Protein AF-A0A3M6UIE8-F1 (afdb_monomer)

Nearest PDB structures (foldseek):
  3bgu-assembly1_A  TM=3.109E-01  e=3.499E+00  Thermobifida fusca YX
  3bde-assembly1_A  TM=2.751E-01  e=6.191E+00  Mesorhizobium japonicum MAFF 303099
  5awv-assembly1_A  TM=1.766E-01  e=3.881E+00  Nonomuraea gerenzanensis

pLDDT: mean 76.11, std 20.76, range [22.41, 95.75]

Foldseek 3Di:
DDDDDDDDDDDDDDDDDDDDDDDDDDDQDFDFDDDPPDGDGDGDDPDDDDDDDDDCVVVVVVVVVVVPPPPPLVDAQAWAWWDKFQFLVVSLVPTDIDGALQRLLAQAGFKKKKKKWKWQQAPVCVVVVNIGIIITIHHFPPPPVLLSVLLVQLQCLQVRLIRTQKMDMDMDGHHHPHSDGTDPVDPRIDGQADADPPDFAWAWWDKFQDLVVSVVPTDIDTAPRGSNHAARFKKKWKWWWKAALQRDTGTIITIHHAHVPPPSSRQSSNQSNCSNNHSIHTAWMFMDMDGHHHPHSDDGDDDPPTHGHYDFAAWEFWDKDLDDVCSVVVTDTDGASRNLLAQGRFKKKWKWFWKAALVRDTTIMITIHHHSVSDPLLRQLLVQLQCLLVGVMGTAKMDMDMDGHYHPHSDHDDDDPVRIDGRADADDDDDFAWAFWDKDWQQDDPPPGDIDRQSRDSNHAYTFKKKKKKFWKDQPVDPPDPDTIIMITIHHHGHVVDQSSRVSSVQSNCSNVGVIHTPDMDMDMDGHHHPHPDDDDDDDVNDD

Radius of gyration: 29.33 Å; Cα contacts (8 Å, |Δi|>4): 1371; chains: 1; bounding box: 64×90×71 Å

Structure (mmCIF, N/CA/C/O backbone):
data_AF-A0A3M6UIE8-F1
#
_entry.id   AF-A0A3M6UIE8-F1
#
loop_
_atom_site.group_PDB
_atom_site.id
_atom_site.type_symbol
_atom_site.label_atom_id
_atom_site.label_alt_id
_atom_site.label_comp_id
_atom_site.label_asym_id
_atom_site.label_entity_id
_atom_site.label_seq_id
_atom_site.pdbx_PDB_ins_code
_atom_site.Cartn_x
_atom_site.Cartn_y
_atom_site.Cartn_z
_atom_site.occupancy
_atom_site.B_iso_or_equiv
_atom_site.auth_seq_id
_atom_site.auth_comp_id
_atom_site.auth_asym_id
_atom_site.auth_atom_id
_atom_site.pdbx_PDB_model_num
ATOM 1 N N . MET A 1 1 ? -0.092 -40.171 -10.864 1.00 30.58 1 MET A N 1
ATOM 2 C CA . MET A 1 1 ? -0.461 -41.601 -10.912 1.00 30.58 1 MET A CA 1
ATOM 3 C C . MET A 1 1 ? -1.576 -41.817 -9.892 1.00 30.58 1 MET A C 1
ATOM 5 O O . MET A 1 1 ? -1.326 -41.684 -8.703 1.00 30.58 1 MET A O 1
ATOM 9 N N . LEU A 1 2 ? -2.815 -41.975 -10.369 1.00 29.08 2 LEU A N 1
ATOM 10 C CA . LEU A 1 2 ? -4.032 -42.217 -9.575 1.00 29.08 2 LEU A CA 1
ATOM 11 C C . LEU A 1 2 ? -4.174 -43.716 -9.249 1.00 29.08 2 LEU A C 1
ATOM 13 O O . LEU A 1 2 ? -3.915 -44.525 -10.132 1.00 29.08 2 LEU A O 1
ATOM 17 N N . LEU A 1 3 ? -4.681 -44.055 -8.057 1.00 23.88 3 LEU A N 1
ATOM 18 C CA . LEU A 1 3 ? -5.450 -45.277 -7.715 1.00 23.88 3 LEU A CA 1
ATOM 19 C C . LEU A 1 3 ? -5.946 -45.094 -6.262 1.00 23.88 3 LEU A C 1
ATOM 21 O O . LEU A 1 3 ? -5.129 -44.930 -5.366 1.00 23.88 3 LEU A O 1
ATOM 25 N N . CYS A 1 4 ? -7.216 -44.790 -5.976 1.00 22.41 4 CYS A N 1
ATOM 26 C CA . CYS A 1 4 ? -8.477 -45.544 -6.091 1.00 22.41 4 CYS A CA 1
ATOM 27 C C . CYS A 1 4 ? -8.678 -46.659 -5.030 1.00 22.41 4 CYS A C 1
ATOM 29 O O . CYS A 1 4 ? -7.769 -47.406 -4.694 1.00 22.41 4 CYS A O 1
ATOM 31 N N . MET A 1 5 ? -9.908 -46.686 -4.498 1.00 26.17 5 MET A N 1
ATOM 32 C CA . MET A 1 5 ? -10.448 -47.344 -3.293 1.00 26.17 5 MET A CA 1
ATOM 33 C C . MET A 1 5 ? -10.264 -48.871 -3.170 1.00 26.17 5 MET A C 1
ATOM 35 O O . MET A 1 5 ? -10.304 -49.569 -4.178 1.00 26.17 5 MET A O 1
ATOM 39 N N . ARG A 1 6 ? -10.340 -49.404 -1.931 1.00 22.73 6 ARG A N 1
ATOM 40 C CA . ARG A 1 6 ? -11.397 -50.373 -1.531 1.00 22.73 6 ARG A CA 1
ATOM 41 C C . ARG A 1 6 ? -11.422 -50.715 -0.032 1.00 22.73 6 ARG A C 1
ATOM 43 O O . ARG A 1 6 ? -10.415 -51.030 0.588 1.00 22.73 6 ARG A O 1
ATOM 50 N N . THR A 1 7 ? -12.635 -50.700 0.504 1.00 33.06 7 THR A N 1
ATOM 51 C CA . THR A 1 7 ? -13.111 -51.271 1.771 1.00 33.06 7 THR A CA 1
ATOM 52 C C . THR A 1 7 ? -13.111 -52.807 1.734 1.00 33.06 7 THR A C 1
ATOM 54 O O . THR A 1 7 ? -13.567 -53.361 0.741 1.00 33.06 7 THR A O 1
ATOM 57 N N . LEU A 1 8 ? -12.697 -53.479 2.823 1.00 23.84 8 LEU A N 1
ATOM 58 C CA . LEU A 1 8 ? -13.117 -54.830 3.285 1.00 23.84 8 LEU A CA 1
ATOM 59 C C . LEU A 1 8 ? -12.536 -55.051 4.706 1.00 23.84 8 LEU A C 1
ATOM 61 O O . LEU A 1 8 ? -11.341 -54.908 4.919 1.00 23.84 8 LEU A O 1
ATOM 65 N N . ARG A 1 9 ? -13.382 -55.046 5.745 1.00 24.03 9 ARG A N 1
ATOM 66 C CA . ARG A 1 9 ? -13.944 -56.197 6.496 1.00 24.03 9 ARG A CA 1
ATOM 67 C C . ARG A 1 9 ? -12.951 -56.953 7.396 1.00 24.03 9 ARG A C 1
ATOM 69 O O . ARG A 1 9 ? -11.934 -57.465 6.957 1.00 24.03 9 ARG A O 1
ATOM 76 N N . ARG A 1 10 ? -13.341 -57.034 8.676 1.00 30.42 10 ARG A N 1
ATOM 77 C CA . ARG A 1 10 ? -12.723 -57.785 9.780 1.00 30.42 10 ARG A CA 1
ATOM 78 C C . ARG A 1 10 ? -12.416 -59.239 9.403 1.00 30.42 10 ARG A C 1
ATOM 80 O O . ARG A 1 10 ? -13.351 -59.983 9.129 1.00 30.42 10 ARG A O 1
ATOM 87 N N . THR A 1 11 ? -11.175 -59.657 9.630 1.00 25.44 11 THR A N 1
ATOM 88 C CA . THR A 1 11 ? -10.836 -61.006 10.106 1.00 25.44 11 THR A CA 1
ATOM 89 C C . THR A 1 11 ? -9.697 -60.912 11.116 1.00 25.44 11 THR A C 1
ATOM 91 O O . THR A 1 11 ? -8.734 -60.170 10.940 1.00 25.44 11 THR A O 1
ATOM 94 N N . SER A 1 12 ? -9.872 -61.618 12.225 1.00 33.38 12 SER A N 1
ATOM 95 C CA . SER A 1 12 ? -8.971 -61.725 13.364 1.00 33.38 12 SER A CA 1
ATOM 96 C C . SER A 1 12 ? -7.807 -62.673 13.076 1.00 33.38 12 SER A C 1
ATOM 98 O O . SER A 1 12 ? -8.053 -63.851 12.850 1.00 33.38 12 SER A O 1
ATOM 100 N N . SER A 1 13 ? -6.566 -62.205 13.189 1.00 28.19 13 SER A N 1
ATOM 101 C CA . SER A 1 13 ? -5.431 -63.014 13.665 1.00 28.19 13 SER A CA 1
ATOM 102 C C . SER A 1 13 ? -4.189 -62.137 13.789 1.00 28.19 13 SER A C 1
ATOM 104 O O . SER A 1 13 ? -3.849 -61.371 12.893 1.00 28.19 13 SER A O 1
ATOM 106 N N . SER A 1 14 ? -3.546 -62.236 14.942 1.00 31.03 14 SER A N 1
ATOM 107 C CA . SER A 1 14 ? -2.399 -61.466 15.401 1.00 31.03 14 SER A CA 1
ATOM 108 C C . SER A 1 14 ? -1.069 -62.114 15.012 1.00 31.03 14 SER A C 1
ATOM 110 O O . SER A 1 14 ? -0.723 -63.140 15.589 1.00 31.03 14 SER A O 1
ATOM 112 N N . THR A 1 15 ? -0.291 -61.465 14.145 1.00 29.98 15 THR A N 1
ATOM 113 C CA . THR A 1 15 ? 1.172 -61.640 14.024 1.00 29.98 15 THR A CA 1
ATOM 114 C C . THR A 1 15 ? 1.779 -60.417 13.317 1.00 29.98 15 THR A C 1
ATOM 116 O O . THR A 1 15 ? 1.334 -60.082 12.221 1.00 29.98 15 THR A O 1
ATOM 119 N N . PRO A 1 16 ? 2.776 -59.715 13.890 1.00 30.50 16 PRO A N 1
ATOM 120 C CA . PRO A 1 16 ? 3.534 -58.711 13.148 1.00 30.50 16 PRO A CA 1
ATOM 121 C C . PRO A 1 16 ? 4.717 -59.351 12.398 1.00 30.50 16 PRO A C 1
ATOM 123 O O . PRO A 1 16 ? 5.491 -60.111 12.978 1.00 30.50 16 PRO A O 1
ATOM 126 N N . LEU A 1 17 ? 4.859 -59.013 11.111 1.00 24.84 17 LEU A N 1
ATOM 127 C CA . LEU A 1 17 ? 6.069 -59.239 10.312 1.00 24.84 17 LEU A CA 1
ATOM 128 C C . LEU A 1 17 ? 7.172 -58.249 10.733 1.00 24.84 17 LEU A C 1
ATOM 130 O O . LEU A 1 17 ? 6.904 -57.056 10.876 1.00 24.84 17 LEU A O 1
ATOM 134 N N . PHE A 1 18 ? 8.413 -58.727 10.852 1.00 26.70 18 PHE A N 1
ATOM 135 C CA . PHE A 1 18 ? 9.616 -57.895 10.968 1.00 26.70 18 PHE A CA 1
ATOM 136 C C . PHE A 1 18 ? 10.394 -57.910 9.646 1.00 26.70 18 PHE A C 1
ATOM 138 O O . PHE A 1 18 ? 10.644 -58.976 9.089 1.00 26.70 18 PHE A O 1
ATOM 145 N N . SER A 1 19 ? 10.830 -56.742 9.176 1.00 24.58 19 SER A N 1
ATOM 146 C CA . SER A 1 19 ? 11.778 -56.588 8.065 1.00 24.58 19 SER A CA 1
ATOM 147 C C . SER A 1 19 ? 12.977 -55.757 8.529 1.00 24.58 19 SER A C 1
ATOM 149 O O . SER A 1 19 ? 12.801 -54.639 9.012 1.00 24.58 19 SER A O 1
ATOM 151 N N . PHE A 1 20 ? 14.187 -56.312 8.399 1.00 26.44 20 PHE A N 1
ATOM 152 C CA . PHE A 1 20 ? 15.456 -55.678 8.771 1.00 26.44 20 PHE A CA 1
ATOM 153 C C . PHE A 1 20 ? 16.162 -55.103 7.537 1.00 26.44 20 PHE A C 1
ATOM 155 O O . PHE A 1 20 ? 16.293 -55.789 6.528 1.00 26.44 20 PHE A O 1
ATOM 162 N N . ILE A 1 21 ? 16.682 -53.877 7.646 1.00 27.03 21 ILE A N 1
ATOM 163 C CA . ILE A 1 21 ? 17.688 -53.318 6.732 1.00 27.03 21 ILE A CA 1
ATOM 164 C C . ILE A 1 21 ? 18.857 -52.835 7.598 1.00 27.03 21 ILE A C 1
ATOM 166 O O . ILE A 1 21 ? 18.680 -51.980 8.464 1.00 27.03 21 ILE A O 1
ATOM 170 N N . SER A 1 22 ? 20.043 -53.412 7.401 1.00 26.47 22 SER A N 1
ATOM 171 C CA . SER A 1 22 ? 21.278 -53.065 8.114 1.00 26.47 22 SER A CA 1
ATOM 172 C C . SER A 1 22 ? 22.132 -52.075 7.318 1.00 26.47 22 SER A C 1
ATOM 174 O O . SER A 1 22 ? 22.389 -52.309 6.140 1.00 26.47 22 SER A O 1
ATOM 176 N N . SER A 1 23 ? 22.656 -51.037 7.977 1.00 26.84 23 SER A N 1
ATOM 177 C CA . SER A 1 23 ? 23.836 -50.281 7.525 1.00 26.84 23 SER A CA 1
ATOM 178 C C . SER A 1 23 ? 24.620 -49.741 8.739 1.00 26.84 23 SER A C 1
ATOM 180 O O . SER A 1 23 ? 23.985 -49.342 9.721 1.00 26.84 23 SER A O 1
ATOM 182 N N . PRO A 1 24 ? 25.971 -49.751 8.746 1.00 33.31 24 PRO A N 1
ATOM 183 C CA . PRO A 1 24 ? 26.761 -49.449 9.932 1.00 33.31 24 PRO A CA 1
ATOM 184 C C . PRO A 1 24 ? 27.228 -47.986 9.951 1.00 33.31 24 PRO A C 1
ATOM 186 O O . PRO A 1 24 ? 27.994 -47.572 9.087 1.00 33.31 24 PRO A O 1
ATOM 189 N N . ARG A 1 25 ? 26.818 -47.230 10.978 1.00 32.25 25 ARG A N 1
ATOM 190 C CA . ARG A 1 25 ? 27.643 -46.303 11.793 1.00 32.25 25 ARG A CA 1
ATOM 191 C C . ARG A 1 25 ? 26.753 -45.314 12.559 1.00 32.25 25 ARG A C 1
ATOM 193 O O . ARG A 1 25 ? 26.105 -44.449 11.981 1.00 32.25 25 ARG A O 1
ATOM 200 N N . SER A 1 26 ? 26.773 -45.475 13.884 1.00 41.06 26 SER A N 1
ATOM 201 C CA . SER A 1 26 ? 26.623 -44.436 14.918 1.00 41.06 26 SER A CA 1
ATOM 202 C C . SER A 1 26 ? 25.565 -43.342 14.695 1.00 41.06 26 SER A C 1
ATOM 204 O O . SER A 1 26 ? 25.906 -42.194 14.417 1.00 41.06 26 SER A O 1
ATOM 206 N N . ARG A 1 27 ? 24.292 -43.686 14.934 1.00 32.66 27 ARG A N 1
ATOM 207 C CA . ARG A 1 27 ? 23.221 -42.793 15.429 1.00 32.66 27 ARG A CA 1
ATOM 208 C C . ARG A 1 27 ? 22.273 -43.613 16.325 1.00 32.66 27 ARG A C 1
ATOM 210 O O . ARG A 1 27 ? 22.151 -44.815 16.081 1.00 32.66 27 ARG A O 1
ATOM 217 N N . PRO A 1 28 ? 21.624 -43.033 17.354 1.00 31.03 28 PRO A N 1
ATOM 218 C CA . PRO A 1 28 ? 20.694 -43.784 18.193 1.00 31.03 28 PRO A CA 1
ATOM 219 C C . PRO A 1 28 ? 19.484 -44.231 17.364 1.00 31.03 28 PRO A C 1
ATOM 221 O O . PRO A 1 28 ? 18.888 -43.447 16.624 1.00 31.03 28 PRO A O 1
ATOM 224 N N . LEU A 1 29 ? 19.145 -45.515 17.467 1.00 29.92 29 LEU A N 1
ATOM 225 C CA . LEU A 1 29 ? 18.026 -46.131 16.761 1.00 29.92 29 LEU A CA 1
ATOM 226 C C . LEU A 1 29 ? 16.730 -45.837 17.537 1.00 29.92 29 LEU A C 1
ATOM 228 O O . LEU A 1 29 ? 16.548 -46.343 18.644 1.00 29.92 29 LEU A O 1
ATOM 232 N N . ILE A 1 30 ? 15.826 -45.031 16.977 1.00 34.59 30 ILE A N 1
ATOM 233 C CA . ILE A 1 30 ? 14.484 -44.829 17.544 1.00 34.59 30 ILE A CA 1
ATOM 234 C C . ILE A 1 30 ? 13.556 -45.885 16.937 1.00 34.59 30 ILE A C 1
ATOM 236 O O . ILE A 1 30 ? 13.247 -45.838 15.749 1.00 34.59 30 ILE A O 1
ATOM 240 N N . VAL A 1 31 ? 13.105 -46.842 17.750 1.00 31.66 31 VAL A N 1
ATOM 241 C CA . VAL A 1 31 ? 12.101 -47.837 17.347 1.00 31.66 31 VAL A CA 1
ATOM 242 C C . VAL A 1 31 ? 10.732 -47.373 17.835 1.00 31.66 31 VAL A C 1
ATOM 244 O O . VAL A 1 31 ? 10.485 -47.315 19.039 1.00 31.66 31 VAL A O 1
ATOM 247 N N . ILE A 1 32 ? 9.827 -47.059 16.906 1.00 33.03 32 ILE A N 1
ATOM 248 C CA . ILE A 1 32 ? 8.431 -46.727 17.218 1.00 33.03 32 ILE A CA 1
ATOM 249 C C . ILE A 1 32 ? 7.563 -47.932 16.854 1.00 33.03 32 ILE A C 1
ATOM 251 O O . ILE A 1 32 ? 7.327 -48.206 15.681 1.00 33.03 32 ILE A O 1
ATOM 255 N N . ALA A 1 33 ? 7.076 -48.651 17.864 1.00 30.83 33 ALA A N 1
ATOM 256 C CA . ALA A 1 33 ? 6.062 -49.685 17.686 1.00 30.83 33 ALA A CA 1
ATOM 257 C C . ALA A 1 33 ? 4.676 -49.090 17.970 1.00 30.83 33 ALA A C 1
ATOM 259 O O . ALA A 1 33 ? 4.388 -48.672 19.094 1.00 30.83 33 ALA A O 1
ATOM 260 N N . VAL A 1 34 ? 3.806 -49.057 16.958 1.00 30.34 34 VAL A N 1
ATOM 261 C CA . VAL A 1 34 ? 2.420 -48.592 17.103 1.00 30.34 34 VAL A CA 1
ATOM 262 C C . VAL A 1 34 ? 1.503 -49.808 17.205 1.00 30.34 34 VAL A C 1
ATOM 264 O O . VAL A 1 34 ? 1.368 -50.578 16.259 1.00 30.34 34 VAL A O 1
ATOM 267 N N . SER A 1 35 ? 0.874 -49.986 18.368 1.00 30.58 35 SER A N 1
ATOM 268 C CA . SER A 1 35 ? -0.193 -50.969 18.589 1.00 30.58 35 SER A CA 1
ATOM 269 C C . SER A 1 35 ? -1.522 -50.235 18.795 1.00 30.58 35 SER A C 1
ATOM 271 O O . SER A 1 35 ? -1.520 -49.196 19.462 1.00 30.58 35 SER A O 1
ATOM 273 N N . PRO A 1 36 ? -2.674 -50.742 18.305 1.00 34.00 36 PRO A N 1
ATOM 274 C CA . PRO A 1 36 ? -3.898 -49.947 18.175 1.00 34.00 36 PRO A CA 1
ATOM 275 C C . PRO A 1 36 ? -4.583 -49.558 19.491 1.00 34.00 36 PRO A C 1
ATOM 277 O O . PRO A 1 36 ? -5.689 -49.025 19.451 1.00 34.00 36 PRO A O 1
ATOM 280 N N . ARG A 1 37 ? -4.003 -49.853 20.665 1.00 32.41 37 ARG A N 1
ATOM 281 C CA . ARG A 1 37 ? -4.645 -49.524 21.949 1.00 32.41 37 ARG A CA 1
ATOM 282 C C . ARG A 1 37 ? -3.777 -48.885 23.029 1.00 32.41 37 ARG A C 1
ATOM 284 O O . ARG A 1 37 ? -4.376 -48.376 23.967 1.00 32.41 37 ARG A O 1
ATOM 291 N N . ARG A 1 38 ? -2.441 -48.836 22.927 1.00 32.25 38 ARG A N 1
ATOM 292 C CA . ARG A 1 38 ? -1.560 -48.065 23.840 1.00 32.25 38 ARG A CA 1
ATOM 293 C C . ARG A 1 38 ? -0.215 -47.788 23.156 1.00 32.25 38 ARG A C 1
ATOM 295 O O . ARG A 1 38 ? 0.498 -48.736 22.838 1.00 32.25 38 ARG A O 1
ATOM 302 N N . CYS A 1 39 ? 0.151 -46.520 22.957 1.00 27.17 39 CYS A N 1
ATOM 303 C CA . CYS A 1 39 ? 1.501 -46.152 22.516 1.00 27.17 39 CYS A CA 1
ATOM 304 C C . CYS A 1 39 ? 2.476 -46.303 23.690 1.00 27.17 39 CYS A C 1
ATOM 306 O O . CYS A 1 39 ? 2.298 -45.674 24.731 1.00 27.17 39 CYS A O 1
ATOM 308 N N . LYS A 1 40 ? 3.500 -47.145 23.530 1.00 32.53 40 LYS A N 1
ATOM 309 C CA . LYS A 1 40 ? 4.583 -47.327 24.502 1.00 32.53 40 LYS A CA 1
ATOM 310 C C . LYS A 1 40 ? 5.894 -47.015 23.784 1.00 32.53 40 LYS A C 1
ATOM 312 O O . LYS A 1 40 ? 6.272 -47.739 22.871 1.00 32.53 40 LYS A O 1
ATOM 317 N N . VAL A 1 41 ? 6.554 -45.924 24.166 1.00 32.19 41 VAL A N 1
ATOM 318 C CA . VAL A 1 41 ? 7.881 -45.561 23.649 1.00 32.19 41 VAL A CA 1
ATOM 319 C C . VAL A 1 41 ? 8.919 -46.140 24.608 1.00 32.19 41 VAL A C 1
ATOM 321 O O . VAL A 1 41 ? 8.842 -45.894 25.810 1.00 32.19 41 VAL A O 1
ATOM 324 N N . ILE A 1 42 ? 9.854 -46.945 24.099 1.00 33.56 42 ILE A N 1
ATOM 325 C CA . ILE A 1 42 ? 10.983 -47.480 24.869 1.00 33.56 42 ILE A CA 1
ATOM 326 C C . ILE A 1 42 ? 12.252 -46.883 24.263 1.00 33.56 42 ILE A C 1
ATOM 328 O O . ILE A 1 42 ? 12.601 -47.208 23.131 1.00 33.56 42 ILE A O 1
ATOM 332 N N . ILE A 1 43 ? 12.929 -46.010 25.009 1.00 33.75 43 ILE A N 1
ATOM 333 C CA . ILE A 1 43 ? 14.253 -45.489 24.651 1.00 33.75 43 ILE A CA 1
ATOM 334 C C . ILE A 1 43 ? 15.275 -46.279 25.466 1.00 33.75 43 ILE A C 1
ATOM 336 O O . ILE A 1 43 ? 15.145 -46.385 26.684 1.00 33.75 43 ILE A O 1
ATOM 340 N N . ARG A 1 44 ? 16.265 -46.873 24.795 1.00 29.20 44 ARG A N 1
ATOM 341 C CA . ARG A 1 44 ? 17.353 -47.610 25.441 1.00 29.20 44 ARG A CA 1
ATOM 342 C C . ARG A 1 44 ? 18.612 -46.750 25.406 1.00 29.20 44 ARG A C 1
ATOM 344 O O . ARG A 1 44 ? 19.338 -46.780 24.420 1.00 29.20 44 ARG A O 1
ATOM 351 N N . GLU A 1 45 ? 18.863 -46.015 26.482 1.00 31.17 45 GLU A N 1
ATOM 352 C CA . GLU A 1 45 ? 20.206 -45.537 26.813 1.00 31.17 45 GLU A CA 1
ATOM 353 C C . GLU A 1 45 ? 20.816 -46.442 27.883 1.00 31.17 45 GLU A C 1
ATOM 355 O O . GLU A 1 45 ? 20.122 -47.088 28.668 1.00 31.17 45 GLU A O 1
ATOM 360 N N . SER A 1 46 ? 22.134 -46.558 27.834 1.00 37.19 46 SER A N 1
ATOM 361 C CA . SER A 1 46 ? 22.976 -47.386 28.687 1.00 37.19 46 SER A CA 1
ATOM 362 C C . SER A 1 46 ? 22.552 -47.403 30.164 1.00 37.19 46 SER A C 1
ATOM 364 O O . SER A 1 46 ? 22.771 -46.448 30.901 1.00 37.19 46 SER A O 1
ATOM 366 N N . GLY A 1 47 ? 22.047 -48.553 30.612 1.00 36.94 47 GLY A N 1
ATOM 367 C CA . GLY A 1 47 ? 22.400 -49.093 31.925 1.00 36.94 47 GLY A CA 1
ATOM 368 C C . GLY A 1 47 ? 21.490 -48.848 33.128 1.00 36.94 47 GLY A C 1
ATOM 369 O O . GLY A 1 47 ? 21.794 -49.448 34.147 1.00 36.94 47 GLY A O 1
ATOM 370 N N . ASN A 1 48 ? 20.391 -48.085 33.073 1.00 30.31 48 ASN A N 1
ATOM 371 C CA . ASN A 1 48 ? 19.482 -47.969 34.231 1.00 30.31 48 ASN A CA 1
ATOM 372 C C . ASN A 1 48 ? 18.004 -47.793 33.840 1.00 30.31 48 ASN A C 1
ATOM 374 O O . ASN A 1 48 ? 17.657 -46.955 33.013 1.00 30.31 48 ASN A O 1
ATOM 378 N N . PHE A 1 49 ? 17.119 -48.575 34.470 1.00 29.98 49 PHE A N 1
ATOM 379 C CA . PHE A 1 49 ? 15.666 -48.425 34.353 1.00 29.98 49 PHE A CA 1
ATOM 380 C C . PHE A 1 49 ? 15.179 -47.324 35.303 1.00 29.98 49 PHE A C 1
ATOM 382 O O . PHE A 1 49 ? 15.207 -47.505 36.517 1.00 29.98 49 PHE A O 1
ATOM 389 N N . VAL A 1 50 ? 14.680 -46.210 34.762 1.00 30.36 50 VAL A N 1
ATOM 390 C CA . VAL A 1 50 ? 13.982 -45.181 35.549 1.00 30.36 50 VAL A CA 1
ATOM 391 C C . VAL A 1 50 ? 12.480 -45.273 35.271 1.00 30.36 50 VAL A C 1
ATOM 393 O O . VAL A 1 50 ? 12.016 -45.019 34.160 1.00 30.36 50 VAL A O 1
ATOM 396 N N . LEU A 1 51 ? 11.710 -45.669 36.286 1.00 28.59 51 LEU A N 1
ATOM 397 C CA . LEU A 1 51 ? 10.246 -45.685 36.268 1.00 28.59 51 LEU A CA 1
ATOM 398 C C . LEU A 1 51 ? 9.721 -44.270 36.563 1.00 28.59 51 LEU A C 1
ATOM 400 O O . LEU A 1 51 ? 9.661 -43.859 37.719 1.00 28.59 51 LEU A O 1
ATOM 404 N N . PHE A 1 52 ? 9.312 -43.526 35.532 1.00 30.94 52 PHE A N 1
ATOM 405 C CA . PHE A 1 52 ? 8.591 -42.263 35.719 1.00 30.94 52 PHE A CA 1
ATOM 406 C C . PHE A 1 52 ? 7.082 -42.507 35.842 1.00 30.94 52 PHE A C 1
ATOM 408 O O . PHE A 1 52 ? 6.434 -43.027 34.931 1.00 30.94 52 PHE A O 1
ATOM 415 N N . TRP A 1 53 ? 6.521 -42.117 36.988 1.00 31.20 53 TRP A N 1
ATOM 416 C CA . TRP A 1 53 ? 5.081 -42.083 37.236 1.00 31.20 53 TRP A CA 1
ATOM 417 C C . TRP A 1 53 ? 4.380 -41.032 36.353 1.00 31.20 53 TRP A C 1
ATOM 419 O O . TRP A 1 53 ? 4.886 -39.946 36.084 1.00 31.20 53 TRP A O 1
ATOM 429 N N . TYR A 1 54 ? 3.179 -41.388 35.904 1.00 35.81 54 TYR A N 1
ATOM 430 C CA . TYR A 1 54 ? 2.451 -40.870 34.738 1.00 35.81 54 TYR A CA 1
ATOM 431 C C . TYR A 1 54 ? 1.788 -39.476 34.884 1.00 35.81 54 TYR A C 1
ATOM 433 O O . TYR A 1 54 ? 0.808 -39.198 34.195 1.00 35.81 54 TYR A O 1
ATOM 441 N N . ALA A 1 55 ? 2.278 -38.589 35.757 1.00 34.38 55 ALA A N 1
ATOM 442 C CA . ALA A 1 55 ? 1.581 -37.331 36.075 1.00 34.38 55 ALA A CA 1
ATOM 443 C C . ALA A 1 55 ? 2.201 -36.052 35.472 1.00 34.38 55 ALA A C 1
ATOM 445 O O . ALA A 1 55 ? 1.512 -35.043 35.363 1.00 34.38 55 ALA A O 1
ATOM 446 N N . THR A 1 56 ? 3.457 -36.068 35.017 1.00 40.25 56 THR A N 1
ATOM 447 C CA . THR A 1 56 ? 4.185 -34.835 34.635 1.00 40.25 56 THR A CA 1
ATOM 448 C C . THR A 1 56 ? 4.492 -34.687 33.139 1.00 40.25 56 THR A C 1
ATOM 450 O O . THR A 1 56 ? 4.863 -33.602 32.696 1.00 40.25 56 THR A O 1
ATOM 453 N N . MET A 1 57 ? 4.246 -35.711 32.310 1.00 35.75 57 MET A N 1
ATOM 454 C CA . MET A 1 57 ? 4.507 -35.636 30.858 1.00 35.75 57 MET A CA 1
ATOM 455 C C . MET A 1 57 ? 3.497 -34.792 30.063 1.00 35.75 57 MET A C 1
ATOM 457 O O . MET A 1 57 ? 3.817 -34.354 28.960 1.00 35.75 57 MET A O 1
ATOM 461 N N . LYS A 1 58 ? 2.307 -34.496 30.608 1.00 37.84 58 LYS A N 1
ATOM 462 C CA . LYS A 1 58 ? 1.388 -33.541 29.963 1.00 37.84 58 LYS A CA 1
ATOM 463 C C . LYS A 1 58 ? 1.920 -32.110 30.032 1.00 37.84 58 LYS A C 1
ATOM 465 O O . LYS A 1 58 ? 1.785 -31.388 29.056 1.00 37.84 58 LYS A O 1
ATOM 470 N N . ALA A 1 59 ? 2.574 -31.723 31.128 1.00 40.91 59 ALA A N 1
ATOM 471 C CA . ALA A 1 59 ? 3.100 -30.371 31.279 1.00 40.91 59 ALA A CA 1
ATOM 472 C C . ALA A 1 59 ? 4.271 -30.108 30.321 1.00 40.91 59 ALA A C 1
ATOM 474 O O . ALA A 1 59 ? 4.289 -29.073 29.673 1.00 40.91 59 ALA A O 1
ATOM 475 N N . PHE A 1 60 ? 5.194 -31.060 30.151 1.00 40.47 60 PHE A N 1
ATOM 476 C CA . PHE A 1 60 ? 6.386 -30.857 29.316 1.00 40.47 60 PHE A CA 1
ATOM 477 C C . PHE A 1 60 ? 6.100 -30.889 27.807 1.00 40.47 60 PHE A C 1
ATOM 479 O O . PHE A 1 60 ? 6.704 -30.131 27.054 1.00 40.47 60 PHE A O 1
ATOM 486 N N . VAL A 1 61 ? 5.145 -31.713 27.357 1.00 44.31 61 VAL A N 1
ATOM 487 C CA . VAL A 1 61 ? 4.722 -31.737 25.944 1.00 44.31 61 VAL A CA 1
ATOM 488 C C . VAL A 1 61 ? 3.864 -30.511 25.608 1.00 44.31 61 VAL A C 1
ATOM 490 O O . VAL A 1 61 ? 4.022 -29.958 24.526 1.00 44.31 61 VAL A O 1
ATOM 493 N N . TYR A 1 62 ? 3.043 -30.006 26.540 1.00 42.22 62 TYR A N 1
ATOM 494 C CA . TYR A 1 62 ? 2.388 -28.701 26.369 1.00 42.22 62 TYR A CA 1
ATOM 495 C C . TYR A 1 62 ? 3.386 -27.537 26.418 1.00 42.22 62 TYR A C 1
ATOM 497 O O . TYR A 1 62 ? 3.248 -26.609 25.636 1.00 42.22 62 TYR A O 1
ATOM 505 N N . PHE A 1 63 ? 4.418 -27.592 27.266 1.00 37.78 63 PHE A N 1
ATOM 506 C CA . PHE A 1 63 ? 5.444 -26.546 27.339 1.00 37.78 63 PHE A CA 1
ATOM 507 C C . PHE A 1 63 ? 6.305 -26.509 26.066 1.00 37.78 63 PHE A C 1
ATOM 509 O O . PHE A 1 63 ? 6.538 -25.441 25.518 1.00 37.78 63 PHE A O 1
ATOM 516 N N . ALA A 1 64 ? 6.691 -27.668 25.519 1.00 36.91 64 ALA A N 1
ATOM 517 C CA . ALA A 1 64 ? 7.450 -27.747 24.268 1.00 36.91 64 ALA A CA 1
ATOM 518 C C . ALA A 1 64 ? 6.617 -27.384 23.021 1.00 36.91 64 ALA A C 1
ATOM 520 O O . ALA A 1 64 ? 7.155 -26.794 22.087 1.00 36.91 64 ALA A O 1
ATOM 521 N N . ILE A 1 65 ? 5.309 -27.676 23.007 1.00 40.94 65 ILE A N 1
ATOM 522 C CA . ILE A 1 65 ? 4.399 -27.250 21.927 1.00 40.94 65 ILE A CA 1
ATOM 523 C C . ILE A 1 65 ? 4.062 -25.750 22.049 1.00 40.94 65 ILE A C 1
ATOM 525 O O . ILE A 1 65 ? 4.015 -25.070 21.029 1.00 40.94 65 ILE A O 1
ATOM 529 N N . CYS A 1 66 ? 3.942 -25.198 23.265 1.00 33.56 66 CYS A N 1
ATOM 530 C CA . CYS A 1 66 ? 3.789 -23.753 23.491 1.00 33.56 66 CYS A CA 1
ATOM 531 C C . CYS A 1 66 ? 5.067 -22.946 23.194 1.00 33.56 66 CYS A C 1
ATOM 533 O O . CYS A 1 66 ? 4.971 -21.779 22.827 1.00 33.56 66 CYS A O 1
ATOM 535 N N . CYS A 1 67 ? 6.260 -23.538 23.321 1.00 30.14 67 CYS A N 1
ATOM 536 C CA . CYS A 1 67 ? 7.520 -22.872 22.966 1.00 30.14 67 CYS A CA 1
ATOM 537 C C . CYS A 1 67 ? 7.847 -22.922 21.460 1.00 30.14 67 CYS A C 1
ATOM 539 O O . CYS A 1 67 ? 8.713 -22.172 21.016 1.00 30.14 67 CYS A O 1
ATOM 541 N N . LEU A 1 68 ? 7.169 -23.767 20.670 1.00 30.64 68 LEU A N 1
ATOM 542 C CA . LEU A 1 68 ? 7.325 -23.837 19.206 1.00 30.64 68 LEU A CA 1
ATOM 543 C C . LEU A 1 68 ? 6.254 -23.054 18.430 1.00 30.64 68 LEU A C 1
ATOM 545 O O . LEU A 1 68 ? 6.410 -22.836 17.229 1.00 30.64 68 LEU A O 1
ATOM 549 N N . SER A 1 69 ? 5.213 -22.555 19.098 1.00 31.27 69 SER A N 1
ATOM 550 C CA . SER A 1 69 ? 4.444 -21.414 18.604 1.00 31.27 69 SER A CA 1
ATOM 551 C C . SER A 1 69 ? 5.275 -20.153 18.811 1.00 31.27 69 SER A C 1
ATOM 553 O O . SER A 1 69 ? 5.165 -19.478 19.833 1.00 31.27 69 SER A O 1
ATOM 555 N N . ILE A 1 70 ? 6.141 -19.854 17.840 1.00 33.59 70 ILE A N 1
ATOM 556 C CA . ILE A 1 70 ? 6.690 -18.511 17.667 1.00 33.59 70 ILE A CA 1
ATOM 557 C C . ILE A 1 70 ? 5.477 -17.586 17.678 1.00 33.59 70 ILE A C 1
ATOM 559 O O . ILE A 1 70 ? 4.626 -17.665 16.790 1.00 33.59 70 ILE A O 1
ATOM 563 N N . ASN A 1 71 ? 5.366 -16.766 18.721 1.00 29.33 71 ASN A N 1
ATOM 564 C CA . ASN A 1 71 ? 4.458 -15.640 18.720 1.00 29.33 71 ASN A CA 1
ATOM 565 C C . ASN A 1 71 ? 4.862 -14.792 17.513 1.00 29.33 71 ASN A C 1
ATOM 567 O O . ASN A 1 71 ? 5.821 -14.023 17.583 1.00 29.33 71 ASN A O 1
ATOM 571 N N . ALA A 1 72 ? 4.151 -14.946 16.398 1.00 28.70 72 ALA A N 1
ATOM 572 C CA . ALA A 1 72 ? 3.970 -13.851 15.472 1.00 28.70 72 ALA A CA 1
ATOM 573 C C . ALA A 1 72 ? 3.201 -12.802 16.278 1.00 28.70 72 ALA A C 1
ATOM 575 O O . ALA A 1 72 ? 1.974 -12.788 16.322 1.00 28.70 72 ALA A O 1
ATOM 576 N N . VAL A 1 73 ? 3.948 -12.009 17.047 1.00 29.27 73 VAL A N 1
ATOM 577 C CA . VAL A 1 73 ? 3.458 -10.746 17.569 1.00 29.27 73 VAL A CA 1
ATOM 578 C C . VAL A 1 73 ? 3.263 -9.910 16.320 1.00 29.27 73 VAL A C 1
ATOM 580 O O . VAL A 1 73 ? 4.204 -9.298 15.818 1.00 29.27 73 VAL A O 1
ATOM 583 N N . ASP A 1 74 ? 2.062 -9.992 15.757 1.00 36.28 74 ASP A N 1
ATOM 584 C CA . ASP A 1 74 ? 1.634 -9.118 14.683 1.00 36.28 74 ASP A CA 1
ATOM 585 C C . ASP A 1 74 ? 1.497 -7.733 15.307 1.00 36.28 74 ASP A C 1
ATOM 587 O O . ASP A 1 74 ? 0.481 -7.352 15.896 1.00 36.28 74 ASP A O 1
ATOM 591 N N . ALA A 1 75 ? 2.622 -7.021 15.305 1.00 35.62 75 ALA A N 1
ATOM 592 C CA . ALA A 1 75 ? 2.641 -5.595 15.517 1.00 35.62 75 ALA A CA 1
ATOM 593 C C . ALA A 1 75 ? 1.647 -4.985 14.521 1.00 35.62 75 ALA A C 1
ATOM 595 O O . ALA A 1 75 ? 1.498 -5.482 13.407 1.00 35.62 75 ALA A O 1
ATOM 596 N N . GLY A 1 76 ? 0.954 -3.911 14.908 1.00 45.84 76 GLY A N 1
ATOM 597 C CA . GLY A 1 76 ? 0.115 -3.175 13.961 1.00 45.84 76 GLY A CA 1
ATOM 598 C C . GLY A 1 76 ? 0.859 -2.827 12.664 1.00 45.84 76 GLY A C 1
ATOM 599 O O . GLY A 1 76 ? 2.078 -2.989 12.601 1.00 45.84 76 GLY A O 1
ATOM 600 N N . PRO A 1 77 ? 0.144 -2.357 11.625 1.00 58.69 77 PRO A N 1
ATOM 601 C CA . PRO A 1 77 ? 0.702 -2.236 10.280 1.00 58.69 77 PRO A CA 1
ATOM 602 C C . PRO A 1 77 ? 2.091 -1.602 10.323 1.00 58.69 77 PRO A C 1
ATOM 604 O O . PRO A 1 77 ? 2.236 -0.515 10.887 1.00 58.69 77 PRO A O 1
ATOM 607 N N . THR A 1 78 ? 3.092 -2.319 9.798 1.00 70.81 78 THR A N 1
ATOM 608 C CA . THR A 1 78 ? 4.503 -1.956 9.951 1.00 70.81 78 THR A CA 1
ATOM 609 C C . THR A 1 78 ? 4.700 -0.501 9.556 1.00 70.81 78 THR A C 1
ATOM 611 O O . THR A 1 78 ? 4.288 -0.085 8.474 1.00 70.81 78 THR A O 1
ATOM 614 N N . GLN A 1 79 ? 5.285 0.286 10.451 1.00 81.56 79 GLN A N 1
ATOM 615 C CA . GLN A 1 79 ? 5.675 1.656 10.148 1.00 81.56 79 GLN A CA 1
ATOM 616 C C . GLN A 1 79 ? 7.147 1.684 9.780 1.00 81.56 79 GLN A C 1
ATOM 618 O O . GLN A 1 79 ? 7.941 1.003 10.415 1.00 81.56 79 GLN A O 1
ATOM 623 N N . CYS A 1 80 ? 7.515 2.467 8.778 1.00 86.81 80 CYS A N 1
ATOM 624 C CA . CYS A 1 80 ? 8.897 2.634 8.356 1.00 86.81 80 CYS A CA 1
ATOM 625 C C . CYS A 1 80 ? 9.250 4.109 8.295 1.00 86.81 80 CYS A C 1
ATOM 627 O O . CYS A 1 80 ? 8.402 4.943 7.976 1.00 86.81 80 CYS A O 1
ATOM 629 N N . HIS A 1 81 ? 10.523 4.430 8.503 1.00 89.62 81 HIS A N 1
ATOM 630 C CA . HIS A 1 81 ? 11.024 5.726 8.081 1.00 89.62 81 HIS A CA 1
ATOM 631 C C . HIS A 1 81 ? 10.911 5.828 6.559 1.00 89.62 81 HIS A C 1
ATOM 633 O O . HIS A 1 81 ? 11.154 4.852 5.849 1.00 89.62 81 HIS A O 1
ATOM 639 N N . SER A 1 82 ? 10.531 6.998 6.060 1.00 90.31 82 SER A N 1
ATOM 640 C CA . SER A 1 82 ? 10.351 7.259 4.640 1.00 90.31 82 SER A CA 1
ATOM 641 C C . SER A 1 82 ? 10.914 8.614 4.254 1.00 90.31 82 SER A C 1
ATOM 643 O O . SER A 1 82 ? 10.581 9.631 4.863 1.00 90.31 82 SER A O 1
ATOM 645 N N . CYS A 1 83 ? 11.741 8.623 3.216 1.00 89.38 83 CYS A N 1
ATOM 646 C CA . CYS A 1 83 ? 12.413 9.803 2.682 1.00 89.38 83 CYS A CA 1
ATOM 647 C C . CYS A 1 83 ? 12.859 9.519 1.237 1.00 89.38 83 CYS A C 1
ATOM 649 O O . CYS A 1 83 ? 13.025 8.360 0.852 1.00 89.38 83 CYS A O 1
ATOM 651 N N . ILE A 1 84 ? 13.087 10.571 0.452 1.00 91.19 84 ILE A N 1
ATOM 652 C CA . ILE A 1 84 ? 13.802 10.502 -0.828 1.00 91.19 84 ILE A CA 1
ATOM 653 C C . ILE A 1 84 ? 14.670 11.752 -0.879 1.00 91.19 84 ILE A C 1
ATOM 655 O O . ILE A 1 84 ? 14.148 12.835 -1.132 1.00 91.19 84 ILE A O 1
ATOM 659 N N . GLU A 1 85 ? 15.959 11.605 -0.603 1.00 93.38 85 GLU A N 1
ATOM 660 C CA . GLU A 1 85 ? 16.903 12.717 -0.462 1.00 93.38 85 GLU A CA 1
ATOM 661 C C . GLU A 1 85 ? 18.221 12.412 -1.186 1.00 93.38 85 GLU A C 1
ATOM 663 O O . GLU A 1 85 ? 18.387 11.336 -1.762 1.00 93.38 85 GLU A O 1
ATOM 668 N N . ALA A 1 86 ? 19.158 13.363 -1.185 1.00 89.31 86 ALA A N 1
ATOM 669 C CA . ALA A 1 86 ? 20.482 13.175 -1.784 1.00 89.31 86 ALA A CA 1
ATOM 670 C C . ALA A 1 86 ? 21.370 12.210 -0.974 1.00 89.31 86 ALA A C 1
ATOM 672 O O . ALA A 1 86 ? 22.184 11.490 -1.543 1.00 89.31 86 ALA A O 1
ATOM 673 N N . ASP A 1 87 ? 21.195 12.173 0.349 1.00 91.44 87 ASP A N 1
ATOM 674 C CA . ASP A 1 87 ? 22.051 11.430 1.274 1.00 91.44 87 ASP A CA 1
ATOM 675 C C . ASP A 1 87 ? 21.305 11.021 2.563 1.00 91.44 87 ASP A C 1
ATOM 677 O O . ASP A 1 87 ? 20.176 11.450 2.828 1.00 91.44 87 ASP A O 1
ATOM 681 N N . ASP A 1 88 ? 21.943 10.168 3.368 1.00 92.56 88 ASP A N 1
ATOM 682 C CA . ASP A 1 88 ? 21.385 9.624 4.613 1.00 92.56 88 ASP A CA 1
ATOM 683 C C . ASP A 1 88 ? 21.188 10.674 5.715 1.00 92.56 88 ASP A C 1
ATOM 685 O O . ASP A 1 88 ? 20.238 10.565 6.493 1.00 92.56 88 ASP A O 1
ATOM 689 N N . ALA A 1 89 ? 22.035 11.705 5.786 1.00 92.12 89 ALA A N 1
ATOM 690 C CA . ALA A 1 89 ? 21.907 12.755 6.795 1.00 92.12 89 ALA A CA 1
ATOM 691 C C . ALA A 1 89 ? 20.680 13.628 6.504 1.00 92.12 89 ALA A C 1
ATOM 693 O O . ALA A 1 89 ? 19.845 13.850 7.384 1.00 92.12 89 ALA A O 1
ATOM 694 N N . SER A 1 90 ? 20.522 14.036 5.245 1.00 91.25 90 SER A N 1
ATOM 695 C CA . SER A 1 90 ? 19.347 14.746 4.739 1.00 91.25 90 SER A CA 1
ATOM 696 C C . SER A 1 90 ? 18.080 13.906 4.919 1.00 91.25 90 SER A C 1
ATOM 698 O O . SER A 1 90 ? 17.072 14.392 5.434 1.00 91.25 90 SER A O 1
ATOM 700 N N . CYS A 1 91 ? 18.144 12.615 4.580 1.00 91.00 91 CYS A N 1
ATOM 701 C CA . CYS A 1 91 ? 17.049 11.680 4.815 1.00 91.00 91 CYS A CA 1
ATOM 702 C C . CYS A 1 91 ? 16.680 11.582 6.298 1.00 91.00 91 CYS A C 1
ATOM 704 O O . CYS A 1 91 ? 15.509 11.695 6.641 1.00 91.00 91 CYS A O 1
ATOM 706 N N . SER A 1 92 ? 17.656 11.406 7.186 1.00 89.62 92 SER A N 1
ATOM 707 C CA . SER A 1 92 ? 17.414 11.259 8.623 1.00 89.62 92 SER A CA 1
ATOM 708 C C . SER A 1 92 ? 16.831 12.528 9.252 1.00 89.62 92 SER A C 1
ATOM 710 O O . SER A 1 92 ? 16.045 12.425 10.191 1.00 89.62 92 SER A O 1
ATOM 712 N N . ALA A 1 93 ? 17.151 13.709 8.713 1.00 84.75 93 ALA A N 1
ATOM 713 C CA . ALA A 1 93 ? 16.562 14.979 9.139 1.00 84.75 93 ALA A CA 1
ATOM 714 C C . ALA A 1 93 ? 15.114 15.171 8.645 1.00 84.75 93 ALA A C 1
ATOM 716 O O . ALA A 1 93 ? 14.292 15.744 9.359 1.00 84.75 93 ALA A O 1
ATOM 717 N N . ASN A 1 94 ? 14.791 14.679 7.443 1.00 82.06 94 ASN A N 1
ATOM 718 C CA . ASN A 1 94 ? 13.503 14.917 6.776 1.00 82.06 94 ASN A CA 1
ATOM 719 C C . ASN A 1 94 ? 12.551 13.710 6.784 1.00 82.06 94 ASN A C 1
ATOM 721 O O . ASN A 1 94 ? 11.439 13.796 6.249 1.00 82.06 94 ASN A O 1
ATOM 725 N N . GLN A 1 95 ? 12.973 12.575 7.347 1.00 83.81 95 GLN A N 1
ATOM 726 C CA . GLN A 1 95 ? 12.204 11.336 7.303 1.00 83.81 95 GLN A CA 1
ATOM 727 C C . GLN A 1 95 ? 10.855 11.479 8.006 1.00 83.81 95 GLN A C 1
ATOM 729 O O . GLN A 1 95 ? 10.716 12.077 9.073 1.00 83.81 95 GLN A O 1
ATOM 734 N N . LYS A 1 96 ? 9.844 10.865 7.403 1.00 84.56 96 LYS A N 1
ATOM 735 C CA . LYS A 1 96 ? 8.490 10.759 7.949 1.00 84.56 96 LYS A CA 1
ATOM 736 C C . LYS A 1 96 ? 8.180 9.300 8.233 1.00 84.56 96 LYS A C 1
ATOM 738 O O . LYS A 1 96 ? 8.817 8.412 7.674 1.00 84.56 96 LYS A O 1
ATOM 743 N N . ASN A 1 97 ? 7.179 9.044 9.064 1.00 80.25 97 ASN A N 1
ATOM 744 C CA . ASN A 1 97 ? 6.656 7.690 9.203 1.00 80.25 97 ASN A CA 1
ATOM 745 C C . ASN A 1 97 ? 5.814 7.355 7.959 1.00 80.25 97 ASN A C 1
ATOM 747 O O . ASN A 1 97 ? 5.031 8.175 7.490 1.00 80.25 97 ASN A O 1
ATOM 751 N N . GLN A 1 98 ? 5.983 6.162 7.407 1.00 76.44 98 GLN A N 1
ATOM 752 C CA . GLN A 1 98 ? 5.149 5.594 6.353 1.00 76.44 98 GLN A CA 1
ATOM 753 C C . GLN A 1 98 ? 4.516 4.323 6.901 1.00 76.44 98 GLN A C 1
ATOM 755 O O . GLN A 1 98 ? 5.205 3.502 7.495 1.00 76.44 98 GLN A O 1
ATOM 760 N N . THR A 1 99 ? 3.207 4.153 6.723 1.00 74.62 99 THR A N 1
ATOM 761 C CA . THR A 1 99 ? 2.517 2.925 7.146 1.00 74.62 99 THR A CA 1
ATOM 762 C C . THR A 1 99 ? 2.439 1.957 5.974 1.00 74.62 99 THR A C 1
ATOM 764 O O . THR A 1 99 ? 1.779 2.246 4.974 1.00 74.62 99 THR A O 1
ATOM 767 N N . CYS A 1 100 ? 3.082 0.801 6.097 1.00 75.62 100 CYS A N 1
ATOM 768 C CA . CYS A 1 100 ? 3.128 -0.193 5.033 1.00 75.62 100 CYS A CA 1
ATOM 769 C C . CYS A 1 100 ? 1.739 -0.760 4.712 1.00 75.62 100 CYS A C 1
ATOM 771 O O . CYS A 1 100 ? 0.790 -0.651 5.496 1.00 75.62 100 CYS A O 1
ATOM 773 N N . ALA A 1 101 ? 1.626 -1.355 3.522 1.00 67.62 101 ALA A N 1
ATOM 774 C CA . ALA A 1 101 ? 0.411 -1.900 2.907 1.00 67.62 101 ALA A CA 1
ATOM 775 C C . ALA A 1 101 ? -0.689 -0.882 2.547 1.00 67.62 101 ALA A C 1
ATOM 777 O O . ALA A 1 101 ? -1.329 -1.043 1.513 1.00 67.62 101 ALA A O 1
ATOM 778 N N . SER A 1 102 ? -0.923 0.147 3.364 1.00 58.75 102 SER A N 1
ATOM 779 C CA . SER A 1 102 ? -1.992 1.132 3.128 1.00 58.75 102 SER A CA 1
ATOM 780 C C . SER A 1 102 ? -1.530 2.435 2.506 1.00 58.75 102 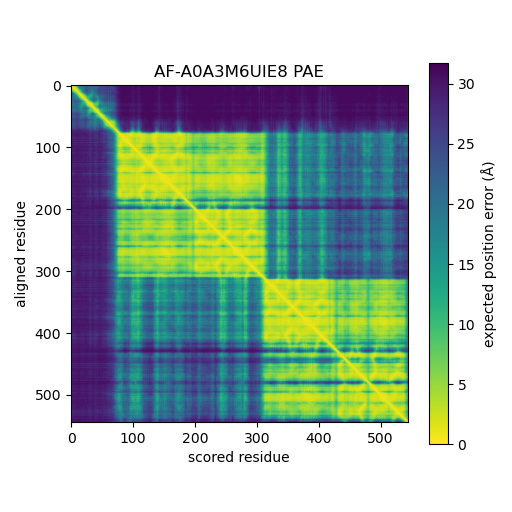SER A C 1
ATOM 782 O O . SER A 1 102 ? -2.341 3.145 1.925 1.00 58.75 102 SER A O 1
ATOM 784 N N . ASP A 1 103 ? -0.260 2.800 2.684 1.00 65.00 103 ASP A N 1
ATOM 785 C CA . ASP A 1 103 ? 0.254 3.998 2.036 1.00 65.00 103 ASP A CA 1
ATOM 786 C C . ASP A 1 103 ? 0.266 3.766 0.507 1.00 65.00 103 ASP A C 1
ATOM 788 O O . ASP A 1 103 ? 0.844 2.772 0.049 1.00 65.00 103 ASP A O 1
ATOM 792 N N . PRO A 1 104 ? -0.372 4.639 -0.303 1.00 61.75 104 PRO A N 1
ATOM 793 C CA . PRO A 1 104 ? -0.455 4.464 -1.757 1.00 61.75 104 PRO A CA 1
ATOM 794 C C . PRO A 1 104 ? 0.910 4.372 -2.448 1.00 61.75 104 PRO A C 1
ATOM 796 O O . PRO A 1 104 ? 1.024 3.804 -3.532 1.00 61.75 104 PRO A O 1
ATOM 799 N N . LEU A 1 105 ? 1.943 4.924 -1.812 1.00 68.75 105 LEU A N 1
ATOM 800 C CA . LEU A 1 105 ? 3.316 4.989 -2.294 1.00 68.75 105 LEU A CA 1
ATOM 801 C C . LEU A 1 105 ? 4.186 3.861 -1.733 1.00 68.75 105 LEU A C 1
ATOM 803 O O . LEU A 1 105 ? 5.367 3.778 -2.070 1.00 68.75 105 LEU A O 1
ATOM 807 N N . SER A 1 106 ? 3.619 3.010 -0.879 1.00 80.56 106 SER A N 1
ATOM 808 C CA . SER A 1 106 ? 4.283 1.831 -0.348 1.00 80.56 106 SER A CA 1
ATOM 809 C C . SER A 1 106 ? 4.539 0.817 -1.459 1.00 80.56 106 SER A C 1
ATOM 811 O O . SER A 1 106 ? 3.612 0.384 -2.149 1.00 80.56 106 SER A O 1
ATOM 813 N N . LEU A 1 107 ? 5.795 0.394 -1.596 1.00 85.56 107 LEU A N 1
ATOM 814 C CA . LEU A 1 107 ? 6.204 -0.718 -2.461 1.00 85.56 107 LEU A CA 1
ATOM 815 C C . LEU A 1 107 ? 6.275 -2.040 -1.688 1.00 85.56 107 LEU A C 1
ATOM 817 O O . LEU A 1 107 ? 6.753 -3.045 -2.211 1.00 85.56 107 LEU A O 1
ATOM 821 N N . GLY A 1 108 ? 5.841 -2.034 -0.429 1.00 80.81 108 GLY A N 1
ATOM 822 C CA . GLY A 1 108 ? 5.825 -3.207 0.425 1.00 80.81 108 GLY A CA 1
ATOM 823 C C . GLY A 1 108 ? 4.653 -3.250 1.391 1.00 80.81 108 GLY A C 1
ATOM 824 O O . GLY A 1 108 ? 3.896 -2.289 1.561 1.00 80.81 108 GLY A O 1
ATOM 825 N N . THR A 1 109 ? 4.502 -4.390 2.042 1.00 73.06 109 THR A N 1
ATOM 826 C CA . THR A 1 109 ? 3.440 -4.639 3.015 1.00 73.06 109 THR A CA 1
ATOM 827 C C . THR A 1 109 ? 3.989 -4.854 4.418 1.00 73.06 109 THR A C 1
ATOM 829 O O . THR A 1 109 ? 3.324 -4.461 5.375 1.00 73.06 109 THR A O 1
ATOM 832 N N . THR A 1 110 ? 5.203 -5.399 4.549 1.00 72.19 110 THR A N 1
ATOM 833 C CA . THR A 1 110 ? 5.741 -5.834 5.852 1.00 72.19 110 THR A CA 1
ATOM 834 C C . THR A 1 110 ? 7.191 -5.435 6.122 1.00 72.19 110 THR A C 1
ATOM 836 O O . THR A 1 110 ? 7.660 -5.584 7.249 1.00 72.19 110 THR A O 1
ATOM 839 N N . HIS A 1 111 ? 7.932 -4.975 5.113 1.00 85.50 111 HIS A N 1
ATOM 840 C CA . HIS A 1 111 ? 9.359 -4.675 5.244 1.00 85.50 111 HIS A CA 1
ATOM 841 C C . HIS A 1 111 ? 9.633 -3.177 5.181 1.00 85.50 111 HIS A C 1
ATOM 843 O O . HIS A 1 111 ? 9.092 -2.469 4.328 1.00 85.50 111 HIS A O 1
ATOM 849 N N . CYS A 1 112 ? 10.548 -2.731 6.037 1.00 91.12 112 CYS A N 1
ATOM 850 C CA . CYS A 1 112 ? 11.183 -1.432 5.914 1.00 91.12 112 CYS A CA 1
ATOM 851 C C . CYS A 1 112 ? 12.519 -1.580 5.202 1.00 91.12 112 CYS A C 1
ATOM 853 O O . CYS A 1 112 ? 13.253 -2.540 5.445 1.00 91.12 112 CYS A O 1
ATOM 855 N N . ALA A 1 113 ? 12.851 -0.600 4.371 1.00 94.44 113 ALA A N 1
ATOM 856 C CA . ALA A 1 113 ? 14.104 -0.570 3.643 1.00 94.44 113 ALA A CA 1
ATOM 857 C C . ALA A 1 113 ? 14.796 0.789 3.747 1.00 94.44 113 ALA A C 1
ATOM 859 O O . ALA A 1 113 ? 14.136 1.833 3.767 1.00 94.44 113 ALA A O 1
ATOM 860 N N . SER A 1 114 ? 16.124 0.747 3.778 1.00 95.31 114 SER A N 1
ATOM 861 C CA . SER A 1 114 ? 17.011 1.857 3.433 1.00 95.31 114 SER A CA 1
ATOM 862 C C . SER A 1 114 ? 17.709 1.511 2.126 1.00 95.31 114 SER A C 1
ATOM 864 O O . SER A 1 114 ? 18.102 0.361 1.922 1.00 95.31 114 SER A O 1
ATOM 866 N N . VAL A 1 115 ? 17.866 2.486 1.237 1.00 95.56 115 VAL A N 1
ATOM 867 C CA . VAL A 1 115 ? 18.393 2.276 -0.109 1.00 95.56 115 VAL A CA 1
ATOM 868 C C . VAL A 1 115 ? 19.324 3.411 -0.497 1.00 95.56 115 VAL A C 1
ATOM 870 O O . VAL A 1 115 ? 18.923 4.570 -0.462 1.00 95.56 115 VAL A O 1
ATOM 873 N N . ALA A 1 116 ? 20.530 3.067 -0.936 1.00 95.62 116 ALA A N 1
ATOM 874 C CA . ALA A 1 116 ? 21.410 3.973 -1.660 1.00 95.62 116 ALA A CA 1
ATOM 875 C C . ALA A 1 116 ? 21.286 3.696 -3.159 1.00 95.62 116 ALA A C 1
ATOM 877 O O . ALA A 1 116 ? 21.274 2.535 -3.583 1.00 95.62 116 ALA A O 1
ATOM 878 N N . ILE A 1 117 ? 21.182 4.752 -3.959 1.00 95.62 117 ILE A N 1
ATOM 879 C CA . ILE A 1 117 ? 21.065 4.669 -5.413 1.00 95.62 117 ILE A CA 1
ATOM 880 C C . ILE A 1 117 ? 22.021 5.633 -6.101 1.00 95.62 117 ILE A C 1
ATOM 882 O O . ILE A 1 117 ? 22.321 6.696 -5.568 1.00 95.62 117 ILE A O 1
ATOM 886 N N . SER A 1 118 ? 22.430 5.282 -7.317 1.00 94.75 118 SER A N 1
ATOM 887 C CA . SER A 1 118 ? 22.951 6.250 -8.283 1.00 94.75 118 SER A CA 1
ATOM 888 C C . SER A 1 118 ? 22.004 6.317 -9.471 1.00 94.75 118 SER A C 1
ATOM 890 O O . SER A 1 118 ? 21.444 5.297 -9.890 1.00 94.75 118 SER A O 1
ATOM 892 N N . TYR A 1 119 ? 21.761 7.511 -10.000 1.00 93.94 119 TYR A N 1
ATOM 893 C CA . TYR A 1 119 ? 20.757 7.722 -11.038 1.00 93.94 119 TYR A CA 1
ATOM 894 C C . TYR A 1 119 ? 21.120 8.860 -11.988 1.00 93.94 119 TYR A C 1
ATOM 896 O O . TYR A 1 119 ? 21.895 9.756 -11.660 1.00 93.94 119 TYR A O 1
ATOM 904 N N . TYR A 1 120 ? 20.501 8.833 -13.166 1.00 92.19 120 TYR A N 1
ATOM 905 C CA . TYR A 1 120 ? 20.458 9.972 -14.078 1.00 92.19 120 TYR A CA 1
ATOM 906 C C . TYR A 1 120 ? 19.157 10.742 -13.864 1.00 92.19 120 TYR A C 1
ATOM 908 O O . TYR A 1 120 ? 18.074 10.142 -13.855 1.00 92.19 120 TYR A O 1
ATOM 916 N N . GLY A 1 121 ? 19.251 12.059 -13.680 1.00 89.06 121 GLY A N 1
ATOM 917 C CA . GLY A 1 121 ? 18.089 12.900 -13.398 1.00 89.06 121 GLY A CA 1
ATOM 918 C C . GLY A 1 121 ? 17.235 13.182 -14.634 1.00 89.06 121 GLY A C 1
ATOM 919 O O . GLY A 1 121 ? 16.025 13.353 -14.514 1.00 89.06 121 GLY A O 1
ATOM 920 N N . ASN A 1 122 ? 17.857 13.230 -15.812 1.00 87.62 122 ASN A N 1
ATOM 921 C CA . ASN A 1 122 ? 17.228 13.561 -17.091 1.00 87.62 122 ASN A CA 1
ATOM 922 C C . ASN A 1 122 ? 18.048 13.004 -18.276 1.00 87.62 122 ASN A C 1
ATOM 924 O O . ASN A 1 122 ? 19.089 12.382 -18.085 1.00 87.62 122 ASN A O 1
ATOM 928 N N . GLU A 1 123 ? 17.587 13.237 -19.506 1.00 84.25 123 GLU A N 1
ATOM 929 C CA . GLU A 1 123 ? 18.272 12.811 -20.737 1.00 84.25 123 GLU A CA 1
ATOM 930 C C . GLU A 1 123 ? 19.679 13.408 -20.892 1.00 84.25 123 GLU A C 1
ATOM 932 O O . GLU A 1 123 ? 20.612 12.687 -21.239 1.00 84.25 123 GLU A O 1
ATOM 937 N N . THR A 1 124 ? 19.869 14.692 -20.584 1.00 87.31 124 THR A N 1
ATOM 938 C CA . THR A 1 124 ? 21.183 15.351 -20.656 1.00 87.31 124 THR A CA 1
ATOM 939 C C . THR A 1 124 ? 22.195 14.696 -19.720 1.00 87.31 124 THR A C 1
ATOM 941 O O . THR A 1 124 ? 23.360 14.543 -20.084 1.00 87.31 124 THR A O 1
ATOM 944 N N . ASP A 1 125 ? 21.763 14.282 -18.529 1.00 90.50 125 ASP A N 1
ATOM 945 C CA . ASP A 1 125 ? 22.609 13.552 -17.586 1.00 90.50 125 ASP A CA 1
ATOM 946 C C . ASP A 1 125 ? 23.033 12.194 -18.160 1.00 90.50 125 ASP A C 1
ATOM 948 O O . ASP A 1 125 ? 24.190 11.810 -18.026 1.00 90.50 125 ASP A O 1
ATOM 952 N N . ILE A 1 126 ? 22.135 11.492 -18.858 1.00 85.69 126 ILE A N 1
ATOM 953 C CA . ILE A 1 126 ? 22.449 10.214 -19.513 1.00 85.69 126 ILE A CA 1
ATOM 954 C C . ILE A 1 126 ? 23.484 10.415 -20.624 1.00 85.69 126 ILE A C 1
ATOM 956 O O . ILE A 1 126 ? 24.468 9.683 -20.684 1.00 85.69 126 ILE A O 1
ATOM 960 N N . LEU A 1 127 ? 23.281 11.417 -21.486 1.00 83.88 127 LEU A N 1
ATOM 961 C CA . LEU A 1 127 ? 24.167 11.694 -22.623 1.00 83.88 127 LEU A CA 1
ATOM 962 C C . LEU A 1 127 ? 25.581 12.105 -22.191 1.00 83.88 127 LEU A C 1
ATOM 964 O O . LEU A 1 127 ? 26.540 11.829 -22.906 1.00 83.88 127 LEU A O 1
ATOM 968 N N . ASN A 1 128 ? 25.711 12.743 -21.026 1.00 87.75 128 ASN A N 1
ATOM 969 C CA . ASN A 1 128 ? 26.997 13.168 -20.469 1.00 87.75 128 ASN A CA 1
ATOM 970 C C . ASN A 1 128 ? 27.557 12.199 -19.412 1.00 87.75 128 ASN A C 1
ATOM 972 O O . ASN A 1 128 ? 28.533 12.537 -18.747 1.00 87.75 128 ASN A O 1
ATOM 976 N N . ASP A 1 129 ? 26.920 11.039 -19.213 1.00 86.81 129 ASP A N 1
ATOM 977 C CA . ASP A 1 129 ? 27.194 10.082 -18.128 1.00 86.81 129 ASP A CA 1
ATOM 978 C C . ASP A 1 129 ? 27.317 10.736 -16.733 1.00 86.81 129 ASP A C 1
ATOM 980 O O . ASP A 1 129 ? 28.117 10.338 -15.885 1.00 86.81 129 ASP A O 1
ATOM 984 N N . LYS A 1 130 ? 26.510 11.770 -16.476 1.00 93.06 130 LYS A N 1
ATOM 985 C CA . LYS A 1 130 ? 26.487 12.494 -15.206 1.00 93.06 130 LYS A CA 1
ATOM 986 C C . LYS A 1 130 ? 25.562 11.792 -14.218 1.00 93.06 130 LYS A C 1
ATOM 988 O O . LYS A 1 130 ? 24.341 11.879 -14.323 1.00 93.06 130 LYS A O 1
ATOM 993 N N . LEU A 1 131 ? 26.152 11.131 -13.231 1.00 92.88 131 LEU A N 1
ATOM 994 C CA . LEU A 1 131 ? 25.415 10.491 -12.146 1.00 92.88 131 LEU A CA 1
ATOM 995 C C . LEU A 1 131 ? 25.164 11.437 -10.974 1.00 92.88 131 LEU A C 1
ATOM 997 O O . LEU A 1 131 ? 25.978 12.306 -10.664 1.00 92.88 131 LEU A O 1
ATOM 1001 N N . HIS A 1 132 ? 24.045 11.194 -10.304 1.00 94.44 132 HIS A N 1
ATOM 1002 C CA . HIS A 1 132 ? 23.723 11.740 -8.993 1.00 94.44 132 HIS A CA 1
ATOM 1003 C C . HIS A 1 132 ? 23.532 10.597 -8.009 1.00 94.44 132 HIS A C 1
ATOM 1005 O O . HIS A 1 132 ? 23.087 9.512 -8.395 1.00 94.44 132 HIS A O 1
ATOM 1011 N N . ASP A 1 133 ? 23.798 10.880 -6.743 1.00 94.19 133 ASP A N 1
ATOM 1012 C CA . ASP A 1 133 ? 23.517 9.967 -5.646 1.00 94.19 133 ASP A CA 1
ATOM 1013 C C . ASP A 1 133 ? 22.157 10.282 -5.023 1.00 94.19 133 ASP A C 1
ATOM 1015 O O . ASP A 1 133 ? 21.654 11.411 -5.070 1.00 94.19 133 ASP A O 1
ATOM 1019 N N . GLY A 1 134 ? 21.532 9.250 -4.470 1.00 93.81 134 GLY A N 1
ATOM 1020 C CA . GLY A 1 134 ? 20.285 9.376 -3.740 1.00 93.81 134 GLY A CA 1
ATOM 1021 C C . GLY A 1 134 ? 20.197 8.370 -2.608 1.00 93.81 134 GLY A C 1
ATOM 1022 O O . GLY A 1 134 ? 20.727 7.259 -2.685 1.00 93.81 134 GLY A O 1
ATOM 1023 N N . PHE A 1 135 ? 19.469 8.753 -1.568 1.00 95.56 135 PHE A N 1
ATOM 1024 C CA . PHE A 1 135 ? 19.200 7.926 -0.410 1.00 95.56 135 PHE A CA 1
ATOM 1025 C C . PHE A 1 135 ? 17.707 7.917 -0.098 1.00 95.56 135 PHE A C 1
ATOM 1027 O O . PHE A 1 135 ? 17.046 8.956 -0.017 1.00 95.56 135 PHE A O 1
ATOM 1034 N N . ILE A 1 136 ? 17.157 6.717 0.035 1.00 94.94 136 ILE A N 1
ATOM 1035 C CA . ILE A 1 136 ? 15.721 6.484 0.123 1.00 94.94 136 ILE A CA 1
ATOM 1036 C C . ILE A 1 136 ? 15.438 5.573 1.301 1.00 94.94 136 ILE A C 1
ATOM 1038 O O . ILE A 1 136 ? 16.105 4.563 1.506 1.00 94.94 136 ILE A O 1
ATOM 1042 N N . ARG A 1 137 ? 14.385 5.898 2.040 1.00 93.81 137 ARG A N 1
ATOM 1043 C CA . ARG A 1 137 ? 13.790 5.012 3.035 1.00 93.81 137 ARG A CA 1
ATOM 1044 C C . ARG A 1 137 ? 12.321 4.824 2.703 1.00 93.81 137 ARG A C 1
ATOM 1046 O O . ARG A 1 137 ? 11.700 5.723 2.134 1.00 93.81 137 ARG A O 1
ATOM 1053 N N . GLY A 1 138 ? 11.765 3.675 3.055 1.00 91.56 138 GLY A N 1
ATOM 1054 C CA . GLY A 1 138 ? 10.328 3.447 2.961 1.00 91.56 138 GLY A CA 1
ATOM 1055 C C . GLY A 1 138 ? 9.937 1.991 3.151 1.00 91.56 138 GLY A C 1
ATOM 1056 O O . GLY A 1 138 ? 10.766 1.126 3.435 1.00 91.56 138 GLY A O 1
ATOM 1057 N N . CYS A 1 139 ? 8.652 1.733 2.966 1.00 89.31 139 CYS A N 1
ATOM 1058 C CA . CYS A 1 139 ? 8.078 0.402 2.900 1.00 89.31 139 CYS A CA 1
ATOM 1059 C C . CYS A 1 139 ? 8.358 -0.219 1.527 1.00 89.31 139 CYS A C 1
ATOM 1061 O O . CYS A 1 139 ? 7.804 0.219 0.513 1.00 89.31 139 CYS A O 1
ATOM 1063 N N . ILE A 1 140 ? 9.214 -1.238 1.488 1.00 90.62 140 ILE A N 1
ATOM 1064 C CA . ILE A 1 140 ? 9.611 -1.931 0.256 1.00 90.62 140 ILE A CA 1
ATOM 1065 C C . ILE A 1 140 ? 9.730 -3.417 0.570 1.00 90.62 140 ILE A C 1
ATOM 1067 O O . ILE A 1 140 ? 10.583 -3.798 1.367 1.00 90.62 140 ILE A O 1
ATOM 1071 N N . ASP A 1 141 ? 8.914 -4.263 -0.065 1.00 84.38 141 ASP A N 1
ATOM 1072 C CA . ASP A 1 141 ? 9.027 -5.709 0.128 1.00 84.38 141 ASP A CA 1
ATOM 1073 C C . ASP A 1 141 ? 10.297 -6.221 -0.552 1.00 84.38 141 ASP A C 1
ATOM 1075 O O . ASP A 1 141 ? 10.438 -6.207 -1.773 1.00 84.38 141 ASP A O 1
ATOM 1079 N N . CYS A 1 142 ? 11.244 -6.667 0.266 1.00 81.69 142 CYS A N 1
ATOM 1080 C CA . CYS A 1 142 ? 12.609 -6.949 -0.165 1.00 81.69 142 CYS A CA 1
ATOM 1081 C C . CYS A 1 142 ? 13.121 -8.321 0.277 1.00 81.69 142 CYS A C 1
ATOM 1083 O O . CYS A 1 142 ? 14.328 -8.530 0.402 1.00 81.69 142 CYS A O 1
ATOM 1085 N N . GLY A 1 143 ? 12.209 -9.293 0.408 1.00 80.25 143 GLY A N 1
ATOM 1086 C CA . GLY A 1 143 ? 12.579 -10.714 0.446 1.00 80.25 143 GLY A CA 1
ATOM 1087 C C . GLY A 1 143 ? 13.396 -11.135 -0.787 1.00 80.25 143 GLY A C 1
ATOM 1088 O O . GLY A 1 143 ? 14.250 -12.011 -0.700 1.00 80.25 143 GLY A O 1
ATOM 1089 N N . ASP A 1 144 ? 13.200 -10.445 -1.917 1.00 85.25 144 ASP A N 1
ATOM 1090 C CA . ASP A 1 144 ? 14.109 -10.433 -3.065 1.00 85.25 144 ASP A CA 1
ATOM 1091 C C . ASP A 1 144 ? 14.638 -9.003 -3.276 1.00 85.25 144 ASP A C 1
ATOM 1093 O O . ASP A 1 144 ? 13.988 -8.168 -3.909 1.00 85.25 144 ASP A O 1
ATOM 1097 N N . LYS A 1 145 ? 15.838 -8.721 -2.747 1.00 88.75 145 LYS A N 1
ATOM 1098 C CA . LYS A 1 145 ? 16.509 -7.411 -2.862 1.00 88.75 145 LYS A CA 1
ATOM 1099 C C . LYS A 1 145 ? 16.642 -6.931 -4.315 1.00 88.75 145 LYS A C 1
ATOM 1101 O O . LYS A 1 145 ? 16.582 -5.733 -4.577 1.00 88.75 145 LYS A O 1
ATOM 1106 N N . THR A 1 146 ? 16.806 -7.847 -5.274 1.00 88.50 146 THR A N 1
ATOM 1107 C CA . THR A 1 146 ? 16.933 -7.473 -6.689 1.00 88.50 146 THR A CA 1
ATOM 1108 C C . THR A 1 146 ? 15.591 -6.994 -7.223 1.00 88.50 146 THR A C 1
ATOM 1110 O O . THR A 1 146 ? 15.514 -5.905 -7.783 1.00 88.50 146 THR A O 1
ATOM 1113 N N . ALA A 1 147 ? 14.527 -7.772 -7.016 1.00 88.31 147 ALA A N 1
ATOM 1114 C CA . ALA A 1 147 ? 13.178 -7.398 -7.437 1.00 88.31 147 ALA A CA 1
ATOM 1115 C C . ALA A 1 147 ? 12.716 -6.077 -6.789 1.00 88.31 147 ALA A C 1
ATOM 1117 O O . ALA A 1 147 ? 12.149 -5.226 -7.474 1.00 88.31 147 ALA A O 1
ATOM 1118 N N . ALA A 1 148 ? 13.057 -5.863 -5.514 1.00 90.81 148 ALA A N 1
ATOM 1119 C CA . ALA A 1 148 ? 12.809 -4.614 -4.798 1.00 90.81 148 ALA A CA 1
ATOM 1120 C C . ALA A 1 148 ? 13.480 -3.400 -5.466 1.00 90.81 148 ALA A C 1
ATOM 1122 O O . ALA A 1 148 ? 12.825 -2.382 -5.683 1.00 90.81 148 ALA A O 1
ATOM 1123 N N . CYS A 1 149 ? 14.753 -3.515 -5.865 1.00 93.06 149 CYS A N 1
ATOM 1124 C CA . CYS A 1 149 ? 15.446 -2.454 -6.602 1.00 93.06 149 CYS A CA 1
ATOM 1125 C C . CYS A 1 149 ? 14.770 -2.129 -7.949 1.00 93.06 149 CYS A C 1
ATOM 1127 O O . CYS A 1 149 ? 14.683 -0.959 -8.322 1.00 93.06 149 CYS A O 1
ATOM 1129 N N . PHE A 1 150 ? 14.254 -3.133 -8.669 1.00 92.19 150 PHE A N 1
ATOM 1130 C CA . PHE A 1 150 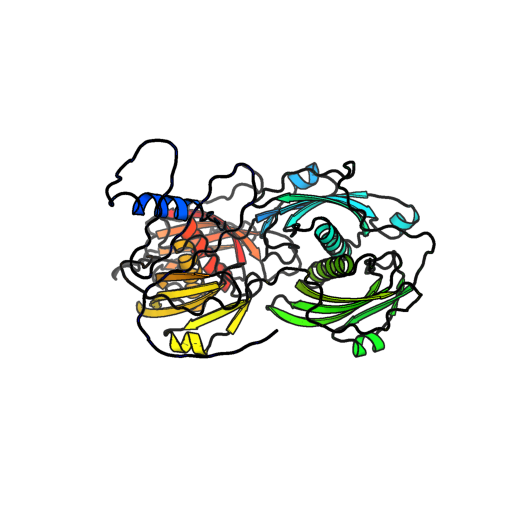? 13.513 -2.898 -9.916 1.00 92.19 150 PHE A CA 1
ATOM 1131 C C . PHE A 1 150 ? 12.163 -2.215 -9.671 1.00 92.19 150 PHE A C 1
ATOM 1133 O O . PHE A 1 150 ? 11.836 -1.264 -10.380 1.00 92.19 150 PHE A O 1
ATOM 1140 N N . ALA A 1 151 ? 11.410 -2.626 -8.648 1.00 92.50 151 ALA A N 1
ATOM 1141 C CA . ALA A 1 151 ? 10.180 -1.934 -8.259 1.00 92.50 151 ALA A CA 1
ATOM 1142 C C . ALA A 1 151 ? 10.443 -0.473 -7.867 1.00 92.50 151 ALA A C 1
ATOM 1144 O O . ALA A 1 151 ? 9.737 0.429 -8.322 1.00 92.50 151 ALA A O 1
ATOM 1145 N N . LEU A 1 152 ? 11.500 -0.220 -7.091 1.00 93.50 152 LEU A N 1
ATOM 1146 C CA . LEU A 1 152 ? 11.897 1.132 -6.712 1.00 93.50 152 LEU A CA 1
ATOM 1147 C C . LEU A 1 152 ? 12.280 1.986 -7.926 1.00 93.50 152 LEU A C 1
ATOM 1149 O O . LEU A 1 152 ? 11.826 3.123 -8.029 1.00 93.50 152 LEU A O 1
ATOM 1153 N N . MET A 1 153 ? 13.055 1.440 -8.869 1.00 92.69 153 MET A N 1
ATOM 1154 C CA . MET A 1 153 ? 13.368 2.116 -10.132 1.00 92.69 153 MET A CA 1
ATOM 1155 C C . MET A 1 153 ? 12.094 2.568 -10.846 1.00 92.69 153 MET A C 1
ATOM 1157 O O . MET A 1 153 ? 11.991 3.732 -11.228 1.00 92.69 153 MET A O 1
ATOM 1161 N N . GLY A 1 154 ? 11.130 1.664 -11.035 1.00 92.50 154 GLY A N 1
ATOM 1162 C CA . GLY A 1 154 ? 9.886 1.992 -11.726 1.00 92.50 154 GLY A CA 1
ATOM 1163 C C . GLY A 1 154 ? 9.108 3.105 -11.031 1.00 92.50 154 GLY A C 1
ATOM 1164 O O . GLY A 1 154 ? 8.653 4.051 -11.676 1.00 92.50 154 GLY A O 1
ATOM 1165 N N . ALA A 1 155 ? 9.024 3.036 -9.702 1.00 92.00 155 ALA A N 1
ATOM 1166 C CA . ALA A 1 155 ? 8.371 4.057 -8.894 1.00 92.00 155 ALA A CA 1
ATOM 1167 C C . ALA A 1 155 ? 9.067 5.424 -9.005 1.00 92.00 155 ALA A C 1
ATOM 1169 O O . ALA A 1 155 ? 8.399 6.445 -9.175 1.00 92.00 155 ALA A O 1
ATOM 1170 N N . LEU A 1 156 ? 10.401 5.463 -8.965 1.00 91.94 156 LEU A N 1
ATOM 1171 C CA . LEU A 1 156 ? 11.172 6.700 -9.121 1.00 91.94 156 LEU A CA 1
ATOM 1172 C C . LEU A 1 156 ? 11.091 7.256 -10.542 1.00 91.94 156 LEU A C 1
ATOM 1174 O O . LEU A 1 156 ? 11.017 8.475 -10.705 1.00 91.94 156 LEU A O 1
ATOM 1178 N N . LYS A 1 157 ? 11.020 6.395 -11.564 1.00 90.75 157 LYS A N 1
ATOM 1179 C CA . LYS A 1 157 ? 10.794 6.835 -12.943 1.00 90.75 157 LYS A CA 1
ATOM 1180 C C . LYS A 1 157 ? 9.442 7.536 -13.070 1.00 90.75 157 LYS A C 1
ATOM 1182 O O . LYS A 1 157 ? 9.381 8.644 -13.588 1.00 90.75 157 LYS A O 1
ATOM 1187 N N . ALA A 1 158 ? 8.379 6.956 -12.515 1.00 89.38 158 ALA A N 1
ATOM 1188 C CA . ALA A 1 158 ? 7.055 7.577 -12.499 1.00 89.38 158 ALA A CA 1
ATOM 1189 C C . ALA A 1 158 ? 7.006 8.883 -11.682 1.00 89.38 158 ALA A C 1
ATOM 1191 O O . ALA A 1 158 ? 6.343 9.835 -12.081 1.00 89.38 158 ALA A O 1
ATOM 1192 N N . GLN A 1 159 ? 7.689 8.944 -10.533 1.00 87.19 159 GLN A N 1
ATOM 1193 C CA . GLN A 1 159 ? 7.607 10.094 -9.623 1.00 87.19 159 GLN A CA 1
ATOM 1194 C C . GLN A 1 159 ? 8.517 11.261 -10.014 1.00 87.19 159 GLN A C 1
ATOM 1196 O O . GLN A 1 159 ? 8.161 12.421 -9.809 1.00 87.19 159 GLN A O 1
ATOM 1201 N N . LYS A 1 160 ? 9.737 10.952 -10.449 1.00 86.38 160 LYS A N 1
ATOM 1202 C CA . LYS A 1 160 ? 10.843 11.906 -10.587 1.00 86.38 160 LYS A CA 1
ATOM 1203 C C . LYS A 1 160 ? 11.489 11.869 -11.969 1.00 86.38 160 LYS A C 1
ATOM 1205 O O . LYS A 1 160 ? 12.405 12.644 -12.211 1.00 86.38 160 LYS A O 1
ATOM 1210 N N . THR A 1 161 ? 11.056 10.975 -12.864 1.00 88.50 161 THR A N 1
ATOM 1211 C CA . THR A 1 161 ? 11.677 10.695 -14.177 1.00 88.50 161 THR A CA 1
ATOM 1212 C C . THR A 1 161 ? 13.109 10.156 -14.116 1.00 88.50 161 THR A C 1
ATOM 1214 O O . THR A 1 161 ? 13.749 9.969 -15.154 1.00 88.50 161 THR A O 1
ATOM 1217 N N . TRP A 1 162 ? 13.574 9.802 -12.914 1.00 91.44 162 TRP A N 1
ATOM 1218 C CA . TRP A 1 162 ? 14.919 9.298 -12.664 1.00 91.44 162 TRP A CA 1
ATOM 1219 C C . TRP A 1 162 ? 15.137 7.921 -13.286 1.00 91.44 162 TRP A C 1
ATOM 1221 O O . TRP A 1 162 ? 14.333 7.004 -13.105 1.00 91.44 162 TRP A O 1
ATOM 1231 N N . SER A 1 163 ? 16.266 7.765 -13.971 1.00 90.62 163 SER A N 1
ATOM 1232 C CA . SER A 1 163 ? 16.754 6.469 -14.444 1.00 90.62 163 SER A CA 1
ATOM 1233 C C . SER A 1 163 ? 17.788 5.939 -13.449 1.00 90.62 163 SER A C 1
ATOM 1235 O O . SER A 1 163 ? 18.955 6.325 -13.499 1.00 90.62 163 SER A O 1
ATOM 1237 N N . VAL A 1 164 ? 17.357 5.081 -12.519 1.00 91.94 164 VAL A N 1
ATOM 1238 C CA . VAL A 1 164 ? 18.239 4.472 -11.505 1.00 91.94 164 VAL A CA 1
ATOM 1239 C C . VAL A 1 164 ? 19.229 3.533 -12.181 1.00 91.94 164 VAL A C 1
ATOM 1241 O O . VAL A 1 164 ? 18.803 2.605 -12.856 1.00 91.94 164 VAL A O 1
ATOM 1244 N N . ARG A 1 165 ? 20.532 3.745 -11.985 1.00 90.81 165 ARG A N 1
ATOM 1245 C CA . ARG A 1 165 ? 21.626 2.920 -12.520 1.00 90.81 165 ARG A CA 1
ATOM 1246 C C . ARG A 1 165 ? 22.010 1.806 -11.563 1.00 90.81 165 ARG A C 1
ATOM 1248 O O . ARG A 1 165 ? 22.031 0.635 -11.956 1.00 90.81 165 ARG A O 1
ATOM 1255 N N . GLU A 1 166 ? 22.292 2.162 -10.316 1.00 93.06 166 GLU A N 1
ATOM 1256 C CA . GLU A 1 166 ? 22.709 1.232 -9.268 1.00 93.06 166 GLU A CA 1
ATOM 1257 C C . GLU A 1 166 ? 21.819 1.384 -8.036 1.00 93.06 166 GLU A C 1
ATOM 1259 O O . GLU A 1 166 ? 21.304 2.464 -7.758 1.00 93.06 166 GLU A O 1
ATOM 1264 N N . CYS A 1 167 ? 21.612 0.280 -7.323 1.00 94.12 167 CYS A N 1
ATOM 1265 C CA . CYS A 1 167 ? 20.780 0.211 -6.129 1.00 94.12 167 CYS A CA 1
ATOM 1266 C C . CYS A 1 167 ? 21.405 -0.738 -5.102 1.00 94.12 167 CYS A C 1
ATOM 1268 O O . CYS A 1 167 ? 21.725 -1.883 -5.424 1.00 94.12 167 CYS A O 1
ATOM 1270 N N . SER A 1 168 ? 21.560 -0.274 -3.867 1.00 95.06 168 SER A N 1
ATOM 1271 C CA . SER A 1 168 ? 22.001 -1.059 -2.713 1.00 95.06 168 SER A CA 1
ATOM 1272 C C . SER A 1 168 ? 20.950 -0.923 -1.620 1.00 95.06 168 SER A C 1
ATOM 1274 O O . SER A 1 168 ? 20.674 0.185 -1.169 1.00 95.06 168 SER A O 1
ATOM 1276 N N . ILE A 1 169 ? 20.315 -2.036 -1.247 1.00 93.62 169 ILE A N 1
ATOM 1277 C CA . ILE A 1 169 ? 19.145 -2.062 -0.362 1.00 93.62 169 ILE A CA 1
ATOM 1278 C C . ILE A 1 169 ? 19.408 -2.931 0.866 1.00 93.62 169 ILE A C 1
ATOM 1280 O O . ILE A 1 169 ? 19.788 -4.102 0.755 1.00 93.62 169 ILE A O 1
ATOM 1284 N N . GLU A 1 170 ? 19.144 -2.361 2.038 1.00 93.19 170 GLU A N 1
ATOM 1285 C CA . GLU A 1 170 ? 19.108 -3.071 3.311 1.00 93.19 170 GLU A CA 1
ATOM 1286 C C . GLU A 1 170 ? 17.716 -3.040 3.910 1.00 93.19 170 GLU A C 1
ATOM 1288 O O . GLU A 1 170 ? 16.997 -2.047 3.810 1.00 93.19 170 GLU A O 1
ATOM 1293 N N . CYS A 1 171 ? 17.347 -4.160 4.521 1.00 91.56 171 CYS A N 1
ATOM 1294 C CA . CYS A 1 171 ? 15.982 -4.424 4.918 1.00 91.56 171 CYS A CA 1
ATOM 1295 C C . CYS A 1 171 ? 15.874 -4.935 6.331 1.00 91.56 171 CYS A C 1
ATOM 1297 O O . CYS A 1 171 ? 16.747 -5.641 6.834 1.00 91.56 171 CYS A O 1
ATOM 1299 N N . CYS A 1 172 ? 14.742 -4.627 6.939 1.00 90.38 172 CYS A N 1
ATOM 1300 C CA . CYS A 1 172 ? 14.417 -5.084 8.267 1.00 90.38 172 CYS A CA 1
ATOM 1301 C C . CYS A 1 172 ? 12.905 -5.232 8.431 1.00 90.38 172 CYS A C 1
ATOM 1303 O O . CYS A 1 172 ? 12.100 -4.682 7.673 1.00 90.38 172 CYS A O 1
ATOM 1305 N N . THR A 1 173 ? 12.537 -5.989 9.456 1.00 85.62 173 THR A N 1
ATOM 1306 C CA . THR A 1 173 ? 11.155 -6.185 9.881 1.00 85.62 173 THR A CA 1
ATOM 1307 C C . THR A 1 173 ? 11.006 -5.599 11.277 1.00 85.62 173 THR A C 1
ATOM 1309 O O . THR A 1 173 ? 11.820 -5.874 12.157 1.00 85.62 173 THR A O 1
ATOM 1312 N N . GLY A 1 174 ? 9.977 -4.781 11.474 1.00 76.31 174 GLY A N 1
ATOM 1313 C CA . GLY A 1 174 ? 9.735 -4.058 12.719 1.00 76.31 174 GLY A CA 1
ATOM 1314 C C . GLY A 1 174 ? 9.498 -2.574 12.468 1.00 76.31 174 GLY A C 1
ATOM 1315 O O . GLY A 1 174 ? 9.835 -2.045 11.412 1.00 76.31 174 GLY A O 1
ATOM 1316 N N . ASN A 1 175 ? 8.897 -1.896 13.442 1.00 80.31 175 ASN A N 1
ATOM 1317 C CA . ASN A 1 175 ? 8.555 -0.487 13.283 1.00 80.31 175 ASN A CA 1
ATOM 1318 C C . ASN A 1 175 ? 9.810 0.390 13.274 1.00 80.31 175 ASN A C 1
ATOM 1320 O O . ASN A 1 175 ? 10.641 0.296 14.176 1.00 80.31 175 ASN A O 1
ATOM 1324 N N . ASN A 1 176 ? 9.918 1.255 12.265 1.00 82.69 176 ASN A N 1
ATOM 1325 C CA . ASN A 1 176 ? 10.964 2.258 12.079 1.00 82.69 176 ASN A CA 1
ATOM 1326 C C . ASN A 1 176 ? 12.381 1.675 12.222 1.00 82.69 176 ASN A C 1
ATOM 1328 O O . ASN A 1 176 ? 13.299 2.311 12.741 1.00 82.69 176 ASN A O 1
ATOM 1332 N N . CYS A 1 177 ? 12.551 0.427 11.779 1.00 90.06 177 CYS A N 1
ATOM 1333 C CA . CYS A 1 177 ? 13.803 -0.309 11.920 1.00 90.06 177 CYS A CA 1
ATOM 1334 C C . CYS A 1 177 ? 14.842 0.066 10.853 1.00 90.06 177 CYS A C 1
ATOM 1336 O O . CYS A 1 177 ? 16.016 -0.283 10.993 1.00 90.06 177 CYS A O 1
ATOM 1338 N N . ASN A 1 178 ? 14.424 0.740 9.776 1.00 93.25 178 ASN A N 1
ATOM 1339 C CA . ASN A 1 178 ? 15.258 1.054 8.620 1.00 93.25 178 ASN A CA 1
ATOM 1340 C C . ASN A 1 178 ? 16.160 2.259 8.890 1.00 93.25 178 ASN A C 1
ATOM 1342 O O . ASN A 1 178 ? 15.975 3.342 8.345 1.00 93.25 178 ASN A O 1
ATOM 1346 N N . LYS A 1 179 ? 17.122 2.060 9.790 1.00 91.56 179 LYS A N 1
ATOM 1347 C CA . LYS A 1 179 ? 18.150 3.038 10.168 1.00 91.56 179 LYS A CA 1
ATOM 1348 C C . LYS A 1 179 ? 19.515 2.714 9.563 1.00 91.56 179 LYS A C 1
ATOM 1350 O O . LYS A 1 179 ? 20.493 3.375 9.885 1.00 91.56 179 LYS A O 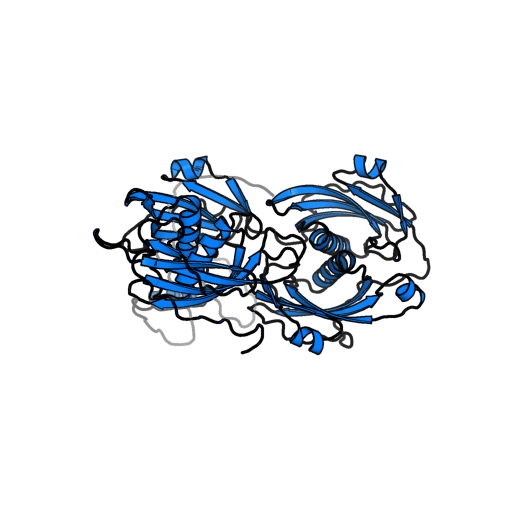1
ATOM 1355 N N . GLN A 1 180 ? 19.600 1.663 8.746 1.00 91.19 180 GLN A N 1
ATOM 1356 C CA . GLN A 1 180 ? 20.843 1.273 8.091 1.00 91.19 180 GLN A CA 1
ATOM 1357 C C . GLN A 1 180 ? 21.211 2.301 7.020 1.00 91.19 180 GLN A C 1
ATOM 1359 O O . GLN A 1 180 ? 20.324 2.859 6.371 1.00 91.19 180 GLN A O 1
ATOM 1364 N N . THR A 1 181 ? 22.511 2.458 6.789 1.00 90.69 181 THR A N 1
ATOM 1365 C CA . THR A 1 181 ? 23.076 3.331 5.756 1.00 90.69 181 THR A CA 1
ATOM 1366 C C . THR A 1 181 ? 23.799 2.461 4.723 1.00 90.69 181 THR A C 1
ATOM 1368 O O . THR A 1 181 ? 25.017 2.294 4.806 1.00 90.69 181 THR A O 1
ATOM 1371 N N . PRO A 1 182 ? 23.068 1.806 3.796 1.00 89.00 182 PRO A N 1
ATOM 1372 C CA . PRO A 1 182 ? 23.700 1.074 2.704 1.00 89.00 182 PRO A CA 1
ATOM 1373 C C . PRO A 1 182 ? 24.571 2.010 1.864 1.00 89.00 182 PRO A C 1
ATOM 1375 O O . PRO A 1 182 ? 24.287 3.199 1.746 1.00 89.00 182 PRO A O 1
ATOM 1378 N N . ASN A 1 183 ? 25.607 1.451 1.246 1.00 85.25 183 ASN A N 1
ATOM 1379 C CA . ASN A 1 183 ? 26.477 2.161 0.315 1.00 85.25 183 ASN A CA 1
ATOM 1380 C C . ASN A 1 183 ? 26.552 1.388 -1.017 1.00 85.25 183 ASN A C 1
ATOM 1382 O O . ASN A 1 183 ? 26.344 0.172 -1.059 1.00 85.25 183 ASN A O 1
ATOM 1386 N N . LEU A 1 184 ? 26.830 2.103 -2.104 1.00 85.19 184 LEU A N 1
ATOM 1387 C CA . LEU A 1 184 ? 27.085 1.588 -3.447 1.00 85.19 184 LEU A CA 1
ATOM 1388 C C . LEU A 1 184 ? 28.522 1.082 -3.642 1.00 85.19 184 LEU A C 1
ATOM 1390 O O . LEU A 1 184 ? 28.802 0.469 -4.670 1.00 85.19 184 LEU A O 1
ATOM 1394 N N . ASP A 1 185 ? 29.421 1.304 -2.683 1.00 77.88 185 ASP A N 1
ATOM 1395 C CA . ASP A 1 185 ? 30.805 0.808 -2.754 1.00 77.88 185 ASP A CA 1
ATOM 1396 C C . ASP A 1 185 ? 30.950 -0.652 -2.302 1.00 77.88 185 ASP A C 1
ATOM 1398 O O . ASP A 1 185 ? 32.002 -1.269 -2.477 1.00 77.88 185 ASP A O 1
ATOM 1402 N N . THR A 1 186 ? 29.901 -1.235 -1.717 1.00 65.25 186 THR A N 1
ATOM 1403 C CA . THR A 1 186 ? 29.913 -2.636 -1.290 1.00 65.25 186 THR A CA 1
ATOM 1404 C C . THR A 1 186 ? 29.570 -3.572 -2.454 1.00 65.25 186 THR A C 1
ATOM 1406 O O . THR A 1 186 ? 28.841 -3.224 -3.388 1.00 65.25 186 THR A O 1
ATOM 1409 N N . GLY A 1 187 ? 30.079 -4.808 -2.402 1.00 59.91 187 GLY A N 1
ATOM 1410 C CA . GLY A 1 187 ? 29.862 -5.826 -3.442 1.00 59.91 187 GLY A CA 1
ATOM 1411 C C . GLY A 1 187 ? 28.400 -6.255 -3.647 1.00 59.91 187 GLY A C 1
ATOM 1412 O O . GLY A 1 187 ? 28.106 -6.984 -4.592 1.00 59.91 187 GLY A O 1
ATOM 1413 N N . ASP A 1 188 ? 27.475 -5.791 -2.804 1.00 72.44 188 ASP A N 1
ATOM 1414 C CA . ASP A 1 188 ? 26.066 -6.184 -2.829 1.00 72.44 188 ASP A CA 1
ATOM 1415 C C . ASP A 1 188 ? 25.186 -5.334 -3.756 1.00 72.44 188 ASP A C 1
ATOM 1417 O O . ASP A 1 188 ? 24.024 -5.697 -3.996 1.00 72.44 188 ASP A O 1
ATOM 1421 N N . ARG A 1 189 ? 25.735 -4.260 -4.341 1.00 83.75 189 ARG A N 1
ATOM 1422 C CA . ARG A 1 189 ? 25.015 -3.368 -5.259 1.00 83.75 189 ARG A CA 1
ATOM 1423 C C . ARG A 1 189 ? 24.431 -4.102 -6.467 1.00 83.75 189 ARG A C 1
ATOM 1425 O O . ARG A 1 189 ? 25.044 -4.992 -7.060 1.00 83.75 189 ARG A O 1
ATOM 1432 N N . LYS A 1 190 ? 23.229 -3.701 -6.869 1.00 86.56 190 LYS A N 1
ATOM 1433 C CA . LYS A 1 190 ? 22.513 -4.219 -8.036 1.00 86.56 190 LYS A CA 1
ATOM 1434 C C . LYS A 1 190 ? 22.544 -3.181 -9.147 1.00 86.56 190 LYS A C 1
ATOM 1436 O O . LYS A 1 190 ? 22.049 -2.070 -8.979 1.00 86.56 190 LYS A O 1
ATOM 1441 N N . ARG A 1 191 ? 23.103 -3.558 -10.298 1.00 84.25 191 ARG A N 1
ATOM 1442 C CA . ARG A 1 191 ? 22.996 -2.771 -11.529 1.00 84.25 191 ARG A CA 1
ATOM 1443 C C . ARG A 1 191 ? 21.621 -3.027 -12.137 1.00 84.25 191 ARG A C 1
ATOM 1445 O O . ARG A 1 191 ? 21.303 -4.164 -12.483 1.00 84.25 191 ARG A O 1
ATOM 1452 N N . VAL A 1 192 ? 20.808 -1.982 -12.217 1.00 80.81 192 VAL A N 1
ATOM 1453 C CA . VAL A 1 192 ? 19.413 -2.067 -12.672 1.00 80.81 192 VAL A CA 1
ATOM 1454 C C . VAL A 1 192 ? 19.208 -1.404 -14.035 1.00 80.81 192 VAL A C 1
ATOM 1456 O O . VAL A 1 192 ? 18.338 -1.839 -14.782 1.00 80.81 192 VAL A O 1
ATOM 1459 N N . PHE A 1 193 ? 20.059 -0.441 -14.406 1.00 80.56 193 PHE A N 1
ATOM 1460 C CA . PHE A 1 193 ? 20.072 0.211 -15.719 1.00 80.56 193 PHE A CA 1
ATOM 1461 C C . PHE A 1 193 ? 21.503 0.323 -16.247 1.00 80.56 193 PHE A C 1
ATOM 1463 O O . PHE A 1 193 ? 22.438 0.590 -15.490 1.00 80.56 193 PHE A O 1
ATOM 1470 N N . THR A 1 194 ? 21.690 0.092 -17.546 1.00 72.94 194 THR A N 1
ATOM 1471 C CA . THR A 1 194 ? 22.972 0.271 -18.246 1.00 72.94 194 THR A CA 1
ATOM 1472 C C . THR A 1 194 ? 22.700 0.826 -19.642 1.00 72.94 194 THR A C 1
ATOM 1474 O O . THR A 1 194 ? 22.075 0.119 -20.432 1.00 72.94 194 THR A O 1
ATOM 1477 N N . PRO A 1 195 ? 23.131 2.058 -19.964 1.00 66.88 195 PRO A N 1
ATOM 1478 C CA . PRO A 1 195 ? 23.073 2.551 -21.337 1.00 66.88 195 PRO A CA 1
ATOM 1479 C C . PRO A 1 195 ? 23.862 1.604 -22.257 1.00 66.88 195 PRO A C 1
ATOM 1481 O O . PRO A 1 195 ? 25.034 1.335 -21.998 1.00 66.88 195 PRO A O 1
ATOM 1484 N N . GLU A 1 196 ? 23.220 1.053 -23.289 1.00 67.50 196 GLU A N 1
ATOM 1485 C CA . GLU A 1 196 ? 23.899 0.253 -24.320 1.00 67.50 196 GLU A CA 1
ATOM 1486 C C . GLU A 1 196 ? 24.519 1.177 -25.380 1.00 67.50 196 GLU A C 1
ATOM 1488 O O . GLU A 1 196 ? 24.005 2.266 -25.629 1.00 67.50 196 GLU A O 1
ATOM 1493 N N . ALA A 1 197 ? 25.607 0.739 -26.021 1.00 55.78 197 ALA A N 1
ATOM 1494 C CA . ALA A 1 197 ? 26.304 1.519 -27.050 1.00 55.78 197 ALA A CA 1
ATOM 1495 C C . ALA A 1 197 ? 25.512 1.647 -28.374 1.00 55.78 197 ALA A C 1
ATOM 1497 O O . ALA A 1 197 ? 25.701 2.619 -29.100 1.00 55.78 197 ALA A O 1
ATOM 1498 N N . ASP A 1 198 ? 24.590 0.717 -28.663 1.00 59.88 198 ASP A N 1
ATOM 1499 C CA . ASP A 1 198 ? 23.838 0.636 -29.933 1.00 59.88 198 ASP A CA 1
ATOM 1500 C C . ASP A 1 198 ? 22.524 1.445 -29.922 1.00 59.88 198 ASP A C 1
ATOM 1502 O O . ASP A 1 198 ? 21.458 1.001 -30.360 1.00 59.88 198 ASP A O 1
ATOM 1506 N N . TRP A 1 199 ? 22.583 2.651 -29.372 1.00 62.88 199 TRP A N 1
ATOM 1507 C CA . TRP A 1 199 ? 21.427 3.499 -29.104 1.00 62.88 199 TRP A CA 1
ATOM 1508 C C . TRP A 1 199 ? 21.201 4.540 -30.234 1.00 62.88 199 TRP A C 1
ATOM 1510 O O . TRP A 1 199 ? 22.184 4.986 -30.826 1.00 62.88 199 TRP A O 1
ATOM 1520 N N . PRO A 1 200 ? 19.954 4.964 -30.574 1.00 68.31 200 PRO A N 1
ATOM 1521 C CA . PRO A 1 200 ? 18.674 4.658 -29.926 1.00 68.31 200 PRO A CA 1
ATOM 1522 C C . PRO A 1 200 ? 17.876 3.497 -30.546 1.00 68.31 200 PRO A C 1
ATOM 1524 O O . PRO A 1 200 ? 17.453 3.543 -31.707 1.00 68.31 200 PRO A O 1
ATOM 1527 N N . LYS A 1 201 ? 17.535 2.500 -29.717 1.00 83.88 201 LYS A N 1
ATOM 1528 C CA . LYS A 1 201 ? 16.498 1.504 -30.032 1.00 83.88 201 LYS A CA 1
ATOM 1529 C C . LYS A 1 201 ? 15.097 2.086 -29.838 1.00 83.88 201 LYS A C 1
ATOM 1531 O O . LYS A 1 201 ? 14.853 2.897 -28.943 1.00 83.88 201 LYS A O 1
ATOM 1536 N N . LYS A 1 202 ? 14.169 1.631 -30.681 1.00 90.69 202 LYS A N 1
ATOM 1537 C CA . LYS A 1 202 ? 12.756 2.022 -30.653 1.00 90.69 202 LYS A CA 1
ATOM 1538 C C . LYS A 1 202 ? 11.856 0.804 -30.484 1.00 90.69 202 LYS A C 1
ATOM 1540 O O . LYS A 1 202 ? 12.093 -0.218 -31.132 1.00 90.69 202 LYS A O 1
ATOM 1545 N N . CYS A 1 203 ? 10.835 0.952 -29.650 1.00 93.88 203 CYS A N 1
ATOM 1546 C CA . CYS A 1 203 ? 9.810 -0.052 -29.385 1.00 93.88 203 CYS A CA 1
ATOM 1547 C C . CYS A 1 203 ? 8.417 0.523 -29.645 1.00 93.88 203 CYS A C 1
ATOM 1549 O O . CYS A 1 203 ? 8.225 1.743 -29.598 1.00 93.88 203 CYS A O 1
ATOM 1551 N N . ASN A 1 204 ? 7.435 -0.354 -29.864 1.00 95.75 204 ASN A N 1
ATOM 1552 C CA . ASN A 1 204 ? 6.037 0.061 -29.808 1.00 95.75 204 ASN A CA 1
ATOM 1553 C C . ASN A 1 204 ? 5.685 0.366 -28.353 1.00 95.75 204 ASN A C 1
ATOM 1555 O O . ASN A 1 204 ? 6.141 -0.333 -27.444 1.00 95.75 204 ASN A O 1
ATOM 1559 N N . TYR A 1 205 ? 4.880 1.397 -28.137 1.00 95.19 205 TYR A N 1
ATOM 1560 C CA . TYR A 1 205 ? 4.477 1.857 -26.821 1.00 95.19 205 TYR A CA 1
ATOM 1561 C C . TYR A 1 205 ? 2.987 2.138 -26.753 1.00 95.19 205 TYR A C 1
ATOM 1563 O O . TYR A 1 205 ? 2.422 2.802 -27.619 1.00 95.19 205 TYR A O 1
ATOM 1571 N N . CYS A 1 206 ? 2.374 1.637 -25.691 1.00 94.12 206 CYS A N 1
ATOM 1572 C CA . CYS A 1 206 ? 0.982 1.866 -25.343 1.00 94.12 206 CYS A CA 1
ATOM 1573 C C . CYS A 1 206 ? 0.788 1.505 -23.862 1.00 94.12 206 CYS A C 1
ATOM 1575 O O . CYS A 1 206 ? 1.556 0.729 -23.286 1.00 94.12 206 CYS A O 1
ATOM 1577 N N . SER A 1 207 ? -0.271 2.019 -23.251 1.00 91.75 207 SER A N 1
ATOM 1578 C CA . SER A 1 207 ? -0.708 1.608 -21.918 1.00 91.75 207 SER A CA 1
ATOM 1579 C C . SER A 1 207 ? -2.225 1.694 -21.882 1.00 91.75 207 SER A C 1
ATOM 1581 O O . SER A 1 207 ? -2.770 2.762 -21.620 1.00 91.75 207 SER A O 1
ATOM 1583 N N . GLU A 1 208 ? -2.894 0.589 -22.185 1.00 91.69 208 GLU A N 1
ATOM 1584 C CA . GLU A 1 208 ? -4.331 0.554 -22.468 1.00 91.69 208 GLU A CA 1
ATOM 1585 C C . GLU A 1 208 ? -5.023 -0.597 -21.733 1.00 91.69 208 GLU A C 1
ATOM 1587 O O . GLU A 1 208 ? -4.384 -1.458 -21.133 1.00 91.69 208 GLU A O 1
ATOM 1592 N N . LYS A 1 209 ? -6.355 -0.638 -21.786 1.00 85.88 209 LYS A N 1
ATOM 1593 C CA . LYS A 1 209 ? -7.156 -1.707 -21.162 1.00 85.88 209 LYS A CA 1
ATOM 1594 C C . LYS A 1 209 ? -6.972 -3.087 -21.816 1.00 85.88 209 LYS A C 1
ATOM 1596 O O . LYS A 1 209 ? -7.153 -4.100 -21.155 1.00 85.88 209 LYS A O 1
ATOM 1601 N N . ASP A 1 210 ? -6.638 -3.136 -23.106 1.00 88.44 210 ASP A N 1
ATOM 1602 C CA . ASP A 1 210 ? -6.499 -4.377 -23.871 1.00 88.44 210 ASP A CA 1
ATOM 1603 C C . ASP A 1 210 ? -5.541 -4.215 -25.063 1.00 88.44 210 ASP A C 1
ATOM 1605 O O . ASP A 1 210 ? -5.192 -3.102 -25.473 1.00 88.44 210 ASP A O 1
ATOM 1609 N N . ALA A 1 211 ? -5.111 -5.348 -25.623 1.00 90.44 211 ALA A N 1
ATOM 1610 C CA . ALA A 1 211 ? -4.144 -5.395 -26.716 1.00 90.44 211 ALA A CA 1
ATOM 1611 C C . ALA A 1 211 ? -4.657 -4.778 -28.029 1.00 90.44 211 ALA A C 1
ATOM 1613 O O . ALA A 1 211 ? -3.863 -4.228 -28.789 1.00 90.44 211 ALA A O 1
ATOM 1614 N N . GLY A 1 212 ? -5.964 -4.849 -28.301 1.00 92.00 212 GLY A N 1
ATOM 1615 C CA . GLY A 1 212 ? -6.551 -4.290 -29.522 1.00 92.00 212 GLY A CA 1
ATOM 1616 C C . GLY A 1 212 ? -6.550 -2.763 -29.498 1.00 92.00 212 GLY A C 1
ATOM 1617 O O . GLY A 1 212 ? -6.120 -2.122 -30.454 1.00 92.00 212 GLY A O 1
ATOM 1618 N N . THR A 1 213 ? -6.951 -2.187 -28.365 1.00 92.50 213 THR A N 1
ATOM 1619 C CA . THR A 1 213 ? -6.902 -0.744 -28.103 1.00 92.50 213 THR A CA 1
ATOM 1620 C C . THR A 1 213 ? -5.458 -0.248 -28.121 1.00 92.50 213 THR A C 1
ATOM 1622 O O . THR A 1 213 ? -5.156 0.756 -28.759 1.00 92.50 213 THR A O 1
ATOM 1625 N N . CYS A 1 214 ? -4.545 -0.995 -27.493 1.00 93.12 214 CYS A N 1
ATOM 1626 C CA . CYS A 1 214 ? -3.114 -0.721 -27.559 1.00 93.12 214 CYS A CA 1
ATOM 1627 C C . CYS A 1 214 ? -2.591 -0.668 -28.999 1.00 93.12 214 CYS A C 1
ATOM 1629 O O . CYS A 1 214 ? -1.904 0.284 -29.349 1.00 93.12 214 CYS A O 1
ATOM 1631 N N . ALA A 1 215 ? -2.925 -1.655 -29.835 1.00 92.62 215 ALA A N 1
ATOM 1632 C CA . ALA A 1 215 ? -2.473 -1.701 -31.223 1.00 92.62 215 ALA A CA 1
ATOM 1633 C C . ALA A 1 215 ? -3.023 -0.537 -32.066 1.00 92.62 215 ALA A C 1
ATOM 1635 O O . ALA A 1 215 ? -2.350 -0.080 -32.983 1.00 92.62 215 ALA A O 1
ATOM 1636 N N . ALA A 1 216 ? -4.221 -0.034 -31.751 1.00 92.00 216 ALA A N 1
ATOM 1637 C CA . ALA A 1 216 ? -4.798 1.128 -32.428 1.00 92.00 216 ALA A CA 1
ATOM 1638 C C . ALA A 1 216 ? -4.138 2.459 -32.017 1.00 92.00 216 ALA A C 1
ATOM 1640 O O . ALA A 1 216 ? -4.065 3.379 -32.830 1.00 92.00 216 ALA A O 1
ATOM 1641 N N . ASN A 1 217 ? -3.654 2.553 -30.775 1.00 91.75 217 ASN A N 1
ATOM 1642 C CA . ASN A 1 217 ? -3.085 3.771 -30.190 1.00 91.75 217 ASN A CA 1
ATOM 1643 C C . ASN A 1 217 ? -1.552 3.732 -30.075 1.00 91.75 217 ASN A C 1
ATOM 1645 O O . ASN A 1 217 ? -0.970 4.572 -29.384 1.00 91.75 217 ASN A O 1
ATOM 1649 N N . GLU A 1 218 ? -0.891 2.744 -30.685 1.00 91.56 218 GLU A N 1
ATOM 1650 C CA . GLU A 1 218 ? 0.534 2.533 -30.463 1.00 91.56 218 GLU A CA 1
ATOM 1651 C C . GLU A 1 218 ? 1.382 3.690 -30.998 1.00 91.56 218 GLU A C 1
ATOM 1653 O O . GLU A 1 218 ? 1.153 4.249 -32.071 1.00 91.56 218 GLU A O 1
ATOM 1658 N N . GLN A 1 219 ? 2.396 4.049 -30.220 1.00 93.56 219 GLN A N 1
ATOM 1659 C CA . GLN A 1 219 ? 3.363 5.085 -30.553 1.00 93.56 219 GLN A CA 1
ATOM 1660 C C . GLN A 1 219 ? 4.765 4.491 -30.562 1.00 93.56 219 GLN A C 1
ATOM 1662 O O . GLN A 1 219 ? 5.027 3.455 -29.955 1.00 93.56 219 GLN A O 1
ATOM 1667 N N . SER A 1 220 ? 5.700 5.156 -31.235 1.00 92.19 220 SER A N 1
ATOM 1668 C CA . SER A 1 220 ? 7.104 4.764 -31.154 1.00 92.19 220 SER A CA 1
ATOM 1669 C C . SER A 1 220 ? 7.736 5.388 -29.913 1.00 92.19 220 SER A C 1
ATOM 1671 O O . SER A 1 220 ? 7.849 6.609 -29.831 1.00 92.19 220 SER A O 1
ATOM 1673 N N . GLN A 1 221 ? 8.176 4.553 -28.975 1.00 92.69 221 GLN A N 1
ATOM 1674 C CA . GLN A 1 221 ? 8.969 4.972 -27.824 1.00 92.69 221 GLN A CA 1
ATOM 1675 C C . GLN A 1 221 ? 10.451 4.762 -28.110 1.00 92.69 221 GLN A C 1
ATOM 1677 O O . GLN A 1 221 ? 10.863 3.700 -28.580 1.00 92.69 221 GLN A O 1
ATOM 1682 N N . THR A 1 222 ? 11.255 5.768 -27.787 1.00 90.31 222 THR A N 1
ATOM 1683 C CA . THR A 1 222 ? 12.714 5.658 -27.783 1.00 90.31 222 THR A CA 1
ATOM 1684 C C . THR A 1 222 ? 13.159 5.165 -26.403 1.00 90.31 222 THR A C 1
ATOM 1686 O O . THR A 1 222 ? 12.915 5.842 -25.406 1.00 90.31 222 THR A O 1
ATOM 1689 N N . CYS A 1 223 ? 13.776 3.983 -26.315 1.00 88.38 223 CYS A N 1
ATOM 1690 C CA . CYS A 1 223 ? 14.234 3.427 -25.027 1.00 88.38 223 CYS A CA 1
ATOM 1691 C C . CYS A 1 223 ? 15.260 4.343 -24.370 1.00 88.38 223 CYS A C 1
ATOM 1693 O O . CYS A 1 223 ? 15.874 5.067 -25.106 1.00 88.38 223 CYS A O 1
ATOM 1695 N N . VAL A 1 224 ? 15.533 4.290 -23.062 1.00 84.38 224 VAL A N 1
ATOM 1696 C CA . VAL A 1 224 ? 16.449 5.197 -22.308 1.00 84.38 224 VAL A CA 1
ATOM 1697 C C . VAL A 1 224 ? 15.956 6.636 -22.113 1.00 84.38 224 VAL A C 1
ATOM 1699 O O . VAL A 1 224 ? 15.824 7.047 -20.958 1.00 84.38 224 VAL A O 1
ATOM 1702 N N . THR A 1 225 ? 15.718 7.409 -23.176 1.00 82.75 225 THR A N 1
ATOM 1703 C CA . THR A 1 225 ? 15.453 8.857 -23.034 1.00 82.75 225 THR A CA 1
ATOM 1704 C C . THR A 1 225 ? 13.988 9.215 -22.935 1.00 82.75 225 THR A C 1
ATOM 1706 O O . THR A 1 225 ? 13.661 10.251 -22.359 1.00 82.75 225 THR A O 1
ATOM 1709 N N . ASP A 1 226 ? 13.089 8.349 -23.405 1.00 87.06 226 ASP A N 1
ATOM 1710 C CA . ASP A 1 226 ? 11.672 8.566 -23.169 1.00 87.06 226 ASP A CA 1
ATOM 1711 C C . ASP A 1 226 ? 11.381 8.582 -21.649 1.00 87.06 226 ASP A C 1
ATOM 1713 O O . ASP A 1 226 ? 11.798 7.666 -20.923 1.00 87.06 226 ASP A O 1
ATOM 1717 N N . PRO A 1 227 ? 10.652 9.592 -21.131 1.00 84.69 227 PRO A N 1
ATOM 1718 C CA . PRO A 1 227 ? 10.364 9.720 -19.701 1.00 84.69 227 PRO A CA 1
ATOM 1719 C C . PRO A 1 227 ? 9.610 8.535 -19.087 1.00 84.69 227 PRO A C 1
ATOM 1721 O O . PRO A 1 227 ? 9.620 8.377 -17.868 1.00 84.69 227 PRO A O 1
ATOM 1724 N N . LYS A 1 228 ? 8.961 7.700 -19.904 1.00 87.12 228 LYS A N 1
ATOM 1725 C CA . LYS A 1 228 ? 8.226 6.500 -19.486 1.00 87.12 228 LYS A CA 1
ATOM 1726 C C . LYS A 1 228 ? 8.950 5.202 -19.856 1.00 87.12 228 LYS A C 1
ATOM 1728 O O . LYS A 1 228 ? 8.393 4.124 -19.662 1.00 87.12 228 LYS A O 1
ATOM 1733 N N . SER A 1 229 ? 10.169 5.275 -20.392 1.00 90.00 229 SER A N 1
ATOM 1734 C CA . SER A 1 229 ? 10.987 4.093 -20.669 1.00 90.00 229 SER A CA 1
ATOM 1735 C C . SER A 1 229 ? 11.522 3.496 -19.368 1.00 90.00 229 SER A C 1
ATOM 1737 O O . SER A 1 229 ? 12.159 4.191 -18.575 1.00 90.00 229 SER A O 1
ATOM 1739 N N . LEU A 1 230 ? 11.322 2.191 -19.171 1.00 90.88 230 LEU A N 1
ATOM 1740 C CA . LEU A 1 230 ? 11.827 1.430 -18.018 1.00 90.88 230 LEU A CA 1
ATOM 1741 C C . LEU A 1 230 ? 12.952 0.456 -18.406 1.00 90.88 230 LEU A C 1
ATOM 1743 O O . LEU A 1 230 ? 13.334 -0.405 -17.615 1.00 90.88 230 LEU A O 1
ATOM 1747 N N . GLY A 1 231 ? 13.458 0.560 -19.635 1.00 87.06 231 GLY A N 1
ATOM 1748 C CA . GLY A 1 231 ? 14.521 -0.280 -20.175 1.00 87.06 231 GLY A CA 1
ATOM 1749 C C . GLY A 1 231 ? 15.483 0.500 -21.060 1.00 87.06 231 GLY A C 1
ATOM 1750 O O . GLY A 1 231 ? 15.243 1.664 -21.400 1.00 87.06 231 GLY A O 1
ATOM 1751 N N . THR A 1 232 ? 16.586 -0.151 -21.422 1.00 82.44 232 THR A N 1
ATOM 1752 C CA . THR A 1 232 ? 17.680 0.473 -22.181 1.00 82.44 232 THR A CA 1
ATOM 1753 C C . THR A 1 232 ? 17.699 0.069 -23.650 1.00 82.44 232 THR A C 1
ATOM 1755 O O . THR A 1 232 ? 18.053 0.881 -24.502 1.00 82.44 232 THR A O 1
ATOM 1758 N N . GLY A 1 233 ? 17.258 -1.149 -23.969 1.00 80.62 233 GLY A N 1
ATOM 1759 C CA . GLY A 1 233 ? 17.359 -1.672 -25.331 1.00 80.62 233 GLY A CA 1
ATOM 1760 C C . GLY A 1 233 ? 16.503 -2.898 -25.639 1.00 80.62 233 GLY A C 1
ATOM 1761 O O . GLY A 1 233 ? 16.747 -3.562 -26.645 1.00 80.62 233 GLY A O 1
ATOM 1762 N N . GLU A 1 234 ? 15.516 -3.225 -24.809 1.00 89.06 234 GLU A N 1
ATOM 1763 C CA . GLU A 1 234 ? 14.635 -4.376 -25.025 1.00 89.06 234 GLU A CA 1
ATOM 1764 C C . GLU A 1 234 ? 13.179 -3.910 -25.056 1.00 89.06 234 GLU A C 1
ATOM 1766 O O . GLU A 1 234 ? 12.765 -3.061 -24.263 1.00 89.06 234 GLU A O 1
ATOM 1771 N N . CYS A 1 235 ? 12.412 -4.457 -25.994 1.00 92.38 235 CYS A N 1
ATOM 1772 C CA . CYS A 1 235 ? 10.995 -4.185 -26.157 1.00 92.38 235 CYS A CA 1
ATOM 1773 C C . CYS A 1 235 ? 10.179 -5.288 -25.493 1.00 92.38 235 CYS A C 1
ATOM 1775 O O . CYS A 1 235 ? 10.535 -6.464 -25.565 1.00 92.38 235 CYS A O 1
ATOM 1777 N N . ALA A 1 236 ? 9.046 -4.920 -24.907 1.00 95.00 236 ALA A N 1
ATOM 1778 C CA . ALA A 1 236 ? 8.155 -5.871 -24.267 1.00 95.00 236 ALA A CA 1
ATOM 1779 C C . ALA A 1 236 ? 6.688 -5.594 -24.578 1.00 95.00 236 ALA A C 1
ATOM 1781 O O . ALA A 1 236 ? 6.287 -4.438 -24.736 1.00 95.00 236 ALA A O 1
ATOM 1782 N N . SER A 1 237 ? 5.900 -6.664 -24.619 1.00 95.69 237 SER A N 1
ATOM 1783 C CA . SER A 1 237 ? 4.448 -6.628 -24.451 1.00 95.69 237 SER A CA 1
ATOM 1784 C C . SER A 1 237 ? 4.100 -7.301 -23.135 1.00 95.69 237 SER A C 1
ATOM 1786 O O . SER A 1 237 ? 4.629 -8.368 -22.830 1.00 95.69 237 SER A O 1
ATOM 1788 N N . VAL A 1 238 ? 3.222 -6.686 -22.353 1.00 94.88 238 VAL A N 1
ATOM 1789 C CA . VAL A 1 238 ? 2.845 -7.152 -21.021 1.00 94.88 238 VAL A CA 1
ATOM 1790 C C . VAL A 1 238 ? 1.3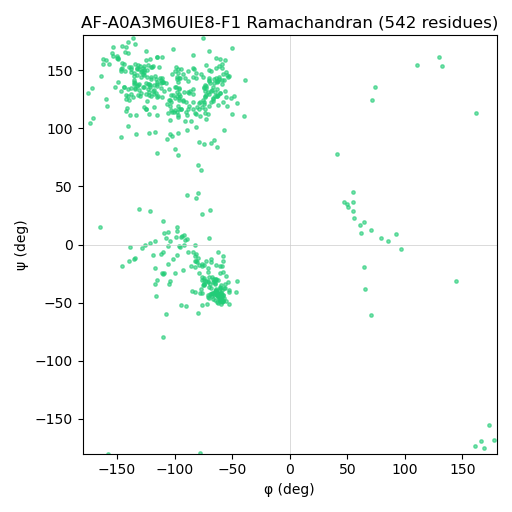34 -7.147 -20.889 1.00 94.88 238 VAL A C 1
ATOM 1792 O O . VAL A 1 238 ? 0.695 -6.125 -21.121 1.00 94.88 238 VAL A O 1
ATOM 1795 N N . LEU A 1 239 ? 0.776 -8.271 -20.450 1.00 92.94 239 LEU A N 1
ATOM 1796 C CA . LEU A 1 239 ? -0.567 -8.341 -19.894 1.00 92.94 239 LEU A CA 1
ATOM 1797 C C . LEU A 1 239 ? -0.417 -8.411 -18.376 1.00 92.94 239 LEU A C 1
ATOM 1799 O O . LEU A 1 239 ? 0.151 -9.367 -17.844 1.00 92.94 239 LEU A O 1
ATOM 1803 N N . GLY A 1 240 ? -0.873 -7.376 -17.680 1.00 90.38 240 GLY A N 1
ATOM 1804 C CA . GLY A 1 240 ? -0.801 -7.306 -16.227 1.00 90.38 240 GLY A CA 1
ATOM 1805 C C . GLY A 1 240 ? -2.185 -7.361 -15.600 1.00 90.38 240 GLY A C 1
ATOM 1806 O O . GLY A 1 240 ? -3.136 -6.775 -16.116 1.00 90.38 240 GLY A O 1
ATOM 1807 N N . GLN A 1 241 ? -2.274 -8.039 -14.461 1.00 88.00 241 GLN A N 1
ATOM 1808 C CA . GLN A 1 241 ? -3.437 -8.002 -13.590 1.00 88.00 241 GLN A CA 1
ATOM 1809 C C . GLN A 1 241 ? -3.148 -7.026 -12.450 1.00 88.00 241 GLN A C 1
ATOM 1811 O O . GLN A 1 241 ? -2.237 -7.235 -11.642 1.00 88.00 241 GLN A O 1
ATOM 1816 N N . TYR A 1 242 ? -3.913 -5.944 -12.403 1.00 84.50 242 TYR A N 1
ATOM 1817 C CA . TYR A 1 242 ? -3.722 -4.842 -11.476 1.00 84.50 242 TYR A CA 1
ATOM 1818 C C . TYR A 1 242 ? -4.919 -4.706 -10.565 1.00 84.50 242 TYR A C 1
ATOM 1820 O O . TYR A 1 242 ? -6.064 -4.867 -10.977 1.00 84.50 242 TYR A O 1
ATOM 1828 N N . ARG A 1 243 ? -4.639 -4.331 -9.329 1.00 77.88 243 ARG A N 1
ATOM 1829 C CA . ARG A 1 243 ? -5.641 -3.956 -8.351 1.00 77.88 243 ARG A CA 1
ATOM 1830 C C . ARG A 1 243 ? -5.651 -2.450 -8.196 1.00 77.88 243 ARG A C 1
ATOM 1832 O O . ARG A 1 243 ? -4.606 -1.864 -7.902 1.00 77.88 243 ARG A O 1
ATOM 1839 N N . ASP A 1 244 ? -6.809 -1.839 -8.396 1.00 74.38 244 ASP A N 1
ATOM 1840 C CA . ASP A 1 244 ? -6.986 -0.424 -8.099 1.00 74.38 244 ASP A CA 1
ATOM 1841 C C . ASP A 1 244 ? -7.173 -0.177 -6.591 1.00 74.38 244 ASP A C 1
ATOM 1843 O O . ASP A 1 244 ? -7.133 -1.088 -5.762 1.00 74.38 244 ASP A O 1
ATOM 1847 N N . LYS A 1 245 ? -7.351 1.092 -6.231 1.00 63.94 245 LYS A N 1
ATOM 1848 C CA . LYS A 1 245 ? -7.584 1.543 -4.854 1.00 63.94 245 LYS A CA 1
ATOM 1849 C C . LYS A 1 245 ? -8.879 0.993 -4.242 1.00 63.94 245 LYS A C 1
ATOM 1851 O O . LYS A 1 245 ? -8.928 0.766 -3.042 1.00 63.94 245 LYS A O 1
ATOM 1856 N N . ASP A 1 246 ? -9.894 0.755 -5.071 1.00 60.12 246 ASP A N 1
ATOM 1857 C CA . ASP A 1 246 ? -11.207 0.266 -4.653 1.00 60.12 246 ASP A CA 1
ATOM 1858 C C . ASP A 1 246 ? -11.177 -1.268 -4.488 1.00 60.12 246 ASP A C 1
ATOM 1860 O O . ASP A 1 246 ? -12.171 -1.900 -4.125 1.00 60.12 246 ASP A O 1
ATOM 1864 N N . GLY A 1 247 ? -10.012 -1.879 -4.743 1.00 61.75 247 GLY A N 1
ATOM 1865 C CA . GLY A 1 247 ? -9.772 -3.311 -4.693 1.00 61.75 247 GLY A CA 1
ATOM 1866 C C . GLY A 1 247 ? -10.272 -4.050 -5.931 1.00 61.75 247 GLY A C 1
ATOM 1867 O O . GLY A 1 247 ? -10.194 -5.278 -5.984 1.00 61.75 247 GLY A O 1
ATOM 1868 N N . LYS A 1 248 ? -10.758 -3.335 -6.951 1.00 69.31 248 LYS A N 1
ATOM 1869 C CA . LYS A 1 248 ? -11.204 -3.948 -8.195 1.00 69.31 248 LYS A CA 1
ATOM 1870 C C . LYS A 1 248 ? -9.994 -4.391 -9.005 1.00 69.31 248 LYS A C 1
ATOM 1872 O O . LYS A 1 248 ? -9.007 -3.670 -9.167 1.00 69.31 248 LYS A O 1
ATOM 1877 N N . ILE A 1 249 ? -10.096 -5.611 -9.514 1.00 78.19 249 ILE A N 1
ATOM 1878 C CA . ILE A 1 249 ? -9.090 -6.202 -10.381 1.00 78.19 249 ILE A CA 1
ATOM 1879 C C . ILE A 1 249 ? -9.396 -5.810 -11.823 1.00 78.19 249 ILE A C 1
ATOM 1881 O O . ILE A 1 249 ? -10.521 -5.971 -12.301 1.00 78.19 249 ILE A O 1
ATOM 1885 N N . HIS A 1 250 ? -8.372 -5.320 -12.508 1.00 82.50 250 HIS A N 1
ATOM 1886 C CA . HIS A 1 250 ? -8.396 -4.971 -13.918 1.00 82.50 250 HIS A CA 1
ATOM 1887 C C . HIS A 1 250 ? -7.261 -5.681 -14.630 1.00 82.50 250 HIS A C 1
ATOM 1889 O O . HIS A 1 250 ? -6.164 -5.834 -14.090 1.00 82.50 250 HIS A O 1
ATOM 1895 N N . GLU A 1 251 ? -7.512 -6.063 -15.869 1.00 86.00 251 GLU A N 1
ATOM 1896 C CA . GLU A 1 251 ? -6.437 -6.369 -16.796 1.00 86.00 251 GLU A CA 1
ATOM 1897 C C . GLU A 1 251 ? -6.040 -5.079 -17.509 1.00 86.00 251 GLU A C 1
ATOM 1899 O O . GLU A 1 251 ? -6.886 -4.243 -17.833 1.00 86.00 251 GLU A O 1
ATOM 1904 N N . SER A 1 252 ? -4.743 -4.893 -17.716 1.00 87.69 252 SER A N 1
ATOM 1905 C CA . SER A 1 252 ? -4.254 -3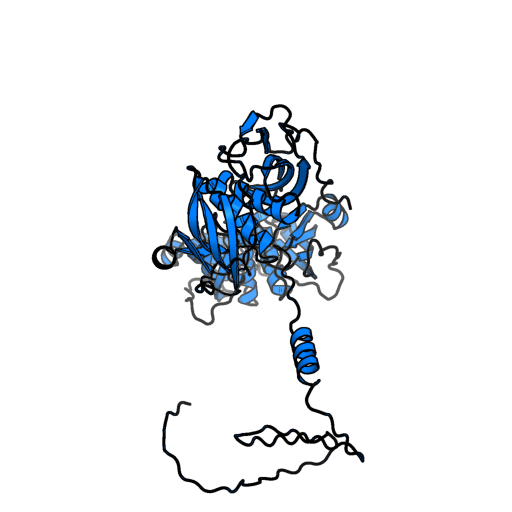.860 -18.617 1.00 87.69 252 SER A CA 1
ATOM 1906 C C . SER A 1 252 ? -3.109 -4.393 -19.458 1.00 87.69 252 SER A C 1
ATOM 1908 O O . SER A 1 252 ? -2.392 -5.325 -19.075 1.00 87.69 252 SER A O 1
ATOM 1910 N N . PHE A 1 253 ? -2.975 -3.807 -20.638 1.00 92.19 253 PHE A N 1
ATOM 1911 C CA . PHE A 1 253 ? -2.004 -4.185 -21.635 1.00 92.19 253 PHE A CA 1
ATOM 1912 C C . PHE A 1 253 ? -1.015 -3.047 -21.858 1.00 92.19 253 PHE A C 1
ATOM 1914 O O . PHE A 1 253 ? -1.391 -1.905 -22.127 1.00 92.19 253 PHE A O 1
ATOM 1921 N N . PHE A 1 254 ? 0.266 -3.375 -21.756 1.00 94.50 254 PHE A N 1
ATOM 1922 C CA . PHE A 1 254 ? 1.359 -2.428 -21.882 1.00 94.50 254 PHE A CA 1
ATOM 1923 C C . PHE A 1 254 ? 2.333 -2.877 -22.964 1.00 94.50 254 PHE A C 1
ATOM 1925 O O . PHE A 1 254 ? 2.702 -4.049 -23.039 1.00 94.50 254 PHE A O 1
ATOM 1932 N N . ARG A 1 255 ? 2.806 -1.920 -23.757 1.00 95.00 255 ARG A N 1
ATOM 1933 C CA . ARG A 1 255 ? 3.967 -2.076 -24.631 1.00 95.00 255 ARG A CA 1
ATOM 1934 C C . ARG A 1 255 ? 4.977 -0.996 -24.307 1.00 95.00 255 ARG A C 1
ATOM 1936 O O . ARG A 1 255 ? 4.593 0.136 -24.027 1.00 95.00 255 ARG A O 1
ATOM 1943 N N . GLY A 1 256 ? 6.258 -1.326 -24.386 1.00 94.19 256 GLY A N 1
ATOM 1944 C CA . GLY A 1 256 ? 7.311 -0.329 -24.269 1.00 94.19 256 GLY A CA 1
ATOM 1945 C C . GLY A 1 256 ? 8.686 -0.933 -24.059 1.00 94.19 256 GLY A C 1
ATOM 1946 O O . GLY A 1 256 ? 8.886 -2.143 -24.177 1.00 94.19 256 GLY A O 1
ATOM 1947 N N . CYS A 1 257 ? 9.629 -0.063 -23.729 1.00 92.44 257 CYS A N 1
ATOM 1948 C CA . CYS A 1 257 ? 10.987 -0.426 -23.365 1.00 92.44 257 CYS A CA 1
ATOM 1949 C C . CYS A 1 257 ? 11.043 -0.872 -21.898 1.00 92.44 257 CYS A C 1
ATOM 1951 O O . CYS A 1 257 ? 10.759 -0.072 -21.002 1.00 92.44 257 CYS A O 1
ATOM 1953 N N . LEU A 1 258 ? 11.441 -2.122 -21.646 1.00 91.44 258 LEU A N 1
ATOM 1954 C CA . LEU A 1 258 ? 11.582 -2.715 -20.307 1.00 91.44 258 LEU A CA 1
ATOM 1955 C C . LEU A 1 258 ? 12.934 -3.432 -20.180 1.00 91.44 258 LEU A C 1
ATOM 1957 O O . LEU A 1 258 ? 13.481 -3.891 -21.176 1.00 91.44 258 LEU A O 1
ATOM 1961 N N . GLN A 1 259 ? 13.466 -3.571 -18.960 1.00 84.56 259 GLN A N 1
ATOM 1962 C CA . GLN A 1 259 ? 14.645 -4.413 -18.711 1.00 84.56 259 GLN A CA 1
ATOM 1963 C C . GLN A 1 259 ? 14.252 -5.900 -18.652 1.00 84.56 259 GLN A C 1
ATOM 1965 O O . GLN A 1 259 ? 13.959 -6.450 -17.587 1.00 84.56 259 GLN A O 1
ATOM 1970 N N . CYS A 1 260 ? 14.244 -6.546 -19.812 1.00 80.75 260 CYS A N 1
ATOM 1971 C CA . CYS A 1 260 ? 13.773 -7.906 -20.064 1.00 80.75 260 CYS A CA 1
ATOM 1972 C C . CYS A 1 260 ? 14.793 -9.019 -19.785 1.00 80.75 260 CYS A C 1
ATOM 1974 O O . CYS A 1 260 ? 14.402 -10.186 -19.791 1.00 80.75 260 CYS A O 1
ATOM 1976 N N . THR A 1 261 ? 16.052 -8.695 -19.460 1.00 76.94 261 THR A N 1
ATOM 1977 C CA . THR A 1 261 ? 17.105 -9.681 -19.119 1.00 76.94 261 THR A CA 1
ATOM 1978 C C . THR A 1 261 ? 16.614 -10.756 -18.140 1.00 76.94 261 THR A C 1
ATOM 1980 O O . THR A 1 261 ? 17.035 -11.907 -18.205 1.00 76.94 261 THR A O 1
ATOM 1983 N N . HIS A 1 262 ? 15.681 -10.391 -17.251 1.00 81.19 262 HIS A N 1
ATOM 1984 C CA . HIS A 1 262 ? 14.788 -11.353 -16.613 1.00 81.19 262 HIS A CA 1
ATOM 1985 C C . HIS A 1 262 ? 13.354 -10.817 -16.593 1.00 81.19 262 HIS A C 1
ATOM 1987 O O . HIS A 1 262 ? 13.106 -9.763 -16.007 1.00 81.19 262 HIS A O 1
ATOM 1993 N N . ALA A 1 263 ? 12.401 -11.599 -17.105 1.00 85.19 263 ALA A N 1
ATOM 1994 C CA . ALA A 1 263 ? 10.967 -11.289 -17.101 1.00 85.19 263 ALA A CA 1
ATOM 1995 C C . ALA A 1 263 ? 10.451 -10.801 -15.730 1.00 85.19 263 ALA A C 1
ATOM 1997 O O . ALA A 1 263 ? 9.721 -9.816 -15.645 1.00 85.19 263 ALA A O 1
ATOM 1998 N N . LYS A 1 264 ? 10.917 -11.420 -14.632 1.00 86.12 264 LYS A N 1
ATOM 1999 C CA . LYS A 1 264 ? 10.577 -10.996 -13.263 1.00 86.12 264 LYS A CA 1
ATOM 2000 C C . LYS A 1 264 ? 10.965 -9.541 -12.984 1.00 86.12 264 LYS A C 1
ATOM 2002 O O . LYS A 1 264 ? 10.178 -8.803 -12.411 1.00 86.12 264 LYS A O 1
ATOM 2007 N N . ARG A 1 265 ? 12.152 -9.101 -13.401 1.00 88.06 265 ARG A N 1
ATOM 2008 C CA . ARG A 1 265 ? 12.647 -7.736 -13.149 1.00 88.06 265 ARG A CA 1
ATOM 2009 C C . ARG A 1 265 ? 11.804 -6.693 -13.882 1.00 88.06 265 ARG A C 1
ATOM 2011 O O . ARG A 1 265 ? 11.409 -5.709 -13.265 1.00 88.06 265 ARG A O 1
ATOM 2018 N N . ALA A 1 266 ? 11.467 -6.959 -15.145 1.00 89.69 266 ALA A N 1
ATOM 2019 C CA . ALA A 1 266 ? 10.576 -6.120 -15.945 1.00 89.69 266 ALA A CA 1
ATOM 2020 C C . ALA A 1 266 ? 9.176 -5.990 -15.322 1.00 89.69 266 ALA A C 1
ATOM 2022 O O . ALA A 1 266 ? 8.634 -4.892 -15.231 1.00 89.69 266 ALA A O 1
ATOM 2023 N N . CYS A 1 267 ? 8.604 -7.096 -14.838 1.00 92.00 267 CYS A N 1
ATOM 2024 C CA . CYS A 1 267 ? 7.311 -7.069 -14.158 1.00 92.00 267 CYS A CA 1
ATOM 2025 C C . CYS A 1 267 ? 7.353 -6.239 -12.864 1.00 92.00 267 CYS A C 1
ATOM 2027 O O . CYS A 1 267 ? 6.452 -5.445 -12.613 1.00 92.00 267 CYS A O 1
ATOM 2029 N N . PHE A 1 268 ? 8.415 -6.361 -12.060 1.00 90.94 268 PHE A N 1
ATOM 2030 C CA . PHE A 1 268 ? 8.560 -5.565 -10.838 1.00 90.94 268 PHE A CA 1
ATOM 2031 C C . PHE A 1 268 ? 8.754 -4.072 -11.123 1.00 90.94 268 PHE A C 1
ATOM 2033 O O . PHE A 1 268 ? 8.124 -3.256 -10.451 1.00 90.94 268 PHE A O 1
ATOM 2040 N N . SER A 1 269 ? 9.553 -3.690 -12.128 1.00 92.75 269 SER A N 1
ATOM 2041 C CA . SER A 1 269 ? 9.690 -2.275 -12.501 1.00 92.75 269 SER A CA 1
ATOM 2042 C C . SER A 1 269 ? 8.382 -1.687 -13.019 1.00 92.75 269 SER A C 1
ATOM 2044 O O . SER A 1 269 ? 7.997 -0.594 -12.607 1.00 92.75 269 SER A O 1
ATOM 2046 N N . LEU A 1 270 ? 7.635 -2.432 -13.832 1.00 92.56 270 LEU A N 1
ATOM 2047 C CA . LEU A 1 270 ? 6.316 -2.004 -14.286 1.00 92.56 270 LEU A CA 1
ATOM 2048 C C . LEU A 1 270 ? 5.314 -1.901 -13.121 1.00 92.56 270 LEU A C 1
ATOM 2050 O O . LEU A 1 270 ? 4.565 -0.927 -13.029 1.00 92.56 270 LEU A O 1
ATOM 2054 N N . GLY A 1 271 ? 5.354 -2.850 -12.182 1.00 89.94 271 GLY A N 1
ATOM 2055 C CA . GLY A 1 271 ? 4.562 -2.819 -10.955 1.00 89.94 271 GLY A CA 1
ATOM 2056 C C . GLY A 1 271 ? 4.826 -1.567 -10.119 1.00 89.94 271 GLY A C 1
ATOM 2057 O O . GLY A 1 271 ? 3.882 -0.878 -9.739 1.00 89.94 271 GLY A O 1
ATOM 2058 N N . GLY A 1 272 ? 6.094 -1.224 -9.876 1.00 89.81 272 GLY A N 1
ATOM 2059 C CA . GLY A 1 272 ? 6.461 0.001 -9.162 1.00 89.81 272 GLY A CA 1
ATOM 2060 C C . GLY A 1 272 ? 6.051 1.280 -9.899 1.00 89.81 272 GLY A C 1
ATOM 2061 O O . GLY A 1 272 ? 5.543 2.217 -9.278 1.00 89.81 272 GLY A O 1
ATOM 2062 N N . PHE A 1 273 ? 6.201 1.304 -11.228 1.00 91.06 273 PHE A N 1
ATOM 2063 C CA . PHE A 1 273 ? 5.779 2.425 -12.070 1.00 91.06 273 PHE A CA 1
ATOM 2064 C C . PHE A 1 273 ? 4.274 2.690 -11.949 1.00 91.06 273 PHE A C 1
ATOM 2066 O O . PHE A 1 273 ? 3.872 3.814 -11.648 1.00 91.06 273 PHE A O 1
ATOM 2073 N N . PHE A 1 274 ? 3.432 1.666 -12.110 1.00 87.38 274 PHE A N 1
ATOM 2074 C CA . PHE A 1 274 ? 1.977 1.827 -12.013 1.00 87.38 274 PHE A CA 1
ATOM 2075 C C . PHE A 1 274 ? 1.480 2.054 -10.587 1.00 87.38 274 PHE A C 1
ATOM 2077 O O . PHE A 1 274 ? 0.528 2.819 -10.398 1.00 87.38 274 PHE A O 1
ATOM 2084 N N . LYS A 1 275 ? 2.156 1.485 -9.583 1.00 84.50 275 LYS A N 1
ATOM 2085 C CA . LYS A 1 275 ? 1.878 1.786 -8.175 1.00 84.50 275 LYS A CA 1
ATOM 2086 C C . LYS A 1 275 ? 2.030 3.274 -7.901 1.00 84.50 275 LYS A C 1
ATOM 2088 O O . LYS A 1 275 ? 1.157 3.875 -7.286 1.00 84.50 275 LYS A O 1
ATOM 2093 N N . ARG A 1 276 ? 3.079 3.896 -8.440 1.00 83.81 276 ARG A N 1
ATOM 2094 C CA . ARG A 1 276 ? 3.314 5.332 -8.287 1.00 83.81 276 ARG A CA 1
ATOM 2095 C C . ARG A 1 276 ? 2.437 6.204 -9.191 1.00 83.81 276 ARG A C 1
ATOM 2097 O O . ARG A 1 276 ? 1.974 7.246 -8.744 1.00 83.81 276 ARG A O 1
ATOM 2104 N N . ASN A 1 277 ? 2.239 5.810 -10.447 1.00 80.81 277 ASN A N 1
ATOM 2105 C CA . ASN A 1 277 ? 1.542 6.624 -11.445 1.00 80.81 277 ASN A CA 1
ATOM 2106 C C . ASN A 1 277 ? 0.013 6.612 -11.264 1.00 80.81 277 ASN A C 1
ATOM 2108 O O . ASN A 1 277 ? -0.638 7.634 -11.450 1.00 80.81 277 ASN A O 1
ATOM 2112 N N . GLY A 1 278 ? -0.559 5.459 -10.904 1.00 71.12 278 GLY A N 1
ATOM 2113 C CA . GLY A 1 278 ? -2.011 5.258 -10.815 1.00 71.12 278 GLY A CA 1
ATOM 2114 C C . GLY A 1 278 ? -2.510 4.736 -9.467 1.00 71.12 278 GLY A C 1
ATOM 2115 O O . GLY A 1 278 ? -3.709 4.518 -9.315 1.00 71.12 278 GLY A O 1
ATOM 2116 N N . GLY A 1 279 ? -1.623 4.497 -8.492 1.00 74.69 279 GLY A N 1
ATOM 2117 C CA . GLY A 1 279 ? -1.989 3.826 -7.238 1.00 74.69 279 GLY A CA 1
ATOM 2118 C C . GLY A 1 279 ? -2.294 2.334 -7.415 1.00 74.69 279 GLY A C 1
ATOM 2119 O O . GLY A 1 279 ? -2.858 1.711 -6.518 1.00 74.69 279 GLY A O 1
ATOM 2120 N N . TRP A 1 280 ? -1.957 1.752 -8.570 1.00 81.25 280 TRP A N 1
ATOM 2121 C CA . TRP A 1 280 ? -2.333 0.386 -8.924 1.00 81.25 280 TRP A CA 1
ATOM 2122 C C . TRP A 1 280 ? -1.309 -0.627 -8.432 1.00 81.25 280 TRP A C 1
ATOM 2124 O O . TRP A 1 280 ? -0.112 -0.498 -8.671 1.00 81.25 280 TRP A O 1
ATOM 2134 N N . THR A 1 281 ? -1.778 -1.682 -7.781 1.00 82.38 281 THR A N 1
ATOM 2135 C CA . THR A 1 281 ? -0.910 -2.759 -7.299 1.00 82.38 281 THR A CA 1
ATOM 2136 C C . THR A 1 281 ? -0.924 -3.895 -8.307 1.00 82.38 281 THR A C 1
ATOM 2138 O O . THR A 1 281 ? -1.937 -4.576 -8.455 1.00 82.38 281 THR A O 1
ATOM 2141 N N . MET A 1 282 ? 0.185 -4.098 -9.017 1.00 86.38 282 MET A N 1
ATOM 2142 C CA . MET A 1 282 ? 0.327 -5.240 -9.920 1.00 86.38 282 MET A CA 1
ATOM 2143 C C . MET A 1 282 ? 0.400 -6.540 -9.113 1.00 86.38 282 MET A C 1
ATOM 2145 O O . MET A 1 282 ? 1.283 -6.700 -8.270 1.00 86.38 282 MET A O 1
ATOM 2149 N N . GLN A 1 283 ? -0.514 -7.465 -9.389 1.00 84.19 283 GLN A N 1
ATOM 2150 C CA . GLN A 1 283 ? -0.558 -8.774 -8.739 1.00 84.19 283 GLN A CA 1
ATOM 2151 C C . GLN A 1 283 ? 0.184 -9.807 -9.579 1.00 84.19 283 GLN A C 1
ATOM 2153 O O . GLN A 1 283 ? 1.093 -10.475 -9.091 1.00 84.19 283 GLN A O 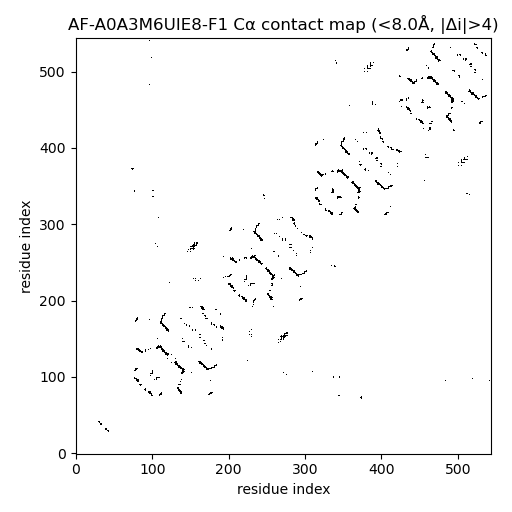1
ATOM 2158 N N . GLN A 1 284 ? -0.176 -9.882 -10.861 1.00 87.25 284 GLN A N 1
ATOM 2159 C CA . GLN A 1 284 ? 0.377 -10.834 -11.814 1.00 87.25 284 GLN A CA 1
ATOM 2160 C C . GLN A 1 284 ? 0.800 -10.140 -13.103 1.00 87.25 284 GLN A C 1
ATOM 2162 O O . GLN A 1 284 ? 0.238 -9.117 -13.500 1.00 87.25 284 GLN A O 1
ATOM 2167 N N . CYS A 1 285 ? 1.796 -10.724 -13.755 1.00 90.75 285 CYS A N 1
ATOM 2168 C CA . CYS A 1 285 ? 2.380 -10.210 -14.979 1.00 90.75 285 CYS A CA 1
ATOM 2169 C C . CYS A 1 285 ? 2.726 -11.360 -15.927 1.00 90.75 285 CYS A C 1
ATOM 2171 O O . CYS A 1 285 ? 3.474 -12.273 -15.569 1.00 90.75 285 CYS A O 1
ATOM 2173 N N . ALA A 1 286 ? 2.205 -11.292 -17.149 1.00 90.56 286 ALA A N 1
ATOM 2174 C CA . ALA A 1 286 ? 2.631 -12.107 -18.275 1.00 90.56 286 ALA A CA 1
ATOM 2175 C C . ALA A 1 286 ? 3.338 -11.198 -19.284 1.00 90.56 286 ALA A C 1
ATOM 2177 O O . ALA A 1 286 ? 2.794 -10.169 -19.678 1.00 90.56 286 ALA A O 1
ATOM 2178 N N . ILE A 1 287 ? 4.553 -11.560 -19.689 1.00 92.69 287 ILE A N 1
ATOM 2179 C CA . ILE A 1 287 ? 5.429 -10.707 -20.495 1.00 92.69 287 ILE A CA 1
ATOM 2180 C C . ILE A 1 287 ? 6.048 -11.498 -21.644 1.00 92.69 287 ILE A C 1
ATOM 2182 O O . ILE A 1 287 ? 6.480 -12.634 -21.459 1.00 92.69 287 ILE A O 1
ATOM 2186 N N . ASP A 1 288 ? 6.105 -10.864 -22.810 1.00 92.94 288 ASP A N 1
ATOM 2187 C CA . ASP A 1 288 ? 6.845 -11.313 -23.984 1.00 92.94 288 ASP A CA 1
ATOM 2188 C C . ASP A 1 288 ? 7.880 -10.245 -24.356 1.00 92.94 288 ASP A C 1
ATOM 2190 O O . ASP A 1 288 ? 7.546 -9.061 -24.456 1.00 92.94 288 ASP A O 1
ATOM 2194 N N . CYS A 1 289 ? 9.136 -10.658 -24.508 1.00 91.38 289 CYS A N 1
ATOM 2195 C CA . CYS A 1 289 ? 10.292 -9.779 -24.649 1.00 91.38 289 CYS A CA 1
ATOM 2196 C C . CYS A 1 289 ? 11.010 -10.039 -25.968 1.00 91.38 289 CYS A C 1
ATOM 2198 O O . CYS A 1 289 ? 11.189 -11.181 -26.387 1.00 91.38 289 CYS A O 1
ATOM 2200 N N . CYS A 1 290 ? 11.503 -8.977 -26.590 1.00 91.38 290 CYS A N 1
ATOM 2201 C CA . CYS A 1 290 ? 12.235 -9.059 -27.842 1.00 91.38 290 CYS A CA 1
ATOM 2202 C C . CYS A 1 290 ? 13.207 -7.876 -27.985 1.00 91.38 290 CYS A C 1
ATOM 2204 O O . CYS A 1 290 ? 13.110 -6.877 -27.275 1.00 91.38 290 CYS A O 1
ATOM 2206 N N . GLN A 1 291 ? 14.188 -7.994 -28.881 1.00 87.94 291 GLN A N 1
ATOM 2207 C CA . GLN A 1 291 ? 15.328 -7.063 -28.938 1.00 87.94 291 GLN A CA 1
ATOM 2208 C C . GLN A 1 291 ? 15.453 -6.295 -30.261 1.00 87.94 291 GLN A C 1
ATOM 2210 O O . GLN A 1 291 ? 16.266 -5.373 -30.362 1.00 87.94 291 GLN A O 1
ATOM 2215 N N . THR A 1 292 ? 14.671 -6.657 -31.283 1.00 87.06 292 THR A N 1
ATOM 2216 C CA . THR A 1 292 ? 14.666 -5.950 -32.569 1.00 87.06 292 THR A CA 1
ATOM 2217 C C . THR A 1 292 ? 13.739 -4.730 -32.517 1.00 87.06 292 THR A C 1
ATOM 2219 O O . THR A 1 292 ? 12.912 -4.576 -31.622 1.00 87.06 292 THR A O 1
ATOM 2222 N N . ARG A 1 293 ? 13.890 -3.799 -33.460 1.00 89.81 293 ARG A N 1
ATOM 2223 C CA . ARG A 1 293 ? 13.093 -2.565 -33.477 1.00 89.81 293 ARG A CA 1
ATOM 2224 C C . ARG A 1 293 ? 11.597 -2.871 -33.604 1.00 89.81 293 ARG A C 1
ATOM 2226 O O . ARG A 1 293 ? 11.211 -3.585 -34.524 1.00 89.81 293 ARG A O 1
ATOM 2233 N N . ASN A 1 294 ? 10.776 -2.277 -32.733 1.00 91.31 294 ASN A N 1
ATOM 2234 C CA . ASN A 1 294 ? 9.308 -2.390 -32.745 1.00 91.31 294 ASN A CA 1
ATOM 2235 C C . ASN A 1 294 ? 8.793 -3.844 -32.818 1.00 91.31 294 ASN A C 1
ATOM 2237 O O . ASN A 1 294 ? 7.763 -4.132 -33.424 1.00 91.31 294 ASN A O 1
ATOM 2241 N N . CYS A 1 295 ? 9.528 -4.781 -32.223 1.00 92.88 295 CYS A N 1
ATOM 2242 C CA . CYS A 1 295 ? 9.235 -6.210 -32.313 1.00 92.88 295 CYS A CA 1
ATOM 2243 C C . CYS A 1 295 ? 8.109 -6.674 -31.389 1.00 92.88 295 CYS A C 1
ATOM 2245 O O . CYS A 1 295 ? 7.557 -7.756 -31.582 1.00 92.88 295 CYS A O 1
ATOM 2247 N N . ASN A 1 296 ? 7.776 -5.871 -30.377 1.00 94.56 296 ASN A N 1
ATOM 2248 C CA . ASN A 1 296 ? 6.848 -6.203 -29.306 1.00 94.56 296 ASN A CA 1
ATOM 2249 C C . ASN A 1 296 ? 5.396 -6.108 -29.781 1.00 94.56 296 ASN A C 1
ATOM 2251 O O . ASN A 1 296 ? 4.619 -5.285 -29.316 1.00 94.56 296 ASN A O 1
ATOM 2255 N N . THR A 1 297 ? 5.034 -6.965 -30.728 1.00 93.44 297 THR A N 1
ATOM 2256 C CA . THR A 1 297 ? 3.684 -7.085 -31.291 1.00 93.44 297 THR A CA 1
ATOM 2257 C C . THR A 1 297 ? 2.911 -8.268 -30.707 1.00 93.44 297 THR A C 1
ATOM 2259 O O . THR A 1 297 ? 1.692 -8.335 -30.860 1.00 93.44 297 THR A O 1
ATOM 2262 N N . GLY A 1 298 ? 3.603 -9.166 -29.996 1.00 91.69 298 GLY A N 1
ATOM 2263 C CA . GLY A 1 298 ? 3.005 -10.300 -29.301 1.00 91.69 298 GLY A CA 1
ATOM 2264 C C . GLY A 1 298 ? 1.971 -9.880 -28.255 1.00 91.69 298 GLY A C 1
ATOM 2265 O O . GLY A 1 298 ? 1.993 -8.762 -27.735 1.00 91.69 298 GLY A O 1
ATOM 2266 N N . VAL A 1 299 ? 1.051 -10.792 -27.950 1.00 91.88 299 VAL A N 1
ATOM 2267 C CA . VAL A 1 299 ? 0.041 -10.630 -26.899 1.00 91.88 299 VAL A CA 1
ATOM 2268 C C . VAL A 1 299 ? 0.221 -11.785 -25.916 1.00 91.88 299 VAL A C 1
ATOM 2270 O O . VAL A 1 299 ? -0.264 -12.886 -26.188 1.00 91.88 299 VAL A O 1
ATOM 2273 N N . PRO A 1 300 ? 0.962 -11.591 -24.810 1.00 88.50 300 PRO A N 1
ATOM 2274 C CA . PRO A 1 300 ? 1.088 -12.622 -23.787 1.00 88.50 300 PRO A CA 1
ATOM 2275 C C . PRO A 1 300 ? -0.278 -12.959 -23.178 1.00 88.50 300 PRO A C 1
ATOM 2277 O O . PRO A 1 300 ? -1.187 -12.130 -23.139 1.00 88.50 300 PRO A O 1
ATOM 2280 N N . THR A 1 301 ? -0.411 -14.185 -22.677 1.00 83.94 301 THR A N 1
ATOM 2281 C CA . THR A 1 301 ? -1.641 -14.682 -22.049 1.00 83.94 301 THR A CA 1
ATOM 2282 C C . THR A 1 301 ? -1.435 -14.891 -20.555 1.00 83.94 301 THR A C 1
ATOM 2284 O O . THR A 1 301 ? -0.371 -15.338 -20.117 1.00 83.94 301 THR A O 1
ATOM 2287 N N . MET A 1 302 ? -2.459 -14.573 -19.759 1.00 82.00 302 MET A N 1
ATOM 2288 C CA . MET A 1 302 ? -2.429 -14.827 -18.322 1.00 82.00 302 MET A CA 1
ATOM 2289 C C . MET A 1 302 ? -2.602 -16.331 -18.091 1.00 82.00 302 MET A C 1
ATOM 2291 O O . MET A 1 302 ? -3.639 -16.913 -18.406 1.00 82.00 302 MET A O 1
ATOM 2295 N N . THR A 1 303 ? -1.557 -16.978 -17.584 1.00 76.69 303 THR A N 1
ATOM 2296 C CA . THR A 1 303 ? -1.544 -18.416 -17.288 1.00 76.69 303 THR A CA 1
ATOM 2297 C C . THR A 1 303 ? -1.156 -18.631 -15.827 1.00 76.69 303 THR A C 1
ATOM 2299 O O . THR A 1 303 ? -0.609 -17.722 -15.207 1.00 76.69 303 THR A O 1
ATOM 2302 N N . PRO A 1 304 ? -1.346 -19.833 -15.254 1.00 63.41 304 PRO A N 1
ATOM 2303 C CA . PRO A 1 304 ? -0.858 -20.134 -13.904 1.00 63.41 304 PRO A CA 1
ATOM 2304 C C . PRO A 1 304 ? 0.660 -19.953 -13.708 1.00 63.41 304 PRO A C 1
ATOM 2306 O O . PRO A 1 304 ? 1.124 -19.934 -12.574 1.00 63.41 304 PRO A O 1
ATOM 2309 N N . ALA A 1 305 ? 1.437 -19.835 -14.792 1.00 66.81 305 ALA A N 1
ATOM 2310 C CA . ALA A 1 305 ? 2.868 -19.533 -14.762 1.00 66.81 305 ALA A CA 1
ATOM 2311 C C . ALA A 1 305 ? 3.179 -18.019 -14.781 1.00 66.81 305 ALA A C 1
ATOM 2313 O O . ALA A 1 305 ? 4.349 -17.643 -14.873 1.00 66.81 305 ALA A O 1
ATOM 2314 N N . ALA A 1 306 ? 2.159 -17.152 -14.723 1.00 80.75 306 ALA A N 1
ATOM 2315 C CA . ALA A 1 306 ? 2.334 -15.707 -14.641 1.00 80.75 306 ALA A CA 1
ATOM 2316 C C . ALA A 1 306 ? 3.157 -15.321 -13.406 1.00 80.75 306 ALA A C 1
ATOM 2318 O O . ALA A 1 306 ? 3.101 -15.959 -12.354 1.00 80.75 306 ALA A O 1
ATOM 2319 N N . ILE A 1 307 ? 3.947 -14.260 -13.545 1.00 82.31 307 ILE A N 1
ATOM 2320 C CA . ILE A 1 307 ? 4.883 -13.835 -12.511 1.00 82.31 307 ILE A CA 1
ATOM 2321 C C . ILE A 1 307 ? 4.111 -13.086 -11.418 1.00 82.31 307 ILE A C 1
ATOM 2323 O O . ILE A 1 307 ? 3.519 -12.049 -11.728 1.00 82.31 307 ILE A O 1
ATOM 2327 N N . PRO A 1 308 ? 4.151 -13.539 -10.151 1.00 81.50 308 PRO A N 1
ATOM 2328 C CA . PRO A 1 308 ? 3.632 -12.762 -9.035 1.00 81.50 308 PRO A CA 1
ATOM 2329 C C . PRO A 1 308 ? 4.569 -11.584 -8.737 1.00 81.50 308 PRO A C 1
ATOM 2331 O O . PRO A 1 308 ? 5.793 -11.755 -8.698 1.00 81.50 308 PRO A O 1
ATOM 2334 N N . VAL A 1 309 ? 4.001 -10.394 -8.534 1.00 81.94 309 VAL A N 1
ATOM 2335 C CA . VAL A 1 309 ? 4.767 -9.156 -8.309 1.00 81.94 309 VAL A CA 1
ATOM 2336 C C . VAL A 1 309 ? 4.626 -8.675 -6.869 1.00 81.94 309 VAL A C 1
ATOM 2338 O O . VAL A 1 309 ? 5.509 -8.945 -6.058 1.00 81.94 309 VAL A O 1
ATOM 2341 N N . PHE A 1 310 ? 3.521 -8.016 -6.518 1.00 74.25 310 PHE A N 1
ATOM 2342 C CA . PHE A 1 310 ? 3.233 -7.674 -5.126 1.00 74.25 310 PHE A CA 1
ATOM 2343 C C . PHE A 1 310 ? 2.323 -8.732 -4.491 1.00 74.25 310 PHE A C 1
ATOM 2345 O O . PHE A 1 310 ? 1.443 -9.260 -5.178 1.00 74.25 310 PHE A O 1
ATOM 2352 N N . PRO A 1 311 ? 2.519 -9.059 -3.198 1.00 63.06 311 PRO A N 1
ATOM 2353 C CA . PRO A 1 311 ? 1.683 -10.038 -2.516 1.00 63.06 311 PRO A CA 1
ATOM 2354 C C . PRO A 1 311 ? 0.213 -9.606 -2.544 1.00 63.06 311 PRO A C 1
ATOM 2356 O O . PRO A 1 311 ? -0.109 -8.424 -2.408 1.00 63.06 311 PRO A O 1
ATOM 2359 N N . GLU A 1 312 ? -0.688 -10.572 -2.717 1.00 59.75 312 GLU A N 1
ATOM 2360 C CA . GLU A 1 312 ? -2.119 -10.331 -2.559 1.00 59.75 312 GLU A CA 1
ATOM 2361 C C . GLU A 1 312 ? -2.380 -9.911 -1.108 1.00 59.75 312 GLU A C 1
ATOM 2363 O O . GLU A 1 312 ? -2.066 -10.652 -0.173 1.00 59.75 312 GLU A O 1
ATOM 2368 N N . THR A 1 313 ? -2.934 -8.714 -0.892 1.00 64.75 313 THR A N 1
ATOM 2369 C CA . THR A 1 313 ? -3.514 -8.404 0.417 1.00 64.75 313 THR A CA 1
ATOM 2370 C C . THR A 1 313 ? -4.698 -9.340 0.641 1.00 64.75 313 THR A C 1
ATOM 2372 O O . THR A 1 313 ? -5.404 -9.686 -0.310 1.00 64.75 313 THR A O 1
ATOM 2375 N N . ALA A 1 314 ? -4.902 -9.789 1.884 1.00 71.50 314 ALA A N 1
ATOM 2376 C CA . ALA A 1 314 ? -5.992 -10.710 2.187 1.00 71.50 314 ALA A CA 1
ATOM 2377 C C . ALA A 1 314 ? -7.332 -10.112 1.726 1.00 71.50 314 ALA A C 1
ATOM 2379 O O . ALA A 1 314 ? -7.674 -8.976 2.062 1.00 71.50 314 ALA A O 1
ATOM 2380 N N . GLU A 1 315 ? -8.078 -10.877 0.936 1.00 84.00 315 GLU A N 1
ATOM 2381 C CA . GLU A 1 315 ? -9.484 -10.601 0.657 1.00 84.00 315 GLU A CA 1
ATOM 2382 C C . GLU A 1 315 ? -10.304 -11.199 1.793 1.00 84.00 315 GLU A C 1
ATOM 2384 O O . GLU A 1 315 ? -10.109 -12.353 2.133 1.00 84.00 315 GLU A O 1
ATOM 2389 N N . CYS A 1 316 ? -11.210 -10.454 2.399 1.00 88.75 316 CYS A N 1
ATOM 2390 C CA . CYS A 1 316 ? -12.048 -10.909 3.495 1.00 88.75 316 CYS A CA 1
ATOM 2391 C C . CYS A 1 316 ? -13.517 -10.809 3.113 1.00 88.75 316 CYS A C 1
ATOM 2393 O O . CYS A 1 316 ? -13.924 -9.914 2.374 1.00 88.75 316 CYS A O 1
ATOM 2395 N N . ASN A 1 317 ? -14.344 -11.662 3.716 1.00 92.50 317 ASN A N 1
ATOM 2396 C CA . ASN A 1 317 ? -15.779 -11.417 3.711 1.00 92.50 317 ASN A CA 1
ATOM 2397 C C . ASN A 1 317 ? -16.048 -10.181 4.580 1.00 92.50 317 ASN A C 1
ATOM 2399 O O . ASN A 1 317 ? -15.553 -10.127 5.707 1.00 92.50 317 ASN A O 1
ATOM 2403 N N . SER A 1 318 ? -16.835 -9.223 4.096 1.00 92.56 318 SER A N 1
ATOM 2404 C CA . SER A 1 318 ? -17.242 -8.032 4.845 1.00 92.56 318 SER A CA 1
ATOM 2405 C C . SER A 1 318 ? -18.752 -7.914 4.942 1.00 92.56 318 SER A C 1
ATOM 2407 O O . SER A 1 318 ? -19.459 -8.048 3.945 1.00 92.56 318 SER A O 1
ATOM 2409 N N . CYS A 1 319 ? -19.247 -7.685 6.154 1.00 93.50 319 CYS A N 1
ATOM 2410 C CA . CYS A 1 319 ? -20.650 -7.401 6.436 1.00 93.50 319 CYS A CA 1
ATOM 2411 C C . CYS A 1 319 ? -20.790 -6.758 7.817 1.00 93.50 319 CYS A C 1
ATOM 2413 O O . CYS A 1 319 ? -19.967 -6.980 8.705 1.00 93.50 319 CYS A O 1
ATOM 2415 N N . PHE A 1 320 ? -21.870 -6.004 8.016 1.00 93.38 320 PHE A N 1
ATOM 2416 C CA . PHE A 1 320 ? -22.332 -5.619 9.344 1.00 93.38 320 PHE A CA 1
ATOM 2417 C C . PHE A 1 320 ? -23.854 -5.709 9.404 1.00 93.38 320 PHE A C 1
ATOM 2419 O O . PHE A 1 320 ? -24.534 -4.922 8.748 1.00 93.38 320 PHE A O 1
ATOM 2426 N N . GLU A 1 321 ? -24.375 -6.660 10.177 1.00 94.19 321 GLU A N 1
ATOM 2427 C CA . GLU A 1 321 ? -25.809 -6.972 10.242 1.00 94.19 321 GLU A CA 1
ATOM 2428 C C . GLU A 1 321 ? -26.263 -7.283 11.674 1.00 94.19 321 GLU A C 1
ATOM 2430 O O . GLU A 1 321 ? -25.448 -7.552 12.556 1.00 94.19 321 GLU A O 1
ATOM 2435 N N . THR A 1 322 ? -27.574 -7.275 11.922 1.00 92.25 322 THR A N 1
ATOM 2436 C CA . THR A 1 322 ? -28.152 -7.593 13.244 1.00 92.25 322 THR A CA 1
ATOM 2437 C C . THR A 1 322 ? -28.245 -9.085 13.549 1.00 92.25 322 THR A C 1
ATOM 2439 O O . THR A 1 322 ? -28.496 -9.471 14.691 1.00 92.25 322 THR A O 1
ATOM 2442 N N . ASP A 1 323 ? -28.040 -9.936 12.546 1.00 91.50 323 ASP A N 1
ATOM 2443 C CA . ASP A 1 323 ? -28.049 -11.386 12.686 1.00 91.50 323 ASP A CA 1
ATOM 2444 C C . ASP A 1 323 ? -27.010 -12.063 11.773 1.00 91.50 323 ASP A C 1
ATOM 2446 O O . ASP A 1 323 ? -26.588 -11.536 10.739 1.00 91.50 323 ASP A O 1
ATOM 2450 N N . SER A 1 324 ? -26.588 -13.263 12.176 1.00 89.19 324 SER A N 1
ATOM 2451 C CA . SER A 1 324 ? -25.538 -14.015 11.481 1.00 89.19 324 SER A CA 1
ATOM 2452 C C . SER A 1 324 ? -25.924 -14.486 10.072 1.00 89.19 324 SER A C 1
ATOM 2454 O O . SER A 1 324 ? -25.045 -14.611 9.215 1.00 89.19 324 SER A O 1
ATOM 2456 N N . ALA A 1 325 ? -27.211 -14.748 9.813 1.00 91.31 325 ALA A N 1
ATOM 2457 C CA . ALA A 1 325 ? -27.679 -15.270 8.532 1.00 91.31 325 ALA A CA 1
ATOM 2458 C C . ALA A 1 325 ? -27.708 -14.163 7.474 1.00 91.31 325 ALA A C 1
ATOM 2460 O O . ALA A 1 325 ? -27.235 -14.370 6.353 1.00 91.31 325 ALA A O 1
ATOM 2461 N N . SER A 1 326 ? -28.165 -12.971 7.858 1.00 93.25 326 SER A N 1
ATOM 2462 C CA . SER A 1 326 ? -28.083 -11.765 7.040 1.00 93.25 326 SER A CA 1
ATOM 2463 C C . SER A 1 326 ? -26.631 -11.419 6.735 1.00 93.25 326 SER A C 1
ATOM 2465 O O . SER A 1 326 ? -26.297 -11.238 5.569 1.00 93.25 326 SER A O 1
ATOM 2467 N N . CYS A 1 327 ? -25.728 -11.448 7.728 1.00 90.69 327 CYS A N 1
ATOM 2468 C CA . CYS A 1 327 ? -24.301 -11.175 7.491 1.00 90.69 327 CYS A CA 1
ATOM 2469 C C . CYS A 1 327 ? -23.701 -12.175 6.487 1.00 90.69 327 CYS A C 1
ATOM 2471 O O . CYS A 1 327 ? -22.977 -11.793 5.574 1.00 90.69 327 CYS A O 1
ATOM 2473 N N . LYS A 1 328 ? -24.058 -13.462 6.595 1.00 89.81 328 LYS A N 1
ATOM 2474 C CA . LYS A 1 328 ? -23.622 -14.501 5.649 1.00 89.81 328 LYS A CA 1
ATOM 2475 C C . LYS A 1 328 ? -24.170 -14.296 4.230 1.00 89.81 328 LYS A C 1
ATOM 2477 O O . LYS A 1 328 ? -23.497 -14.671 3.276 1.00 89.81 328 LYS A O 1
ATOM 2482 N N . THR A 1 329 ? -25.373 -13.745 4.090 1.00 90.31 329 THR A N 1
ATOM 2483 C CA . THR A 1 329 ? -26.043 -13.553 2.792 1.00 90.31 329 THR A CA 1
ATOM 2484 C C . THR A 1 329 ? -25.606 -12.257 2.111 1.00 90.31 329 THR A C 1
ATOM 2486 O O . THR A 1 329 ? -25.372 -12.245 0.907 1.00 90.31 329 THR A O 1
ATOM 2489 N N . ASN A 1 330 ? -25.439 -11.184 2.885 1.00 90.62 330 ASN A N 1
ATOM 2490 C CA . ASN A 1 330 ? -25.135 -9.839 2.396 1.00 90.62 330 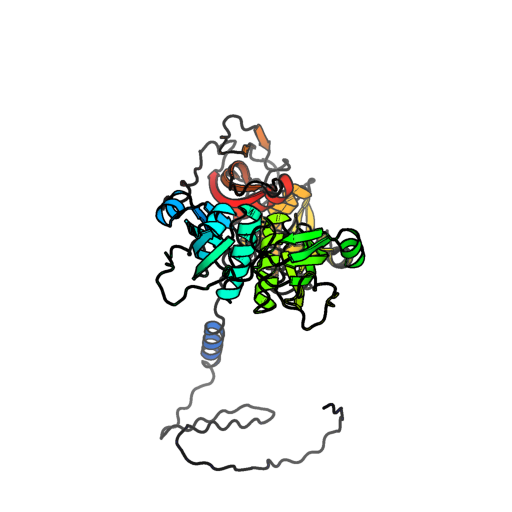ASN A CA 1
ATOM 2491 C C . ASN A 1 330 ? -23.633 -9.526 2.371 1.00 90.62 330 ASN A C 1
ATOM 2493 O O . ASN A 1 330 ? -23.251 -8.374 2.150 1.00 90.62 330 ASN A O 1
ATOM 2497 N N . GLN A 1 331 ? -22.779 -10.520 2.629 1.00 90.88 331 GLN A N 1
ATOM 2498 C CA . GLN A 1 331 ? -21.338 -10.311 2.631 1.00 90.88 331 GLN A CA 1
ATOM 2499 C C . GLN A 1 331 ? -20.822 -9.892 1.254 1.00 90.88 331 GLN A C 1
ATOM 2501 O O . GLN A 1 331 ? -21.229 -10.421 0.219 1.00 90.88 331 GLN A O 1
ATOM 2506 N N . LYS A 1 332 ? -19.889 -8.946 1.259 1.00 89.25 332 LYS A N 1
ATOM 2507 C CA . LYS A 1 332 ? -19.181 -8.455 0.078 1.00 89.25 332 LYS A CA 1
ATOM 2508 C C . LYS A 1 332 ? -17.687 -8.732 0.232 1.00 89.25 332 LYS A C 1
ATOM 2510 O O . LYS A 1 332 ? -17.216 -8.811 1.368 1.00 89.25 332 LYS A O 1
ATOM 2515 N N . PRO A 1 333 ? -16.935 -8.879 -0.866 1.00 83.50 333 PRO A N 1
ATOM 2516 C CA . PRO A 1 333 ? -15.484 -8.909 -0.778 1.00 83.50 333 PRO A CA 1
ATOM 2517 C C . PRO A 1 333 ? -14.980 -7.561 -0.250 1.00 83.50 333 PRO A C 1
ATOM 2519 O O . PRO A 1 333 ? -15.421 -6.503 -0.701 1.00 83.50 333 PRO A O 1
ATOM 2522 N N . GLN A 1 334 ? -14.064 -7.609 0.709 1.00 83.75 334 GLN A N 1
ATOM 2523 C CA . GLN A 1 334 ? -13.325 -6.459 1.214 1.00 83.75 334 GLN A CA 1
ATOM 2524 C C . GLN A 1 334 ? -11.844 -6.789 1.196 1.00 83.75 334 GLN A C 1
ATOM 2526 O O . GLN A 1 334 ? -11.422 -7.824 1.698 1.00 83.75 334 GLN A O 1
ATOM 2531 N N . PHE A 1 335 ? -11.038 -5.901 0.644 1.00 76.50 335 PHE A N 1
ATOM 2532 C CA . PHE A 1 335 ? -9.618 -6.127 0.469 1.00 76.50 335 PHE A CA 1
ATOM 2533 C C . PHE A 1 335 ? -8.838 -5.362 1.518 1.00 76.50 335 PHE A C 1
ATOM 2535 O O . PHE A 1 335 ? -8.931 -4.135 1.627 1.00 76.50 335 PHE A O 1
ATOM 2542 N N . CYS A 1 336 ? -8.040 -6.088 2.294 1.00 75.88 336 CYS A N 1
ATOM 2543 C CA . CYS A 1 336 ? -7.322 -5.464 3.385 1.00 75.88 336 CYS A CA 1
ATOM 2544 C C . CYS A 1 336 ? -6.321 -4.432 2.866 1.00 75.88 336 CYS A C 1
ATOM 2546 O O . CYS A 1 336 ? -5.838 -4.501 1.730 1.00 75.88 336 CYS A O 1
ATOM 2548 N N . ALA A 1 337 ? -6.063 -3.437 3.713 1.00 67.12 337 ALA A N 1
ATOM 2549 C CA . ALA A 1 337 ? -5.262 -2.242 3.456 1.00 67.12 337 ALA A CA 1
ATOM 2550 C C . ALA A 1 337 ? -5.791 -1.266 2.391 1.00 67.12 337 ALA A C 1
ATOM 2552 O O . ALA A 1 337 ? -5.358 -0.117 2.410 1.00 67.12 337 ALA A O 1
ATOM 2553 N N . THR A 1 338 ? -6.689 -1.695 1.499 1.00 63.28 338 THR A N 1
ATOM 2554 C CA . THR A 1 338 ? -7.067 -0.937 0.292 1.00 63.28 338 THR A CA 1
ATOM 2555 C C . THR A 1 338 ? -8.525 -0.504 0.287 1.00 63.28 338 THR A C 1
ATOM 2557 O O . THR A 1 338 ? -8.786 0.659 0.007 1.00 63.28 338 THR A O 1
ATOM 2560 N N . SER A 1 339 ? -9.469 -1.376 0.660 1.00 69.94 339 SER A N 1
ATOM 2561 C CA . SER A 1 339 ? -10.881 -0.986 0.723 1.00 69.94 339 SER A CA 1
ATOM 2562 C C . SER A 1 339 ? -11.100 0.181 1.695 1.00 69.94 339 SER A C 1
ATOM 2564 O O . SER A 1 339 ? -10.532 0.205 2.790 1.00 69.94 339 SER A O 1
ATOM 2566 N N . GLU A 1 340 ? -11.946 1.142 1.308 1.00 72.38 340 GLU A N 1
ATOM 2567 C CA . GLU A 1 340 ? -12.216 2.364 2.085 1.00 72.38 340 GLU A CA 1
ATOM 2568 C C . GLU A 1 340 ? -12.702 2.069 3.512 1.00 72.38 340 GLU A C 1
ATOM 2570 O O . GLU A 1 340 ? -12.345 2.774 4.452 1.00 72.38 340 GLU A O 1
ATOM 2575 N N . ASP A 1 341 ? -13.462 0.990 3.693 1.00 76.50 341 ASP A N 1
ATOM 2576 C CA . ASP A 1 341 ? -13.995 0.516 4.972 1.00 76.50 341 ASP A CA 1
ATOM 2577 C C . ASP A 1 341 ? -13.068 -0.486 5.693 1.00 76.50 341 ASP A C 1
ATOM 2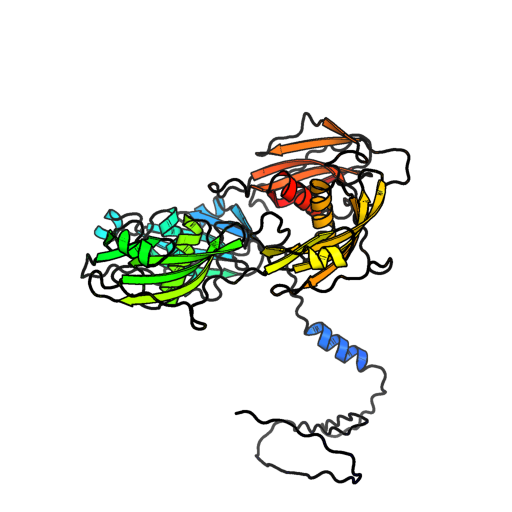579 O O . ASP A 1 341 ? -13.415 -1.009 6.754 1.00 76.50 341 ASP A O 1
ATOM 2583 N N . SER A 1 342 ? -11.878 -0.765 5.148 1.00 81.75 342 SER A N 1
ATOM 2584 C CA . SER A 1 342 ? -10.915 -1.692 5.747 1.00 81.75 342 SER A CA 1
ATOM 2585 C C . SER A 1 342 ? -10.304 -1.109 7.019 1.00 81.75 342 SER A C 1
ATOM 2587 O O . SER A 1 342 ? -9.587 -0.105 6.988 1.00 81.75 342 SER A O 1
ATOM 2589 N N . LEU A 1 343 ? -10.504 -1.795 8.146 1.00 83.38 343 LEU A N 1
ATOM 2590 C CA . LEU A 1 343 ? -9.940 -1.426 9.452 1.00 83.38 343 LEU A CA 1
ATOM 2591 C C . LEU A 1 343 ? -8.589 -2.106 9.731 1.00 83.38 343 LEU A C 1
ATOM 2593 O O . LEU A 1 343 ? -7.996 -1.919 10.793 1.00 83.38 343 LEU A O 1
ATOM 2597 N N . GLY A 1 344 ? -8.102 -2.926 8.798 1.00 76.62 344 GLY A N 1
ATOM 2598 C CA . GLY A 1 344 ? -6.864 -3.695 8.920 1.00 76.62 344 GLY A CA 1
ATOM 2599 C C . GLY A 1 344 ? -6.061 -3.734 7.628 1.00 76.62 344 GLY A C 1
ATOM 2600 O O . GLY A 1 344 ? -6.498 -3.240 6.589 1.00 76.62 344 GLY A O 1
ATOM 2601 N N . THR A 1 345 ? -4.865 -4.315 7.688 1.00 69.56 345 THR A N 1
ATOM 2602 C CA . THR A 1 345 ? -3.968 -4.439 6.526 1.00 69.56 345 THR A CA 1
ATOM 2603 C C . THR A 1 345 ? -3.799 -5.864 6.017 1.00 69.56 345 THR A C 1
ATOM 2605 O O . THR A 1 345 ? -3.521 -6.040 4.837 1.00 69.56 345 THR A O 1
ATOM 2608 N N . SER A 1 346 ? -4.003 -6.872 6.867 1.00 71.56 346 SER A N 1
ATOM 2609 C CA . SER A 1 346 ? -3.668 -8.264 6.530 1.00 71.56 346 SER A CA 1
ATOM 2610 C C . SER A 1 346 ? -4.602 -9.331 7.109 1.00 71.56 346 SER A C 1
ATOM 2612 O O . SER A 1 346 ? -4.603 -10.450 6.604 1.00 71.56 346 SER A O 1
ATOM 2614 N N . HIS A 1 347 ? -5.392 -9.022 8.142 1.00 83.44 347 HIS A N 1
ATOM 2615 C CA . HIS A 1 347 ? -6.213 -10.018 8.833 1.00 83.44 347 HIS A CA 1
ATOM 2616 C C . HIS A 1 347 ? -7.683 -9.860 8.511 1.00 83.44 347 HIS A C 1
ATOM 2618 O O . HIS A 1 347 ? -8.216 -8.750 8.543 1.00 83.44 347 HIS A O 1
ATOM 2624 N N . CYS A 1 348 ? -8.342 -10.998 8.324 1.00 90.56 348 CYS A N 1
ATOM 2625 C CA . CYS A 1 348 ? -9.787 -11.072 8.334 1.00 90.56 348 CYS A CA 1
ATOM 2626 C C . CYS A 1 348 ? -10.274 -11.364 9.747 1.00 90.56 348 CYS A C 1
ATOM 2628 O O . CYS A 1 348 ? -9.692 -12.176 10.470 1.00 90.56 348 CYS A O 1
ATOM 2630 N N . ALA A 1 349 ? -11.396 -10.763 10.117 1.00 93.88 349 ALA A N 1
ATOM 2631 C CA . ALA A 1 349 ? -12.065 -11.043 11.369 1.00 93.88 349 ALA A CA 1
ATOM 2632 C C . ALA A 1 349 ? -13.550 -11.317 11.179 1.00 93.88 349 ALA A C 1
ATOM 2634 O O . ALA A 1 349 ? -14.185 -10.851 10.230 1.00 93.88 349 ALA A O 1
ATOM 2635 N N . SER A 1 350 ? -14.077 -12.089 12.120 1.00 94.94 350 SER A N 1
ATOM 2636 C CA . SER A 1 350 ? -15.497 -12.283 12.369 1.00 94.94 350 SER A CA 1
ATOM 2637 C C . SER A 1 350 ? -15.763 -11.951 13.832 1.00 94.94 350 SER A C 1
ATOM 2639 O O . SER A 1 350 ? -15.071 -12.443 14.726 1.00 94.94 350 SER A O 1
ATOM 2641 N N . MET A 1 351 ? -16.759 -11.113 14.076 1.00 94.38 351 MET A N 1
ATOM 2642 C CA . MET A 1 351 ? -17.082 -10.579 15.389 1.00 94.38 351 MET A CA 1
ATOM 2643 C C . MET A 1 351 ? -18.583 -10.645 15.636 1.00 94.38 351 MET A C 1
ATOM 2645 O O . MET A 1 351 ? -19.389 -10.410 14.734 1.00 94.38 351 MET A O 1
ATOM 2649 N N . VAL A 1 352 ? -18.945 -10.959 16.874 1.00 94.88 352 VAL A N 1
ATOM 2650 C CA . VAL A 1 352 ? -20.286 -10.740 17.407 1.00 94.88 352 VAL A CA 1
ATOM 2651 C C . VAL A 1 352 ? -20.181 -9.765 18.569 1.00 94.88 352 VAL A C 1
ATOM 2653 O O . VAL A 1 352 ? -19.272 -9.861 19.395 1.00 94.88 352 VAL A O 1
ATOM 2656 N N . GLY A 1 353 ? -21.105 -8.818 18.637 1.00 93.12 353 GLY A N 1
ATOM 2657 C CA . GLY A 1 353 ? -21.142 -7.831 19.699 1.00 93.12 353 GLY A CA 1
ATOM 2658 C C . GLY A 1 353 ? -22.548 -7.542 20.193 1.00 93.12 353 GLY A C 1
ATOM 2659 O O . GLY A 1 353 ? -23.527 -7.662 19.457 1.00 93.12 353 GLY A O 1
ATOM 2660 N N . SER A 1 354 ? -22.627 -7.137 21.455 1.00 91.25 354 SER A N 1
ATOM 2661 C CA . SER A 1 354 ? -23.818 -6.548 22.056 1.00 91.25 354 SER A CA 1
ATOM 2662 C C . SER A 1 354 ? -23.701 -5.037 21.953 1.00 91.25 354 SER A C 1
ATOM 2664 O O . SER A 1 354 ? -22.779 -4.437 22.510 1.00 91.25 354 SER A O 1
ATOM 2666 N N . PHE A 1 355 ? -24.621 -4.428 21.218 1.00 89.38 355 PHE A N 1
ATOM 2667 C CA . PHE A 1 355 ? -24.666 -3.001 20.959 1.00 89.38 355 PHE A CA 1
ATOM 2668 C C . PHE A 1 355 ? -25.858 -2.355 21.659 1.00 89.38 355 PHE A C 1
ATOM 2670 O O . PHE A 1 355 ? -26.848 -3.005 22.004 1.00 89.38 355 PHE A O 1
ATOM 2677 N N . ARG A 1 356 ? -25.784 -1.035 21.815 1.00 85.44 356 ARG A N 1
ATOM 2678 C CA . ARG A 1 356 ? -26.959 -0.191 22.023 1.00 85.44 356 ARG A CA 1
ATOM 2679 C C . ARG A 1 356 ? -27.217 0.651 20.789 1.00 85.44 356 ARG A C 1
ATOM 2681 O O . ARG A 1 356 ? -26.286 1.270 20.274 1.00 85.44 356 ARG A O 1
ATOM 2688 N N . ASP A 1 357 ? -28.461 0.672 20.330 1.00 83.69 357 ASP A N 1
ATOM 2689 C CA . ASP A 1 357 ? -28.887 1.560 19.253 1.00 83.69 357 ASP A CA 1
ATOM 2690 C C . ASP A 1 357 ? -29.052 3.012 19.749 1.00 83.69 357 ASP A C 1
ATOM 2692 O O . ASP A 1 357 ? -28.909 3.311 20.936 1.00 83.69 357 ASP A O 1
ATOM 2696 N N . GLN A 1 358 ? -29.386 3.926 18.836 1.00 76.44 358 GLN A N 1
ATOM 2697 C CA . GLN A 1 358 ? -29.630 5.348 19.129 1.00 76.44 358 GLN A CA 1
ATOM 2698 C C . GLN A 1 358 ? -30.779 5.621 20.117 1.00 76.44 358 GLN A C 1
ATOM 2700 O O . GLN A 1 358 ? -30.838 6.707 20.688 1.00 76.44 358 GLN A O 1
ATOM 2705 N N . ASN A 1 359 ? -31.675 4.653 20.320 1.00 79.00 359 ASN A N 1
ATOM 2706 C CA . ASN A 1 359 ? -32.790 4.731 21.261 1.00 79.00 359 ASN A CA 1
ATOM 2707 C C . ASN A 1 359 ? -32.440 4.085 22.616 1.00 79.00 359 ASN A C 1
ATOM 2709 O O . ASN A 1 359 ? -33.251 4.102 23.539 1.00 79.00 359 ASN A O 1
ATOM 2713 N N . GLY A 1 360 ? -31.239 3.512 22.748 1.00 76.31 360 GLY A N 1
ATOM 2714 C CA . GLY A 1 360 ? -30.770 2.810 23.939 1.00 76.31 360 GLY A CA 1
ATOM 2715 C C . GLY A 1 360 ? -31.171 1.333 24.006 1.00 76.31 360 GLY A C 1
ATOM 2716 O O . GLY A 1 360 ? -30.830 0.669 24.996 1.00 76.31 360 GLY A O 1
ATOM 2717 N N . ASN A 1 361 ? -31.837 0.799 22.976 1.00 83.69 361 ASN A N 1
ATOM 2718 C CA . ASN A 1 361 ? -32.232 -0.606 22.913 1.00 83.69 361 ASN A CA 1
ATOM 2719 C C . ASN A 1 361 ? -31.001 -1.488 22.726 1.00 83.69 361 ASN A C 1
ATOM 2721 O O . ASN A 1 361 ? -30.096 -1.155 21.960 1.00 83.69 361 ASN A O 1
ATOM 2725 N N . LYS A 1 362 ? -30.983 -2.638 23.402 1.00 86.38 362 LYS A N 1
ATOM 2726 C CA . LYS A 1 362 ? -29.947 -3.650 23.184 1.00 86.38 362 LYS A CA 1
ATOM 2727 C C . LYS A 1 362 ? -30.198 -4.358 21.855 1.00 86.38 362 LYS A C 1
ATOM 2729 O O . LYS A 1 362 ? -31.293 -4.873 21.641 1.00 86.38 362 LYS A O 1
ATOM 2734 N N . VAL A 1 363 ? -29.181 -4.414 21.003 1.00 90.12 363 VAL A N 1
ATOM 2735 C CA . VAL A 1 363 ? -29.212 -5.109 19.710 1.00 90.12 363 VAL A CA 1
ATOM 2736 C C . VAL A 1 363 ? -27.932 -5.915 19.532 1.00 90.12 363 VAL A C 1
ATOM 2738 O O . VAL A 1 363 ? -26.864 -5.497 19.973 1.00 90.12 363 VAL A O 1
ATOM 2741 N N . ASN A 1 364 ? -28.024 -7.075 18.890 1.00 91.81 364 ASN A N 1
ATOM 2742 C CA . ASN A 1 364 ? -26.831 -7.813 18.489 1.00 91.81 364 ASN A CA 1
ATOM 2743 C C . ASN A 1 364 ? -26.293 -7.228 17.183 1.00 91.81 364 ASN A C 1
ATOM 2745 O O . ASN A 1 364 ? -27.060 -6.759 16.343 1.00 91.81 364 ASN A O 1
ATOM 2749 N N . GLY A 1 365 ? -24.977 -7.267 17.014 1.00 93.00 365 GLY A N 1
ATOM 2750 C CA . GLY A 1 365 ? -24.315 -6.917 15.767 1.00 93.00 365 GLY A CA 1
ATOM 2751 C C . GLY A 1 365 ? -23.300 -7.984 15.396 1.00 93.00 365 GLY A C 1
ATOM 2752 O O . GLY A 1 365 ? -22.565 -8.482 16.246 1.00 93.00 365 GLY A O 1
ATOM 2753 N N . PHE A 1 366 ? -23.277 -8.332 14.120 1.00 94.88 366 PHE A N 1
ATOM 2754 C CA . PHE A 1 366 ? -22.380 -9.306 13.527 1.00 94.88 366 PHE A CA 1
ATOM 2755 C C . PHE A 1 366 ? -21.541 -8.576 12.498 1.00 94.88 366 PHE A C 1
ATOM 2757 O O . PHE A 1 366 ? -22.088 -8.015 11.554 1.00 94.88 366 PHE A O 1
ATOM 2764 N N . TYR A 1 367 ? -20.229 -8.563 12.702 1.00 94.44 367 TYR A N 1
ATOM 2765 C CA . TYR A 1 367 ? -19.275 -7.906 11.822 1.00 94.44 367 TYR A CA 1
ATOM 2766 C C . TYR A 1 367 ? -18.363 -8.940 11.175 1.00 94.44 367 TYR A C 1
ATOM 2768 O O . TYR A 1 367 ? -17.854 -9.844 11.842 1.00 94.44 367 TYR A O 1
ATOM 2776 N N . ARG A 1 368 ? -18.101 -8.767 9.885 1.00 94.88 368 ARG A N 1
ATOM 2777 C CA . ARG A 1 368 ? -16.970 -9.375 9.195 1.00 94.88 368 ARG A CA 1
ATOM 2778 C C . ARG A 1 368 ? -16.199 -8.288 8.478 1.00 94.88 368 ARG A C 1
ATOM 2780 O O . ARG A 1 368 ? -16.806 -7.339 7.994 1.00 94.88 368 ARG A O 1
ATOM 2787 N N . GLY A 1 369 ? -14.890 -8.458 8.385 1.00 92.31 369 GLY A N 1
ATOM 2788 C CA . GLY A 1 369 ? -14.063 -7.603 7.552 1.00 92.31 369 GLY A CA 1
ATOM 2789 C C . GLY A 1 369 ? -12.592 -7.647 7.926 1.00 92.31 369 GLY A C 1
ATOM 2790 O O . GLY A 1 369 ? -12.169 -8.428 8.779 1.00 92.31 369 GLY A O 1
ATOM 2791 N N . CYS A 1 370 ? -11.823 -6.778 7.293 1.00 89.44 370 CYS A N 1
ATOM 2792 C CA . CYS A 1 370 ? -10.431 -6.520 7.588 1.00 89.44 370 CYS A CA 1
ATOM 2793 C C . CYS A 1 370 ? -10.314 -5.722 8.882 1.00 89.44 370 CYS A C 1
ATOM 2795 O O . CYS A 1 370 ? -10.918 -4.658 9.013 1.00 89.44 370 CYS A O 1
ATOM 2797 N N . VAL A 1 371 ? -9.518 -6.203 9.835 1.00 88.25 371 VAL A N 1
ATOM 2798 C CA . VAL A 1 371 ? -9.224 -5.483 11.083 1.00 88.25 371 VAL A CA 1
ATOM 2799 C C . VAL A 1 371 ? -7.794 -5.772 11.517 1.00 88.25 371 VAL A C 1
ATOM 2801 O O . VAL A 1 371 ? -7.245 -6.821 11.193 1.00 88.25 371 VAL A O 1
ATOM 2804 N N . ASN A 1 372 ? -7.157 -4.847 12.230 1.00 80.94 372 ASN A N 1
ATOM 2805 C CA . ASN A 1 372 ? -5.902 -5.165 12.900 1.00 80.94 372 ASN A CA 1
ATOM 2806 C C . ASN A 1 372 ? -6.182 -6.053 14.123 1.00 80.94 372 ASN A C 1
ATOM 2808 O O . ASN A 1 372 ? -6.862 -5.633 15.057 1.00 80.94 372 ASN A O 1
ATOM 2812 N N . CYS A 1 373 ? -5.657 -7.275 14.098 1.00 79.12 373 CYS A N 1
ATOM 2813 C CA . CYS A 1 373 ? -5.927 -8.316 15.084 1.00 79.12 373 CYS A CA 1
ATOM 2814 C C . CYS A 1 373 ? -4.854 -8.450 16.173 1.00 79.12 373 CYS A C 1
ATOM 2816 O O . CYS A 1 373 ? -4.858 -9.453 16.885 1.00 79.12 373 CYS A O 1
ATOM 2818 N N . SER A 1 374 ? -3.967 -7.458 16.325 1.00 75.12 374 SER A N 1
ATOM 2819 C CA . SER A 1 374 ? -2.859 -7.497 17.291 1.00 75.12 374 SER A CA 1
ATOM 2820 C C . SER A 1 374 ? -3.319 -7.820 18.717 1.00 75.12 374 SER A C 1
ATOM 2822 O O . SER A 1 374 ? -2.694 -8.610 19.417 1.00 75.12 374 SER A O 1
ATOM 2824 N N . GLU A 1 375 ? -4.445 -7.240 19.143 1.00 84.00 375 GLU A N 1
ATOM 2825 C CA . GLU A 1 375 ? -5.095 -7.538 20.418 1.00 84.00 375 GLU A CA 1
ATOM 2826 C C . GLU A 1 375 ? -6.616 -7.472 20.241 1.00 84.00 375 GLU A C 1
ATOM 2828 O O . GLU A 1 375 ? -7.140 -6.524 19.649 1.00 84.00 375 GLU A O 1
ATOM 2833 N N . LYS A 1 376 ? -7.355 -8.447 20.788 1.00 88.56 376 LYS A N 1
ATOM 2834 C CA . LYS A 1 376 ? -8.816 -8.507 20.620 1.00 88.56 376 LYS A CA 1
ATOM 2835 C C . LYS A 1 376 ? -9.520 -7.223 21.092 1.00 88.56 376 LYS A C 1
ATOM 2837 O O . LYS A 1 376 ? -10.472 -6.784 20.455 1.00 88.56 376 LYS A O 1
ATOM 2842 N N . LYS A 1 377 ? -9.049 -6.604 22.185 1.00 87.56 377 LYS A N 1
ATOM 2843 C CA . LYS A 1 377 ? -9.641 -5.374 22.736 1.00 87.56 377 LYS A CA 1
ATOM 2844 C C . LYS A 1 377 ? -9.443 -4.181 21.806 1.00 87.56 377 LYS A C 1
ATOM 2846 O O . LYS A 1 377 ? -10.408 -3.481 21.529 1.00 87.56 377 LYS A O 1
ATOM 2851 N N . ILE A 1 378 ? -8.240 -4.018 21.255 1.00 86.31 378 ILE A N 1
ATOM 2852 C CA . ILE A 1 378 ? -7.934 -3.005 20.235 1.00 86.31 378 ILE A CA 1
ATOM 2853 C C . ILE A 1 378 ? -8.842 -3.200 19.015 1.00 86.31 378 ILE A C 1
ATOM 2855 O O . ILE A 1 378 ? -9.504 -2.254 18.593 1.00 86.31 378 ILE A O 1
ATOM 2859 N N . ALA A 1 379 ? -8.947 -4.431 18.503 1.00 89.81 379 ALA A N 1
ATOM 2860 C CA . ALA A 1 379 ? -9.776 -4.745 17.339 1.00 89.81 379 ALA A CA 1
ATOM 2861 C C . ALA A 1 379 ? -11.264 -4.427 17.578 1.00 89.81 379 ALA A C 1
ATOM 2863 O O . ALA A 1 379 ? -11.900 -3.746 16.770 1.00 89.81 379 ALA A O 1
ATOM 2864 N N . CYS A 1 380 ? -11.812 -4.868 18.714 1.00 92.06 380 CYS A N 1
ATOM 2865 C CA . CYS A 1 380 ? -13.185 -4.566 19.109 1.00 92.06 380 CYS A CA 1
ATOM 2866 C C . CYS A 1 380 ? -13.411 -3.054 19.275 1.00 92.06 380 CYS A C 1
ATOM 2868 O O . CYS A 1 380 ? -14.409 -2.540 18.777 1.00 92.06 380 CYS A O 1
ATOM 2870 N N . SER A 1 381 ? -12.486 -2.322 19.904 1.00 90.25 381 SER A N 1
ATOM 2871 C CA . SER A 1 381 ? -12.573 -0.865 20.046 1.00 90.25 381 SER A CA 1
ATOM 2872 C C . SER A 1 381 ? -12.565 -0.143 18.697 1.00 90.25 381 SER A C 1
ATOM 2874 O O . SER A 1 381 ? -13.395 0.744 18.489 1.00 90.25 381 SER A O 1
ATOM 2876 N N . THR A 1 382 ? -11.710 -0.547 17.748 1.00 90.25 382 THR A N 1
ATOM 2877 C CA . THR A 1 382 ? -11.707 0.012 16.384 1.00 90.25 382 THR A CA 1
ATOM 2878 C C . THR A 1 382 ? -13.035 -0.215 15.673 1.00 90.25 382 THR A C 1
ATOM 2880 O O . THR A 1 382 ? -13.606 0.738 15.141 1.00 90.25 382 THR A O 1
ATOM 2883 N N . ILE A 1 383 ? -13.571 -1.439 15.706 1.00 92.06 383 ILE A N 1
ATOM 2884 C CA . ILE A 1 383 ? -14.883 -1.733 15.108 1.00 92.06 383 ILE A CA 1
ATOM 2885 C C . ILE A 1 383 ? -15.979 -0.920 15.810 1.00 92.06 383 ILE A C 1
ATOM 2887 O O . ILE A 1 383 ? -16.839 -0.345 15.148 1.00 92.06 383 ILE A O 1
ATOM 2891 N N . GLY A 1 384 ? -15.932 -0.810 17.140 1.00 89.94 384 GLY A N 1
ATOM 2892 C CA . GLY A 1 384 ? -16.880 -0.022 17.926 1.00 89.94 384 GLY A CA 1
ATOM 2893 C C . GLY A 1 384 ? -16.923 1.447 17.504 1.00 89.94 384 GLY A C 1
ATOM 2894 O O . GLY A 1 384 ? -18.008 1.983 17.284 1.00 89.94 384 GLY A O 1
ATOM 2895 N N . GLY A 1 385 ? -15.762 2.081 17.324 1.00 88.50 385 GLY A N 1
ATOM 2896 C CA . GLY A 1 385 ? -15.670 3.456 16.826 1.00 88.50 385 GLY A CA 1
ATOM 2897 C C . GLY A 1 385 ? -16.189 3.618 15.395 1.00 88.50 385 GLY A C 1
ATOM 2898 O O . GLY A 1 385 ? -16.947 4.549 15.115 1.00 88.50 385 GLY A O 1
ATOM 2899 N N . PHE A 1 386 ? -15.847 2.679 14.508 1.00 89.69 386 PHE A N 1
ATOM 2900 C CA . PHE A 1 386 ? -16.303 2.668 13.114 1.00 89.69 386 PHE A CA 1
ATOM 2901 C C . PHE A 1 386 ? -17.831 2.543 13.007 1.00 89.69 386 PHE A C 1
ATOM 2903 O O . PHE A 1 386 ? -18.499 3.371 12.384 1.00 89.69 386 PHE A O 1
ATOM 2910 N N . ILE A 1 387 ? -18.420 1.568 13.705 1.00 89.88 387 ILE A N 1
ATOM 2911 C CA . ILE A 1 387 ? -19.874 1.371 13.739 1.00 89.88 387 ILE A CA 1
ATOM 2912 C C . ILE A 1 387 ? -20.582 2.548 14.418 1.00 89.88 387 ILE A C 1
ATOM 2914 O O . ILE A 1 387 ? -21.680 2.929 13.999 1.00 89.88 387 ILE A O 1
ATOM 2918 N N . LYS A 1 388 ? -19.968 3.179 15.425 1.00 85.88 388 LYS A N 1
ATOM 2919 C CA . LYS A 1 388 ? -20.529 4.376 16.057 1.00 85.88 388 LYS A CA 1
ATOM 2920 C C . LYS A 1 388 ? -20.645 5.537 15.070 1.00 85.88 388 LYS A C 1
ATOM 2922 O O . LYS A 1 388 ? -21.703 6.164 15.000 1.00 85.88 388 LYS A O 1
ATOM 2927 N N . ALA A 1 389 ? -19.610 5.794 14.275 1.00 82.56 389 ALA A N 1
ATOM 2928 C CA . ALA A 1 389 ? -19.648 6.824 13.241 1.00 82.56 389 ALA A CA 1
ATOM 2929 C C . ALA A 1 389 ? -20.726 6.542 12.178 1.00 82.56 389 ALA A C 1
ATOM 2931 O O . ALA A 1 389 ? -21.520 7.439 11.848 1.00 82.56 389 ALA A O 1
ATOM 2932 N N . ASN A 1 390 ? -20.811 5.286 11.732 1.00 83.56 390 ASN A N 1
ATOM 2933 C CA . ASN A 1 390 ? -21.678 4.856 10.640 1.00 83.56 390 ASN A CA 1
ATOM 2934 C C . ASN A 1 390 ? -23.161 4.747 11.054 1.00 83.56 390 ASN A C 1
ATOM 2936 O O . ASN A 1 390 ? -24.040 5.357 10.443 1.00 83.56 390 ASN A O 1
ATOM 2940 N N . ARG A 1 391 ? -23.445 4.018 12.142 1.00 84.38 391 ARG A N 1
ATOM 2941 C CA . ARG A 1 391 ? -24.799 3.625 12.591 1.00 84.38 391 ARG A CA 1
ATOM 2942 C C . ARG A 1 391 ? -25.273 4.320 13.865 1.00 84.38 391 ARG A C 1
ATOM 2944 O O . ARG A 1 391 ? -26.431 4.166 14.240 1.00 84.38 391 ARG A O 1
ATOM 2951 N N . ARG A 1 392 ? -24.411 5.094 14.533 1.00 84.31 392 ARG A N 1
ATOM 2952 C CA . ARG A 1 392 ? -24.659 5.693 15.862 1.00 84.31 392 ARG A CA 1
ATOM 2953 C C . ARG A 1 392 ? -24.827 4.675 16.989 1.00 84.31 392 ARG A C 1
ATOM 2955 O O . ARG A 1 392 ? -25.344 5.053 18.035 1.00 84.31 392 ARG A O 1
ATOM 2962 N N . TRP A 1 393 ? -24.375 3.437 16.811 1.00 86.62 393 TRP A N 1
ATOM 2963 C CA . TRP A 1 393 ? -24.495 2.386 17.824 1.00 86.62 393 TRP A CA 1
ATOM 2964 C C . TRP A 1 393 ? -23.263 2.321 18.721 1.00 86.62 393 TRP A C 1
ATOM 2966 O O . TRP A 1 393 ? -22.149 2.563 18.265 1.00 86.62 393 TRP A O 1
ATOM 2976 N N . TRP A 1 394 ? -23.459 1.969 19.989 1.00 84.69 394 TRP A N 1
ATOM 2977 C CA . TRP A 1 394 ? -22.374 1.804 20.958 1.00 84.69 394 TRP A CA 1
ATOM 2978 C C . TRP A 1 394 ? -22.106 0.325 21.187 1.00 84.69 394 TRP A C 1
ATOM 2980 O O . TRP A 1 394 ? -22.992 -0.390 21.652 1.00 84.69 394 TRP A O 1
ATOM 2990 N N . LEU A 1 395 ? -20.891 -0.125 20.882 1.00 88.19 395 LEU A N 1
ATOM 2991 C CA . LEU A 1 395 ? -20.445 -1.485 21.164 1.00 88.19 395 LEU A CA 1
ATOM 2992 C C . LEU A 1 395 ? -20.199 -1.668 22.666 1.00 88.19 395 LEU A C 1
ATOM 2994 O O . LEU A 1 395 ? -19.227 -1.156 23.206 1.00 88.19 395 LEU A O 1
ATOM 2998 N N . GLY A 1 396 ? -21.068 -2.404 23.348 1.00 85.44 396 GLY A N 1
ATOM 2999 C CA . GLY A 1 396 ? -20.887 -2.714 24.762 1.00 85.44 396 GLY A CA 1
ATOM 3000 C C . GLY A 1 396 ? -19.888 -3.846 24.966 1.00 85.44 396 GLY A C 1
ATOM 3001 O O . GLY A 1 396 ? -18.856 -3.676 25.611 1.00 85.44 396 GLY A O 1
ATOM 3002 N N . GLN A 1 397 ? -20.194 -4.998 24.374 1.00 89.81 397 GLN A N 1
ATOM 3003 C CA . GLN A 1 397 ? -19.412 -6.227 24.508 1.00 89.81 397 GLN A CA 1
ATOM 3004 C C . GLN A 1 397 ? -19.103 -6.822 23.149 1.00 89.81 397 GLN A C 1
ATOM 3006 O O . GLN A 1 397 ? -19.921 -6.712 22.240 1.00 89.81 397 GLN A O 1
ATOM 3011 N N . CYS A 1 398 ? -17.959 -7.482 23.026 1.00 91.69 398 CYS A N 1
ATOM 3012 C CA . CYS A 1 398 ? -17.474 -8.023 21.767 1.00 91.69 398 CYS A CA 1
ATOM 3013 C C . CYS A 1 398 ? -16.752 -9.355 21.974 1.00 91.69 398 CYS A C 1
ATOM 3015 O O . CYS A 1 398 ? -15.908 -9.471 22.857 1.00 91.69 398 CYS A O 1
ATOM 3017 N N . GLU A 1 399 ? -17.033 -10.334 21.121 1.00 93.81 399 GLU A N 1
ATOM 3018 C CA . GLU A 1 399 ? -16.178 -11.497 20.903 1.00 93.81 399 GLU A CA 1
ATOM 3019 C C . GLU A 1 399 ? -15.718 -11.482 19.446 1.00 93.81 399 GLU A C 1
ATOM 3021 O O . GLU A 1 399 ? -16.535 -11.359 18.531 1.00 93.81 399 GLU A O 1
ATOM 3026 N N . ILE A 1 400 ? -14.413 -11.625 19.224 1.00 92.88 400 ILE A N 1
ATOM 3027 C CA . ILE A 1 400 ? -13.807 -11.550 17.896 1.00 92.88 400 ILE A CA 1
ATOM 3028 C C . ILE A 1 400 ? -12.841 -12.707 17.673 1.00 92.88 400 ILE A C 1
ATOM 3030 O O . ILE A 1 400 ? -12.033 -13.053 18.537 1.00 92.88 400 ILE A O 1
ATOM 3034 N N . THR A 1 401 ? -12.930 -13.300 16.485 1.00 92.94 401 THR A N 1
ATOM 3035 C CA . THR A 1 401 ? -11.979 -14.290 15.981 1.00 92.94 401 THR A CA 1
ATOM 3036 C C . THR A 1 401 ? -11.318 -13.745 14.729 1.00 92.94 401 THR A C 1
ATOM 3038 O O . THR A 1 401 ? -11.993 -13.239 13.833 1.00 92.94 401 THR A O 1
ATOM 3041 N N . CYS A 1 402 ? -9.998 -13.872 14.680 1.00 90.88 402 CYS A N 1
ATOM 3042 C CA . CYS A 1 402 ? -9.174 -13.433 13.570 1.00 90.88 402 CYS A CA 1
ATOM 3043 C C . CYS A 1 402 ? -8.537 -14.622 12.865 1.00 90.88 402 CYS A C 1
ATOM 3045 O O . CYS A 1 402 ? -8.295 -15.663 13.477 1.00 90.88 402 CYS A O 1
ATOM 3047 N N . CYS A 1 403 ? -8.254 -14.452 11.583 1.00 88.12 403 CYS A N 1
ATOM 3048 C CA . CYS A 1 403 ? -7.558 -15.436 10.779 1.00 88.12 403 CYS A CA 1
ATOM 3049 C C . CYS A 1 403 ? -6.748 -14.755 9.672 1.00 88.12 403 CYS A C 1
ATOM 3051 O O . CYS A 1 403 ? -6.993 -13.602 9.303 1.00 88.12 403 CYS A O 1
ATOM 3053 N N . THR A 1 404 ? -5.784 -15.503 9.149 1.00 82.81 404 THR A N 1
ATOM 3054 C CA . THR A 1 404 ? -4.910 -15.085 8.054 1.00 82.81 404 THR A CA 1
ATOM 3055 C C . THR A 1 404 ? -5.237 -15.920 6.821 1.00 82.81 404 THR A C 1
ATOM 3057 O O . THR A 1 404 ? -5.449 -17.130 6.924 1.00 82.81 404 THR A O 1
ATOM 3060 N N . GLY A 1 405 ? -5.269 -15.278 5.656 1.00 72.88 405 GLY A N 1
ATOM 3061 C CA . GLY A 1 405 ? -5.630 -15.899 4.383 1.00 72.88 405 GLY A CA 1
ATOM 3062 C C . GLY A 1 405 ? -6.974 -15.409 3.852 1.00 72.88 405 GLY A C 1
ATOM 3063 O O . GLY A 1 405 ? -7.841 -14.966 4.605 1.00 72.88 405 GLY A O 1
ATOM 3064 N N . SER A 1 406 ? -7.141 -15.475 2.534 1.00 81.62 406 SER A N 1
ATOM 3065 C CA . SER A 1 406 ? -8.322 -14.917 1.885 1.00 81.62 406 SER A CA 1
ATOM 3066 C C . SER A 1 406 ? -9.597 -15.678 2.258 1.00 81.62 406 SER A C 1
ATOM 3068 O O . SER A 1 406 ? -9.634 -16.908 2.277 1.00 81.62 406 SER A O 1
ATOM 3070 N N . ASN A 1 407 ? -10.654 -14.931 2.560 1.00 86.00 407 ASN A N 1
ATOM 3071 C CA . ASN A 1 407 ? -12.001 -15.368 2.886 1.00 86.00 407 ASN A CA 1
ATOM 3072 C C . ASN A 1 407 ? -12.067 -16.352 4.067 1.00 86.00 407 ASN A C 1
ATOM 3074 O O . ASN A 1 407 ? -13.048 -17.078 4.220 1.00 86.00 407 ASN A O 1
ATOM 3078 N N . CYS A 1 408 ? -11.056 -16.345 4.945 1.00 90.00 408 CYS A N 1
ATOM 3079 C CA . CYS A 1 408 ? -10.951 -17.271 6.074 1.00 90.00 408 CYS A CA 1
ATOM 3080 C C . CYS A 1 408 ? -11.975 -16.999 7.191 1.00 90.00 408 CYS A C 1
ATOM 3082 O O . CYS A 1 408 ? -12.279 -17.882 7.994 1.00 90.00 408 CYS A O 1
ATOM 3084 N N . ASN A 1 409 ? -12.535 -15.787 7.259 1.00 92.94 409 ASN A N 1
ATOM 3085 C CA . ASN A 1 409 ? -13.397 -15.320 8.347 1.00 92.94 409 ASN A CA 1
ATOM 3086 C C . ASN A 1 409 ? -14.849 -15.816 8.243 1.00 92.94 409 ASN A C 1
ATOM 3088 O O . ASN A 1 409 ? -15.792 -15.056 8.454 1.00 92.94 409 ASN A O 1
ATOM 3092 N N . THR A 1 410 ? -15.051 -17.098 7.940 1.00 89.38 410 THR A N 1
ATOM 3093 C CA . THR A 1 410 ? -16.388 -17.691 7.781 1.00 89.38 410 THR A CA 1
ATOM 3094 C C . THR A 1 410 ? -17.044 -18.088 9.103 1.00 89.38 410 THR A C 1
ATOM 3096 O O . THR A 1 410 ? -18.268 -18.247 9.149 1.00 89.38 410 THR A O 1
ATOM 3099 N N . HIS A 1 411 ? -16.265 -18.240 10.175 1.00 87.38 411 HIS A N 1
ATOM 3100 C CA . HIS A 1 411 ? -16.757 -18.614 11.497 1.00 87.38 411 HIS A CA 1
ATOM 3101 C C . HIS A 1 411 ? -17.118 -17.379 12.325 1.00 87.38 411 HIS A C 1
ATOM 3103 O O . HIS A 1 411 ? -16.262 -16.539 12.572 1.00 87.38 411 HIS A O 1
ATOM 3109 N N . ILE A 1 412 ? -18.367 -17.297 12.787 1.00 83.25 412 ILE A N 1
ATOM 3110 C CA . ILE A 1 412 ? -18.810 -16.270 13.735 1.00 83.25 412 ILE A CA 1
ATOM 3111 C C . ILE A 1 412 ? -18.668 -16.837 15.152 1.00 83.25 412 ILE A C 1
ATOM 3113 O O . ILE A 1 412 ? -19.253 -17.890 15.424 1.00 83.25 412 ILE A O 1
ATOM 3117 N N . PRO A 1 413 ? -17.919 -16.169 16.046 1.00 87.81 413 PRO A N 1
ATOM 3118 C CA . PRO A 1 413 ? -17.776 -16.633 17.416 1.00 87.81 413 PRO A CA 1
ATOM 3119 C C . PRO A 1 413 ? -19.080 -16.464 18.209 1.00 87.81 413 PRO A C 1
ATOM 3121 O O . PRO A 1 413 ? -20.009 -15.780 17.784 1.00 87.81 413 PRO A O 1
ATOM 3124 N N . THR A 1 414 ? -19.157 -17.095 19.381 1.00 85.88 414 THR A N 1
ATOM 3125 C CA . THR A 1 414 ? -20.319 -16.977 20.275 1.00 85.88 414 THR A CA 1
ATOM 3126 C C . THR A 1 414 ? -20.041 -15.940 21.354 1.00 85.88 414 THR A C 1
ATOM 3128 O O . THR A 1 414 ? -19.002 -15.998 22.007 1.00 85.88 414 THR A O 1
ATOM 3131 N N . LEU A 1 415 ? -20.972 -15.010 21.564 1.00 85.69 415 LEU A N 1
ATOM 3132 C CA . LEU A 1 415 ? -20.859 -14.029 22.637 1.00 85.69 415 LEU A CA 1
ATOM 3133 C C . LEU A 1 415 ? -21.187 -14.708 23.972 1.00 85.69 415 LEU A C 1
ATOM 3135 O O . LEU A 1 415 ? -22.301 -15.198 24.157 1.00 85.69 415 LEU A O 1
ATOM 3139 N N . SER A 1 416 ? -20.225 -14.745 24.893 1.00 81.00 416 SER A N 1
ATOM 3140 C CA . SER A 1 416 ? -20.424 -15.255 26.252 1.00 81.00 416 SER A CA 1
ATOM 3141 C C . SER A 1 416 ? -19.779 -14.324 27.274 1.00 81.00 416 SER A C 1
ATOM 3143 O O . SER A 1 416 ? -18.733 -13.734 26.999 1.00 81.00 416 SER A O 1
ATOM 3145 N N . ASP A 1 417 ? -20.358 -14.211 28.470 1.00 71.62 417 ASP A N 1
ATOM 3146 C CA . ASP A 1 417 ? -19.807 -13.355 29.533 1.00 71.62 417 ASP A CA 1
ATOM 3147 C C . ASP A 1 417 ? -18.386 -13.773 29.954 1.00 71.62 417 ASP A C 1
ATOM 3149 O O . ASP A 1 417 ? -17.611 -12.944 30.419 1.00 71.62 417 ASP A O 1
ATOM 3153 N N . ALA A 1 418 ? -18.015 -15.043 29.751 1.00 66.00 418 ALA A N 1
ATOM 3154 C CA . ALA A 1 418 ? -16.703 -15.577 30.117 1.00 66.00 418 ALA A CA 1
ATOM 3155 C C . ALA A 1 418 ? -15.579 -15.216 29.128 1.00 66.00 418 ALA A C 1
ATOM 3157 O O . ALA A 1 418 ? -14.410 -15.228 29.509 1.00 66.00 418 ALA A O 1
ATOM 3158 N N . THR A 1 419 ? -15.908 -14.940 27.863 1.00 72.12 419 THR A N 1
ATOM 3159 C CA . THR A 1 419 ? -14.914 -14.694 26.800 1.00 72.12 419 THR A CA 1
ATOM 3160 C C . THR A 1 419 ? -14.998 -13.286 26.212 1.00 72.12 419 THR A C 1
ATOM 3162 O O . THR A 1 419 ? -14.016 -12.796 25.653 1.00 72.12 419 THR A O 1
ATOM 3165 N N . SER A 1 420 ? -16.146 -12.622 26.380 1.00 80.12 420 SER A N 1
ATOM 3166 C CA . SER A 1 420 ? -16.411 -11.316 25.787 1.00 80.12 420 SER A CA 1
ATOM 3167 C C . SER A 1 420 ? -15.595 -10.192 26.418 1.00 80.12 420 SER A C 1
ATOM 3169 O O . SER A 1 420 ? -15.356 -10.118 27.624 1.00 80.12 420 SER A O 1
ATOM 3171 N N . ILE A 1 421 ? -15.197 -9.261 25.562 1.00 82.56 421 ILE A N 1
ATOM 3172 C CA . ILE A 1 421 ? -14.450 -8.067 25.921 1.00 82.56 421 ILE A CA 1
ATOM 3173 C C . ILE A 1 421 ? -15.431 -6.927 26.118 1.00 82.56 421 ILE A C 1
ATOM 3175 O O . ILE A 1 421 ? -16.229 -6.631 25.228 1.00 82.56 421 ILE A O 1
ATOM 3179 N N . GLN A 1 422 ? -15.338 -6.259 27.265 1.00 81.94 422 GLN A N 1
ATOM 3180 C CA . GLN A 1 422 ? -16.044 -5.004 27.499 1.00 81.94 422 GLN A CA 1
ATOM 3181 C C . GLN A 1 422 ? -15.331 -3.884 26.735 1.00 81.94 422 GLN A C 1
ATOM 3183 O O . GLN A 1 422 ? -14.129 -3.678 26.913 1.00 81.94 422 GLN A O 1
ATOM 3188 N N . VAL A 1 423 ? -16.069 -3.172 25.885 1.00 77.81 423 VAL A N 1
ATOM 3189 C CA . VAL A 1 423 ? -15.554 -2.057 25.078 1.00 77.81 423 VAL A CA 1
ATOM 3190 C C . VAL A 1 423 ? -16.074 -0.737 25.637 1.00 77.81 423 VAL A C 1
ATOM 3192 O O . VAL A 1 423 ? -15.280 0.086 26.093 1.00 77.81 423 VAL A O 1
ATOM 3195 N N . PHE A 1 424 ? -17.400 -0.566 25.672 1.00 71.00 424 PHE A N 1
ATOM 3196 C CA . PHE A 1 424 ? -18.056 0.602 26.257 1.00 71.00 424 PHE A CA 1
ATOM 3197 C C . PHE A 1 424 ? -19.018 0.183 27.373 1.00 71.00 424 PHE A C 1
ATOM 3199 O O . PHE A 1 424 ? -19.804 -0.753 27.223 1.00 71.00 424 PHE A O 1
ATOM 3206 N N . GLN A 1 425 ? -18.986 0.896 28.499 1.00 64.56 425 GLN A N 1
ATOM 3207 C CA . GLN A 1 425 ? -19.947 0.716 29.586 1.00 64.56 425 GLN A CA 1
ATOM 3208 C C . GLN A 1 425 ? -20.981 1.844 29.541 1.00 64.56 425 GLN A C 1
ATOM 3210 O O . GLN A 1 425 ? -20.748 2.895 30.139 1.00 64.56 425 GLN A O 1
ATOM 3215 N N . PRO A 1 426 ? -22.135 1.652 28.877 1.00 54.25 426 PRO A N 1
ATOM 3216 C CA . PRO A 1 426 ? -23.185 2.659 28.896 1.00 54.25 426 PRO A CA 1
ATOM 3217 C C . PRO A 1 426 ? -23.671 2.875 30.341 1.00 54.25 426 PRO A C 1
ATOM 3219 O O . PRO A 1 426 ? -23.758 1.900 31.098 1.00 54.25 426 PRO A O 1
ATOM 3222 N N . PRO A 1 427 ? -24.023 4.107 30.749 1.00 51.41 427 PRO A N 1
ATOM 3223 C CA . PRO A 1 427 ? -24.413 4.387 32.118 1.00 51.41 427 PRO A CA 1
ATOM 3224 C C . PRO A 1 427 ? -25.756 3.721 32.409 1.00 51.41 427 PRO A C 1
ATOM 3226 O O . PRO A 1 427 ? -26.627 3.628 31.537 1.00 51.41 427 PRO A O 1
ATOM 3229 N N . ALA A 1 428 ? -25.962 3.321 33.663 1.00 49.75 428 ALA A N 1
ATOM 3230 C CA . ALA A 1 428 ? -27.314 3.207 34.189 1.00 49.75 428 ALA A CA 1
ATOM 3231 C C . ALA A 1 428 ? -27.934 4.618 34.154 1.00 49.75 428 ALA A C 1
ATOM 3233 O O . ALA A 1 428 ? -27.296 5.585 34.558 1.00 49.75 428 ALA A O 1
ATOM 3234 N N . SER A 1 429 ? -29.123 4.744 33.570 1.00 52.28 429 SER A N 1
ATOM 3235 C CA . SER A 1 429 ? -29.805 6.002 33.230 1.00 52.28 429 SER A CA 1
ATOM 3236 C C . SER A 1 429 ? -29.680 7.138 34.260 1.00 52.28 429 SER A C 1
ATOM 3238 O O . SER A 1 429 ? -29.874 6.902 35.449 1.00 52.28 429 SER A O 1
ATOM 3240 N N . GLY A 1 430 ? -29.529 8.385 33.787 1.00 53.94 430 GLY A N 1
ATOM 3241 C CA . GLY A 1 430 ? -29.951 9.578 34.543 1.00 53.94 430 GLY A CA 1
ATOM 3242 C C . GLY A 1 430 ? -29.072 10.821 34.403 1.00 53.94 430 GLY A C 1
ATOM 3243 O O . GLY A 1 430 ? -29.598 11.929 34.412 1.00 53.94 430 GLY A O 1
ATOM 3244 N N . GLN A 1 431 ? -27.764 10.668 34.199 1.00 58.00 431 GLN A N 1
ATOM 3245 C CA . GLN A 1 431 ? -26.846 11.784 33.951 1.00 58.00 431 GLN A CA 1
ATOM 3246 C C . GLN A 1 431 ? -25.849 11.386 32.865 1.00 58.00 431 GLN A C 1
ATOM 3248 O O . GLN A 1 431 ? -25.194 10.351 32.953 1.00 58.00 431 GLN A O 1
ATOM 3253 N N . SER A 1 432 ? -25.781 12.195 31.811 1.00 72.44 432 SER A N 1
ATOM 3254 C CA . SER A 1 432 ? -24.741 12.091 30.795 1.00 72.44 432 SER A CA 1
ATOM 3255 C C . SER A 1 432 ? -23.741 13.193 31.050 1.00 72.44 432 SER A C 1
ATOM 3257 O O . SER A 1 432 ? -24.136 14.357 31.096 1.00 72.44 432 SER A O 1
ATOM 3259 N N . LEU A 1 433 ? -22.468 12.820 31.119 1.00 85.94 433 LEU A N 1
ATOM 3260 C CA . LEU A 1 433 ? -21.367 13.767 31.101 1.00 85.94 433 LEU A CA 1
ATOM 3261 C C . LEU A 1 433 ? -21.491 14.690 29.875 1.00 85.94 433 LEU A C 1
ATOM 3263 O O . LEU A 1 433 ? -21.954 14.262 28.805 1.00 85.94 433 LEU A O 1
ATOM 3267 N N . GLN A 1 434 ? -21.111 15.951 30.040 1.00 90.19 434 GLN A N 1
ATOM 3268 C CA . GLN A 1 434 ? -20.908 16.897 28.950 1.00 90.19 434 GLN A CA 1
ATOM 3269 C C . GLN A 1 434 ? -19.412 17.085 28.744 1.00 90.19 434 GLN A C 1
ATOM 3271 O O . GLN A 1 434 ? -18.725 17.485 29.672 1.00 90.19 434 GLN A O 1
ATOM 3276 N N . CYS A 1 435 ? -18.899 16.867 27.540 1.00 91.62 435 CYS A N 1
ATOM 3277 C CA . CYS A 1 435 ? -17.489 17.101 27.220 1.00 91.62 435 CYS A CA 1
ATOM 3278 C C . CYS A 1 435 ? -17.347 18.215 26.192 1.00 91.62 435 CYS A C 1
ATOM 3280 O O . CYS A 1 435 ? -18.298 18.545 25.487 1.00 91.62 435 CYS A O 1
ATOM 3282 N N . LEU A 1 436 ? -16.157 18.797 26.079 1.00 91.31 436 LEU A N 1
ATOM 3283 C CA . LEU A 1 436 ? -15.838 19.590 24.898 1.00 91.31 436 LEU A CA 1
ATOM 3284 C C . LEU A 1 436 ? -15.627 18.634 23.724 1.00 91.31 436 LEU A C 1
ATOM 3286 O O . LEU A 1 436 ? -14.978 17.600 23.877 1.00 91.31 436 LEU A O 1
ATOM 3290 N N . TYR A 1 437 ? -16.177 18.973 22.569 1.00 90.56 437 TYR A N 1
ATOM 3291 C CA . TYR A 1 437 ? -15.978 18.258 21.322 1.00 90.56 437 TYR A CA 1
ATOM 3292 C C . TYR A 1 437 ? -15.441 19.190 20.260 1.00 90.56 437 TYR A C 1
ATOM 3294 O O . TYR A 1 437 ? -15.935 20.302 20.053 1.00 90.56 437 TYR A O 1
ATOM 3302 N N . CYS A 1 438 ? -14.418 18.701 19.580 1.00 88.44 438 CYS A N 1
ATOM 3303 C CA . CYS A 1 438 ? -13.761 19.418 18.517 1.00 88.44 438 CYS A CA 1
ATOM 3304 C C . CYS A 1 438 ? -12.914 18.447 17.698 1.00 88.44 438 CYS A C 1
ATOM 3306 O O . CYS A 1 438 ? -12.322 17.519 18.244 1.00 88.44 438 CYS A O 1
ATOM 3308 N N . LEU A 1 439 ? -12.847 18.684 16.390 1.00 86.94 439 LEU A N 1
ATOM 3309 C CA . LEU A 1 439 ? -11.972 17.979 15.463 1.00 86.94 439 LEU A CA 1
ATOM 3310 C C . LEU A 1 439 ? -11.287 19.020 14.575 1.00 86.94 439 LEU A C 1
ATOM 3312 O O . LEU A 1 439 ? -11.949 19.665 13.758 1.00 86.94 439 LEU A O 1
ATOM 3316 N N . LYS A 1 440 ? -9.974 19.201 14.732 1.00 83.06 440 LYS A N 1
ATOM 3317 C CA . LYS A 1 440 ? -9.182 20.158 13.939 1.00 83.06 440 LYS A CA 1
ATOM 3318 C C . LYS A 1 440 ? -8.068 19.439 13.182 1.00 83.06 440 LYS A C 1
ATOM 3320 O O . LYS A 1 440 ? -7.471 18.476 13.662 1.00 83.06 440 LYS A O 1
ATOM 3325 N N . VAL A 1 441 ? -7.802 19.944 11.980 1.00 76.06 441 VAL A N 1
ATOM 3326 C CA . VAL A 1 441 ? -6.762 19.476 11.050 1.00 76.06 441 VAL A CA 1
ATOM 3327 C C . VAL A 1 441 ? -5.533 20.384 11.095 1.00 76.06 441 VAL A C 1
ATOM 3329 O O . VAL A 1 441 ? -5.604 21.487 11.633 1.00 76.06 441 VAL A O 1
ATOM 3332 N N . ASN A 1 442 ? -4.426 19.946 10.487 1.00 65.31 442 ASN A N 1
ATOM 3333 C CA . ASN A 1 442 ? -3.197 20.725 10.290 1.00 65.31 442 ASN A CA 1
ATOM 3334 C C . ASN A 1 442 ? -2.617 21.310 11.586 1.00 65.31 442 ASN A C 1
ATOM 3336 O O . ASN A 1 442 ? -2.264 22.485 11.639 1.00 65.31 442 ASN A O 1
ATOM 3340 N N . SER A 1 443 ? -2.555 20.496 12.642 1.00 64.00 443 SER A N 1
ATOM 3341 C CA . SER A 1 443 ? -2.077 20.915 13.972 1.00 64.00 443 SER A CA 1
ATOM 3342 C C . SER A 1 443 ? -2.907 22.041 14.612 1.00 64.00 443 SER A C 1
ATOM 3344 O O . SER A 1 443 ? -2.459 22.681 15.565 1.00 64.00 443 SER A O 1
ATOM 3346 N N . GLY A 1 444 ? -4.120 22.289 14.105 1.00 63.94 444 GLY A N 1
ATOM 3347 C CA . GLY A 1 444 ? -5.066 23.216 14.707 1.00 63.94 444 GLY A CA 1
ATOM 3348 C C . GLY A 1 444 ? -5.447 22.775 16.119 1.00 63.94 444 GLY A C 1
ATOM 3349 O O . GLY A 1 444 ? -5.598 21.586 16.394 1.00 63.94 444 GLY A O 1
ATOM 3350 N N . ARG A 1 445 ? -5.607 23.748 17.016 1.00 69.50 445 ARG A N 1
ATOM 3351 C CA . ARG A 1 445 ? -6.001 23.519 18.409 1.00 69.50 445 ARG A CA 1
ATOM 3352 C C . ARG A 1 445 ? -7.494 23.753 18.597 1.00 69.50 445 ARG A C 1
ATOM 3354 O O . ARG A 1 445 ? -8.117 24.535 17.877 1.00 69.50 445 ARG A O 1
ATOM 3361 N N . CYS A 1 446 ? -8.053 23.072 19.586 1.00 71.56 446 CYS A N 1
ATOM 3362 C CA . CYS A 1 446 ? -9.459 23.159 19.947 1.00 71.56 446 CYS A CA 1
ATOM 3363 C C . CYS A 1 446 ? -9.660 24.141 21.105 1.00 71.56 446 CYS A C 1
ATOM 3365 O O . CYS A 1 446 ? -9.824 23.735 22.251 1.00 71.56 446 CYS A O 1
ATOM 3367 N N . TYR A 1 447 ? -9.614 25.440 20.798 1.00 67.25 447 TYR A N 1
ATOM 3368 C CA . TYR A 1 447 ? -9.889 26.508 21.771 1.00 67.25 447 TYR A CA 1
ATOM 3369 C C . TYR A 1 447 ? -11.390 26.831 21.893 1.00 67.25 447 TYR A C 1
ATOM 3371 O O . TYR A 1 447 ? -11.819 27.415 22.882 1.00 67.25 447 TYR A O 1
ATOM 3379 N N . ASP A 1 448 ? -12.185 26.434 20.897 1.00 67.50 448 ASP A N 1
ATOM 3380 C CA . ASP A 1 448 ? -13.593 26.787 20.679 1.00 67.50 448 ASP A CA 1
ATOM 3381 C C . ASP A 1 448 ? -14.520 25.555 20.644 1.00 67.50 448 ASP A C 1
ATOM 3383 O O . ASP A 1 448 ? -15.540 25.551 19.956 1.00 67.50 448 ASP A O 1
ATOM 3387 N N . GLY A 1 449 ? -14.153 24.481 21.353 1.00 70.25 449 GLY A N 1
ATOM 3388 C CA . GLY A 1 449 ? -14.894 23.218 21.324 1.00 70.25 449 GLY A CA 1
ATOM 3389 C C . GLY A 1 449 ? -16.371 23.376 21.700 1.00 70.25 449 GLY A C 1
ATOM 3390 O O . GLY A 1 449 ? -16.716 23.989 22.710 1.00 70.25 449 GLY A O 1
ATOM 3391 N N . THR A 1 450 ? -17.255 22.792 20.893 1.00 87.19 450 THR A N 1
ATOM 3392 C CA . THR A 1 450 ? -18.694 22.740 21.183 1.00 87.19 450 THR A CA 1
ATOM 3393 C C . THR A 1 450 ? -18.976 21.757 22.311 1.00 87.19 450 THR A C 1
ATOM 3395 O O . THR A 1 450 ? -18.226 20.805 22.507 1.00 87.19 450 THR A O 1
ATOM 3398 N N . VAL A 1 451 ? -20.070 21.941 23.046 1.00 89.12 451 VAL A N 1
ATOM 3399 C CA . VAL A 1 451 ? -20.461 20.978 24.083 1.00 89.12 451 VAL A CA 1
ATOM 3400 C C . VAL A 1 451 ? -21.038 19.727 23.427 1.00 89.12 451 VAL A C 1
ATOM 3402 O O . VAL A 1 451 ? -22.024 19.818 22.701 1.00 89.12 451 VAL A O 1
ATOM 3405 N N . GLN A 1 452 ? -20.439 18.576 23.725 1.00 88.44 452 GLN A N 1
ATOM 3406 C CA . GLN A 1 452 ? -20.934 17.256 23.362 1.00 88.44 452 GLN A CA 1
ATOM 3407 C C . GLN A 1 452 ? -21.618 16.588 24.553 1.00 88.44 452 GLN A C 1
ATOM 3409 O O . GLN A 1 452 ? -21.041 16.480 25.635 1.00 88.44 452 GLN A O 1
ATOM 3414 N N . VAL A 1 453 ? -22.838 16.097 24.350 1.00 87.12 453 VAL A N 1
ATOM 3415 C CA . VAL A 1 453 ? -23.581 15.294 25.326 1.00 87.12 453 VAL A CA 1
ATOM 3416 C C . VAL A 1 453 ? -23.269 13.822 25.085 1.00 87.12 453 VAL A C 1
ATOM 3418 O O . VAL A 1 453 ? -23.765 13.211 24.134 1.00 87.12 453 VAL A O 1
ATOM 3421 N N . CYS A 1 454 ? -22.467 13.229 25.968 1.00 83.56 454 CYS A N 1
ATOM 3422 C CA . CYS A 1 454 ? -21.840 11.932 25.725 1.00 83.56 454 CYS A CA 1
ATOM 3423 C C . CYS A 1 454 ? -22.816 10.782 25.416 1.00 83.56 454 CYS A C 1
ATOM 3425 O O . CYS A 1 454 ? -22.550 9.948 24.555 1.00 83.56 454 CYS A O 1
ATOM 3427 N N . ALA A 1 455 ? -23.981 10.741 26.054 1.00 76.81 455 ALA A N 1
ATOM 3428 C CA . ALA A 1 455 ? -24.965 9.684 25.836 1.00 76.81 455 ALA A CA 1
ATOM 3429 C C . ALA A 1 455 ? -25.762 9.822 24.530 1.00 76.81 455 ALA A C 1
ATOM 3431 O O . ALA A 1 455 ? -26.422 8.869 24.126 1.00 76.81 455 ALA A O 1
ATOM 3432 N N . ARG A 1 456 ? -25.767 10.998 23.890 1.00 74.12 456 ARG A N 1
ATOM 3433 C CA . ARG A 1 456 ? -26.668 11.291 22.760 1.00 74.12 456 ARG A CA 1
ATOM 3434 C C . ARG A 1 456 ? -25.928 11.560 21.465 1.00 74.12 456 ARG A C 1
ATOM 3436 O O . ARG A 1 456 ? -26.417 11.203 20.393 1.00 74.12 456 ARG A O 1
ATOM 3443 N N . ASP A 1 457 ? -24.756 12.168 21.554 1.00 79.00 457 ASP A N 1
ATOM 3444 C CA . ASP A 1 457 ? -24.111 12.692 20.367 1.00 79.00 457 ASP A CA 1
ATOM 3445 C C . ASP A 1 457 ? -23.494 11.600 19.499 1.00 79.00 457 ASP A C 1
ATOM 3447 O O . ASP A 1 457 ? -22.968 10.580 19.956 1.00 79.00 457 ASP A O 1
ATOM 3451 N N . ARG A 1 458 ? -23.579 11.828 18.186 1.00 74.38 458 ARG A N 1
ATOM 3452 C CA . ARG A 1 458 ? -23.133 10.878 17.161 1.00 74.38 458 ARG A CA 1
ATOM 3453 C C . ARG A 1 458 ? -21.645 10.553 17.271 1.00 74.38 458 ARG A C 1
ATOM 3455 O O . ARG A 1 458 ? -21.261 9.428 16.986 1.00 74.38 458 ARG A O 1
ATOM 3462 N N . GLU A 1 459 ? -20.835 11.528 17.657 1.00 80.94 459 GLU A N 1
ATOM 3463 C CA . GLU A 1 459 ? -19.367 11.439 17.662 1.00 80.94 459 GLU A CA 1
ATOM 3464 C C . GLU A 1 459 ? -18.812 11.087 19.045 1.00 80.94 459 GLU A C 1
ATOM 3466 O O . GLU A 1 459 ? -17.614 11.184 19.293 1.00 80.94 459 GLU A O 1
ATOM 3471 N N . SER A 1 460 ? -19.700 10.685 19.951 1.00 85.25 460 SER A N 1
ATOM 3472 C CA . SER A 1 460 ? -19.347 10.245 21.285 1.00 85.25 460 SER A CA 1
ATOM 3473 C C . SER A 1 460 ? -18.942 8.770 21.279 1.00 85.25 460 SER A C 1
ATOM 3475 O O . SER A 1 460 ? -19.735 7.907 20.894 1.00 85.25 460 SER A O 1
ATOM 3477 N N . LEU A 1 461 ? -17.728 8.471 21.740 1.00 86.19 461 LEU A N 1
ATOM 3478 C CA . LEU A 1 461 ? -17.199 7.110 21.887 1.00 86.19 461 LEU A CA 1
ATOM 3479 C C . LEU A 1 461 ? -17.463 6.525 23.277 1.00 86.19 461 LEU A C 1
ATOM 3481 O O . LEU A 1 461 ? -16.920 5.486 23.628 1.00 86.19 461 LEU A O 1
ATOM 3485 N N . GLY A 1 462 ? -18.249 7.198 24.107 1.00 81.31 462 GLY A N 1
ATOM 3486 C CA . GLY A 1 462 ? -18.522 6.737 25.457 1.00 81.31 462 GLY A CA 1
ATOM 3487 C C . GLY A 1 462 ? -19.391 7.708 26.223 1.00 81.31 462 GLY A C 1
ATOM 3488 O O . GLY A 1 462 ? -20.002 8.603 25.661 1.00 81.31 462 GLY A O 1
ATOM 3489 N N . THR A 1 463 ? -19.500 7.518 27.520 1.00 78.62 463 THR A N 1
ATOM 3490 C CA . THR A 1 463 ? -20.501 8.189 28.346 1.00 78.62 463 THR A CA 1
ATOM 3491 C C . THR A 1 463 ? -19.976 8.637 29.701 1.00 78.62 463 THR A C 1
ATOM 3493 O O . THR A 1 463 ? -20.630 9.447 30.359 1.00 78.62 463 THR A O 1
ATOM 3496 N N . ARG A 1 464 ? -18.805 8.144 30.110 1.00 80.88 464 ARG A N 1
ATOM 3497 C CA . ARG A 1 464 ? -18.280 8.262 31.472 1.00 80.88 464 ARG A CA 1
ATOM 3498 C C . ARG A 1 464 ? -17.094 9.206 31.592 1.00 80.88 464 ARG A C 1
ATOM 3500 O O . ARG A 1 464 ? -16.844 9.693 32.692 1.00 80.88 464 ARG A O 1
ATOM 3507 N N . GLN A 1 465 ? -16.348 9.437 30.512 1.00 89.06 465 GLN A N 1
ATOM 3508 C CA . GLN A 1 465 ? -15.125 10.239 30.541 1.00 89.06 465 GLN A CA 1
ATOM 3509 C C . GLN A 1 465 ? -15.038 11.175 29.341 1.00 89.06 465 GLN A C 1
ATOM 3511 O O . GLN A 1 465 ? -15.532 10.873 28.251 1.00 89.06 465 GLN A O 1
ATOM 3516 N N . CYS A 1 466 ? -14.367 12.303 29.552 1.00 91.69 466 CYS A N 1
ATOM 3517 C CA . CYS A 1 466 ? -13.955 13.196 28.485 1.00 91.69 466 CYS A CA 1
ATOM 3518 C C . CYS A 1 466 ? -12.508 12.909 28.098 1.00 91.69 466 CYS A C 1
ATOM 3520 O O . CYS A 1 466 ? -11.696 12.529 28.944 1.00 91.69 466 CYS A O 1
ATOM 3522 N N . TYR A 1 467 ? -12.169 13.158 26.837 1.00 92.88 467 TYR A N 1
ATOM 3523 C CA . TYR A 1 467 ? -10.808 13.038 26.345 1.00 92.88 467 TYR A CA 1
ATOM 3524 C C . TYR A 1 467 ? -10.375 14.218 25.490 1.00 92.88 467 TYR A C 1
ATOM 3526 O O . TYR A 1 467 ? -11.185 14.903 24.859 1.00 92.88 467 TYR A O 1
ATOM 3534 N N . SER A 1 468 ? -9.065 14.409 25.453 1.00 91.94 468 SER A N 1
ATOM 3535 C CA . SER A 1 468 ? -8.355 15.177 24.447 1.00 91.94 468 SER A CA 1
ATOM 3536 C C . SER A 1 468 ? -7.242 14.311 23.865 1.00 91.94 468 SER A C 1
ATOM 3538 O O . SER A 1 468 ? -6.550 13.608 24.597 1.00 91.94 468 SER A O 1
ATOM 3540 N N . ALA A 1 469 ? -7.083 14.309 22.546 1.00 90.88 469 ALA A N 1
ATOM 3541 C CA . ALA A 1 469 ? -6.073 13.509 21.875 1.00 90.88 469 ALA A CA 1
ATOM 3542 C C . ALA A 1 469 ? -5.392 14.285 20.751 1.00 90.88 469 ALA A C 1
ATOM 3544 O O . ALA A 1 469 ? -6.040 14.924 19.919 1.00 90.88 469 ALA A O 1
ATOM 3545 N N . ALA A 1 470 ? -4.069 14.168 20.717 1.00 88.62 470 ALA A N 1
ATOM 3546 C CA . ALA A 1 470 ? -3.267 14.551 19.571 1.00 88.62 470 ALA A CA 1
ATOM 3547 C C . ALA A 1 470 ? -3.099 13.330 18.671 1.00 88.62 470 ALA A C 1
ATOM 3549 O O . ALA A 1 470 ? -2.758 12.242 19.142 1.00 88.62 470 ALA A O 1
ATOM 3550 N N . ILE A 1 471 ? -3.347 13.517 17.379 1.00 86.00 471 ILE A N 1
ATOM 3551 C CA . ILE A 1 471 ? -3.338 12.440 16.393 1.00 86.00 471 ILE A CA 1
ATOM 3552 C C . ILE A 1 471 ? -2.422 12.787 15.226 1.00 86.00 471 ILE A C 1
ATOM 3554 O O . ILE A 1 471 ? -2.274 13.951 14.846 1.00 86.00 471 ILE A O 1
ATOM 3558 N N . ARG A 1 472 ? -1.845 11.753 14.623 1.00 80.00 472 ARG A N 1
ATOM 3559 C CA . ARG A 1 472 ? -1.279 11.797 13.277 1.00 80.00 472 ARG A CA 1
ATOM 3560 C C . ARG A 1 472 ? -2.083 10.880 12.389 1.00 80.00 472 ARG A C 1
ATOM 3562 O O . ARG A 1 472 ? -2.446 9.779 12.804 1.00 80.00 472 ARG A O 1
ATOM 3569 N N . TYR A 1 473 ? -2.382 11.345 11.189 1.00 72.69 473 TYR A N 1
ATOM 3570 C CA . TYR A 1 473 ? -3.204 10.590 10.265 1.00 72.69 473 TYR A CA 1
ATOM 3571 C C . TYR A 1 473 ? -2.775 10.792 8.820 1.00 72.69 473 TYR A C 1
ATOM 3573 O O . TYR A 1 473 ? -2.180 11.806 8.445 1.00 72.69 473 TYR A O 1
ATOM 3581 N N . TRP A 1 474 ? -3.125 9.798 8.019 1.00 67.06 474 TRP A N 1
ATOM 3582 C CA . TRP A 1 474 ? -3.106 9.846 6.573 1.00 67.06 474 TRP A CA 1
ATOM 3583 C C . TRP A 1 474 ? -4.515 10.144 6.056 1.00 67.06 474 TRP A C 1
ATOM 3585 O O . TRP A 1 474 ? -5.470 9.475 6.457 1.00 67.06 474 TRP A O 1
ATOM 3595 N N . ASP A 1 475 ? -4.642 11.156 5.199 1.00 71.50 475 ASP A N 1
ATOM 3596 C CA . ASP A 1 475 ? -5.901 11.498 4.533 1.00 71.50 475 ASP A CA 1
ATOM 3597 C C . ASP A 1 475 ? -6.002 10.715 3.219 1.00 71.50 475 ASP A C 1
ATOM 3599 O O . ASP A 1 475 ? -5.423 11.105 2.203 1.00 71.50 475 ASP A O 1
ATOM 3603 N N . GLU A 1 476 ? -6.735 9.600 3.234 1.00 61.31 476 GLU A N 1
ATOM 3604 C CA . GLU A 1 476 ? -6.869 8.725 2.063 1.00 61.31 476 GLU A CA 1
ATOM 3605 C C . GLU A 1 476 ? -7.660 9.380 0.917 1.00 61.31 476 GLU A C 1
ATOM 3607 O O . GLU A 1 476 ? -7.602 8.906 -0.217 1.00 61.31 476 GLU A O 1
ATOM 3612 N N . SER A 1 477 ? -8.343 10.506 1.164 1.00 59.50 477 SER A N 1
ATOM 3613 C CA . SER A 1 477 ? -9.057 11.246 0.117 1.00 59.50 477 SER A CA 1
ATOM 3614 C C . SER A 1 477 ? -8.129 12.063 -0.797 1.00 59.50 477 SER A C 1
ATOM 3616 O O . SER A 1 477 ? -8.517 12.433 -1.908 1.00 59.50 477 SER A O 1
ATOM 3618 N N . ARG A 1 478 ? -6.888 12.348 -0.369 1.00 55.06 478 ARG A N 1
ATOM 3619 C CA . ARG A 1 478 ? -5.954 13.238 -1.082 1.00 55.06 478 ARG A CA 1
ATOM 3620 C C . ARG A 1 478 ? -4.836 12.457 -1.769 1.00 55.06 478 ARG A C 1
ATOM 3622 O O . ARG A 1 478 ? -3.742 12.291 -1.244 1.00 55.06 478 ARG A O 1
ATOM 3629 N N . PHE A 1 479 ? -5.087 12.086 -3.022 1.00 39.12 479 PHE A N 1
ATOM 3630 C CA . PHE A 1 479 ? -4.206 11.285 -3.888 1.00 39.12 479 PHE A CA 1
ATOM 3631 C C . PHE A 1 479 ? -2.787 11.836 -4.162 1.00 39.12 479 PHE A C 1
ATOM 3633 O O . PHE A 1 479 ? -1.976 11.135 -4.758 1.00 39.12 479 PHE A O 1
ATOM 3640 N N . GLN A 1 480 ? -2.467 13.078 -3.781 1.00 38.38 480 GLN A N 1
ATOM 3641 C CA . GLN A 1 480 ? -1.267 13.782 -4.264 1.00 38.38 480 GLN A CA 1
ATOM 3642 C C . GLN A 1 480 ? -0.271 14.231 -3.185 1.00 38.38 480 GLN A C 1
ATOM 3644 O O . GLN A 1 480 ? 0.742 14.835 -3.534 1.00 38.38 480 GLN A O 1
ATOM 3649 N N . SER A 1 481 ? -0.493 13.951 -1.895 1.00 39.12 481 SER A N 1
ATOM 3650 C CA . SER A 1 481 ? 0.442 14.399 -0.851 1.00 39.12 481 SER A CA 1
ATOM 3651 C C . SER A 1 481 ? 0.940 13.245 0.022 1.00 39.12 481 SER A C 1
ATOM 3653 O O . SER A 1 481 ? 0.130 12.691 0.750 1.00 39.12 481 SER A O 1
ATOM 3655 N N . PRO A 1 482 ? 2.254 12.924 0.037 1.00 45.66 482 PRO A N 1
ATOM 3656 C CA . PRO A 1 482 ? 2.900 11.972 0.958 1.00 45.66 482 PRO A CA 1
ATOM 3657 C C . PRO A 1 482 ? 2.955 12.482 2.411 1.00 45.66 482 PRO A C 1
ATOM 3659 O O . PRO A 1 482 ? 3.903 12.212 3.146 1.00 45.66 482 PRO A O 1
ATOM 3662 N N . SER A 1 483 ? 1.988 13.295 2.829 1.00 56.22 483 SER A N 1
ATOM 3663 C CA . SER A 1 483 ? 2.068 14.046 4.075 1.00 56.22 483 SER A CA 1
ATOM 3664 C C . SER A 1 483 ? 1.208 13.396 5.148 1.00 56.22 483 SER A C 1
ATOM 3666 O O . SER A 1 483 ? -0.013 13.388 5.049 1.00 56.22 483 SER A O 1
ATOM 3668 N N . ILE A 1 484 ? 1.849 12.911 6.213 1.00 64.31 484 ILE A N 1
ATOM 3669 C CA . ILE A 1 484 ? 1.170 12.711 7.494 1.00 64.31 484 ILE A CA 1
ATOM 3670 C C . ILE A 1 484 ? 0.743 14.082 8.019 1.00 64.31 484 ILE A C 1
ATOM 3672 O O . ILE A 1 484 ? 1.566 14.993 8.139 1.00 64.31 484 ILE A O 1
ATOM 3676 N N . TYR A 1 485 ? -0.533 14.209 8.367 1.00 74.44 485 TYR A N 1
ATOM 3677 C CA . TYR A 1 485 ? -1.093 15.414 8.959 1.00 74.44 485 TYR A CA 1
ATOM 3678 C C . TYR A 1 485 ? -1.179 15.274 10.477 1.00 74.44 485 TYR A C 1
ATOM 3680 O O . TYR A 1 485 ? -1.506 14.212 11.006 1.00 74.44 485 TYR A O 1
ATOM 3688 N N . GLY A 1 486 ? -0.905 16.370 11.184 1.00 80.50 486 GLY A N 1
ATOM 3689 C CA . GLY A 1 486 ? -1.241 16.503 12.598 1.00 80.50 486 GLY A CA 1
ATOM 3690 C C . GLY A 1 486 ? -2.709 16.888 12.764 1.00 80.50 486 GLY A C 1
ATOM 3691 O O . GLY A 1 486 ? -3.249 17.681 11.987 1.00 80.50 486 GLY A O 1
ATOM 3692 N N . GLY A 1 487 ? -3.354 16.356 13.791 1.00 84.56 487 GLY A N 1
ATOM 3693 C CA . GLY A 1 487 ? -4.715 16.711 14.163 1.00 84.56 487 GLY A CA 1
ATOM 3694 C C . GLY A 1 487 ? -4.907 16.726 15.669 1.00 84.56 487 GLY A C 1
ATOM 3695 O O . GLY A 1 487 ? -4.089 16.205 16.431 1.00 84.56 487 GLY A O 1
ATOM 3696 N N . TYR A 1 488 ? -6.017 17.320 16.081 1.00 88.38 488 TYR A N 1
ATOM 3697 C CA . TYR A 1 488 ? -6.440 17.340 17.470 1.00 88.38 488 TYR A CA 1
ATOM 3698 C C . TYR A 1 488 ? -7.920 17.004 17.558 1.00 88.38 488 TYR A C 1
ATOM 3700 O O . TYR A 1 488 ? -8.727 17.521 16.778 1.00 88.38 488 TYR A O 1
ATOM 3708 N N . VAL A 1 489 ? -8.268 16.129 18.497 1.00 90.38 489 VAL A N 1
ATOM 3709 C CA . VAL A 1 489 ? -9.640 15.683 18.707 1.00 90.38 489 VAL A CA 1
ATOM 3710 C C . VAL A 1 489 ? -9.984 15.665 20.192 1.00 90.38 489 VAL A C 1
ATOM 3712 O O . VAL A 1 489 ? -9.189 15.257 21.033 1.00 90.38 489 VAL A O 1
ATOM 3715 N N . GLN A 1 490 ? -11.182 16.129 20.514 1.00 92.25 490 GLN A N 1
ATOM 3716 C CA . GLN A 1 490 ? -11.765 16.102 21.850 1.00 92.25 490 GLN A CA 1
ATOM 3717 C C . GLN A 1 490 ? -13.145 15.468 21.780 1.00 92.25 490 GLN A C 1
ATOM 3719 O O . GLN A 1 490 ? -13.842 15.636 20.781 1.00 92.25 490 GLN A O 1
ATOM 3724 N N . GLY A 1 491 ? -13.560 14.795 22.847 1.00 91.88 491 GLY A N 1
ATOM 3725 C CA . GLY A 1 491 ? -14.920 14.282 22.963 1.00 91.88 491 GLY A CA 1
ATOM 3726 C C . GLY A 1 491 ? -15.119 13.411 24.194 1.00 91.88 491 GLY A C 1
ATOM 3727 O O . GLY A 1 491 ? -14.391 13.527 25.178 1.00 91.88 491 GLY A O 1
ATOM 3728 N N . CYS A 1 492 ? -16.103 12.524 24.118 1.00 90.44 492 CYS A N 1
ATOM 3729 C CA . CYS A 1 492 ? -16.432 11.539 25.143 1.00 90.44 492 CYS A CA 1
ATOM 3730 C C . CYS A 1 492 ? -15.929 10.138 24.777 1.00 90.44 492 CYS A C 1
ATOM 3732 O O . CYS A 1 492 ? -15.953 9.770 23.601 1.00 90.44 492 CYS A O 1
ATOM 3734 N N . ILE A 1 493 ? -15.527 9.336 25.766 1.00 88.88 493 ILE A N 1
ATOM 3735 C CA . ILE A 1 493 ? -15.007 7.972 25.570 1.00 88.88 493 ILE A CA 1
ATOM 3736 C C . ILE A 1 493 ? -15.165 7.121 26.847 1.00 88.88 493 ILE A C 1
ATOM 3738 O O . ILE A 1 493 ? -15.232 7.674 27.939 1.00 88.88 493 ILE A O 1
ATOM 3742 N N . ASP A 1 494 ? -15.231 5.788 26.717 1.00 81.44 494 ASP A N 1
ATOM 3743 C CA . ASP A 1 494 ? -15.349 4.848 27.859 1.00 81.44 494 ASP A CA 1
ATOM 3744 C C . ASP A 1 494 ? -14.149 3.890 28.006 1.00 81.44 494 ASP A C 1
ATOM 3746 O O . ASP A 1 494 ? -14.149 3.029 28.880 1.00 81.44 494 ASP A O 1
ATOM 3750 N N . SER A 1 495 ? -13.117 4.022 27.167 1.00 76.31 495 SER A N 1
ATOM 3751 C CA . SER A 1 495 ? -11.965 3.104 27.130 1.00 76.31 495 SER A CA 1
ATOM 3752 C C . SER A 1 495 ? -10.654 3.715 27.649 1.00 76.31 495 SER A C 1
ATOM 3754 O O . SER A 1 495 ? -9.591 3.199 27.328 1.00 76.31 495 SER A O 1
ATOM 3756 N N . CYS A 1 496 ? -10.680 4.799 28.435 1.00 80.56 496 CYS A N 1
ATOM 3757 C CA . CYS A 1 496 ? -9.450 5.518 28.821 1.00 80.56 496 CYS A CA 1
ATOM 3758 C C . CYS A 1 496 ? -8.503 4.769 29.757 1.00 80.56 496 CYS A C 1
ATOM 3760 O O . CYS A 1 496 ? -7.361 5.189 29.914 1.00 80.56 496 CYS A O 1
ATOM 3762 N N . GLU A 1 497 ? -8.958 3.693 30.396 1.00 81.06 497 GLU A N 1
ATOM 3763 C CA . GLU A 1 497 ? -8.088 2.821 31.197 1.00 81.06 497 GLU A CA 1
ATOM 3764 C C . GLU A 1 497 ? -7.027 2.122 30.332 1.00 81.06 497 GLU A C 1
ATOM 3766 O O . GLU A 1 497 ? -6.026 1.627 30.841 1.00 81.06 497 GLU A O 1
ATOM 3771 N N . ASP A 1 498 ? -7.245 2.093 29.016 1.00 86.06 498 ASP A N 1
ATOM 3772 C CA . ASP A 1 498 ? -6.371 1.492 28.025 1.00 86.06 498 ASP A CA 1
ATOM 3773 C C . ASP A 1 498 ? -6.185 2.467 26.860 1.00 86.06 498 ASP A C 1
ATOM 3775 O O . ASP A 1 498 ? -7.000 2.547 25.938 1.00 86.06 498 ASP A O 1
ATOM 3779 N N . GLU A 1 499 ? -5.096 3.233 26.924 1.00 85.31 499 GLU A N 1
ATOM 3780 C CA . GLU A 1 499 ? -4.751 4.257 25.935 1.00 85.31 499 GLU A CA 1
ATOM 3781 C C . GLU A 1 499 ? -4.755 3.704 24.500 1.00 85.31 499 GLU A C 1
ATOM 3783 O O . GLU A 1 499 ? -5.273 4.356 23.590 1.00 85.31 499 GLU A O 1
ATOM 3788 N N . LYS A 1 500 ? -4.267 2.474 24.290 1.00 85.38 500 LYS A N 1
ATOM 3789 C CA . LYS A 1 500 ? -4.255 1.849 22.962 1.00 85.38 500 LYS A CA 1
ATOM 3790 C C . LYS A 1 500 ? -5.671 1.576 22.469 1.00 85.38 500 LYS A C 1
ATOM 3792 O O . LYS A 1 500 ? -5.988 1.922 21.333 1.00 85.38 500 LYS A O 1
ATOM 3797 N N . ALA A 1 501 ? -6.530 0.993 23.305 1.00 86.62 501 ALA A N 1
ATOM 3798 C CA . ALA A 1 501 ? -7.927 0.734 22.957 1.00 86.62 501 ALA A CA 1
ATOM 3799 C C . ALA A 1 501 ? -8.715 2.036 22.716 1.00 86.62 501 ALA A C 1
ATOM 3801 O O . ALA A 1 501 ? -9.521 2.115 21.787 1.00 86.62 501 ALA A O 1
ATOM 3802 N N . ALA A 1 502 ? -8.451 3.080 23.504 1.00 88.19 502 ALA A N 1
ATOM 3803 C CA . ALA A 1 502 ? -9.051 4.396 23.319 1.00 88.19 502 ALA A CA 1
ATOM 3804 C C . ALA A 1 502 ? -8.657 5.024 21.972 1.00 88.19 502 ALA A C 1
ATOM 3806 O O . ALA A 1 502 ? -9.520 5.422 21.185 1.00 88.19 502 ALA A O 1
ATOM 3807 N N . CYS A 1 503 ? -7.360 5.038 21.659 1.00 89.25 503 CYS A N 1
ATOM 3808 C CA . CYS A 1 503 ? -6.852 5.490 20.368 1.00 89.25 503 CYS A CA 1
ATOM 3809 C C . CYS A 1 503 ? -7.391 4.650 19.199 1.00 89.25 503 CYS A C 1
ATOM 3811 O O . CYS A 1 503 ? -7.709 5.193 18.141 1.00 89.25 503 CYS A O 1
ATOM 3813 N N . ALA A 1 504 ? -7.566 3.343 19.397 1.00 87.94 504 ALA A N 1
ATOM 3814 C CA . ALA A 1 504 ? -8.150 2.440 18.413 1.00 87.94 504 ALA A CA 1
ATOM 3815 C C . ALA A 1 504 ? -9.618 2.785 18.100 1.00 87.94 504 ALA A C 1
ATOM 3817 O O . ALA A 1 504 ? -10.008 2.777 16.930 1.00 87.94 504 ALA A O 1
ATOM 3818 N N . ALA A 1 505 ? -10.415 3.148 19.111 1.00 89.38 505 ALA A N 1
ATOM 3819 C CA . ALA A 1 505 ? -11.789 3.618 18.924 1.00 89.38 505 ALA A CA 1
ATOM 3820 C C . ALA A 1 505 ? -11.852 4.955 18.167 1.00 89.38 505 ALA A C 1
ATOM 3822 O O . ALA A 1 505 ? -12.667 5.110 17.254 1.00 89.38 505 ALA A O 1
ATOM 3823 N N . ILE A 1 506 ? -10.956 5.896 18.484 1.00 90.50 506 ILE A N 1
ATOM 3824 C CA . ILE A 1 506 ? -10.822 7.163 17.745 1.00 90.50 506 ILE A CA 1
ATOM 3825 C C . ILE A 1 506 ? -10.449 6.894 16.280 1.00 90.50 506 ILE A C 1
ATOM 3827 O O . ILE A 1 506 ? -11.029 7.499 15.379 1.00 90.50 506 ILE A O 1
ATOM 3831 N N . ALA A 1 507 ? -9.536 5.952 16.026 1.00 86.81 507 ALA A N 1
ATOM 3832 C CA . ALA A 1 507 ? -9.143 5.571 14.672 1.00 86.81 507 ALA A CA 1
ATOM 3833 C C . ALA A 1 507 ? -10.330 5.046 13.852 1.00 86.81 507 ALA A C 1
ATOM 3835 O O . ALA A 1 507 ? -10.539 5.499 12.729 1.00 86.81 507 ALA A O 1
ATOM 3836 N N . GLY A 1 508 ? -11.149 4.159 14.429 1.00 85.19 508 GLY A N 1
ATOM 3837 C CA . GLY A 1 508 ? -12.367 3.668 13.779 1.00 85.19 508 GLY A CA 1
ATOM 3838 C C . GLY A 1 508 ? -13.365 4.785 13.460 1.00 85.19 508 GLY A C 1
ATOM 3839 O O . GLY A 1 508 ? -13.893 4.842 12.350 1.00 85.19 508 GLY A O 1
ATOM 3840 N N . LEU A 1 509 ? -13.580 5.712 14.403 1.00 88.19 509 LEU A N 1
ATOM 3841 C CA . LEU A 1 509 ? -14.470 6.865 14.220 1.00 88.19 509 LEU A CA 1
ATOM 3842 C C . LEU A 1 509 ? -14.028 7.747 13.043 1.00 88.19 509 LEU A C 1
ATOM 3844 O O . LEU A 1 509 ? -14.842 8.144 12.210 1.00 88.19 509 LEU A O 1
ATOM 3848 N N . LEU A 1 510 ? -12.735 8.072 12.982 1.00 86.75 510 LEU A N 1
ATOM 3849 C CA . LEU A 1 510 ? -12.185 8.984 11.979 1.00 86.75 510 LEU A CA 1
ATOM 3850 C C . LEU A 1 510 ? -12.041 8.331 10.600 1.00 86.75 510 LEU A C 1
ATOM 3852 O O . LEU A 1 510 ? -12.190 9.027 9.593 1.00 86.75 510 LEU A O 1
ATOM 3856 N N . LYS A 1 511 ? -11.846 7.009 10.541 1.00 82.00 511 LYS A N 1
ATOM 3857 C CA . LYS A 1 511 ? -11.864 6.243 9.290 1.00 82.00 511 LYS A CA 1
ATOM 3858 C C . LYS A 1 511 ? -13.202 6.390 8.563 1.00 82.00 511 LYS A C 1
ATOM 3860 O O . LYS A 1 511 ? -13.204 6.781 7.405 1.00 82.00 511 LYS A O 1
ATOM 3865 N N . ASP A 1 512 ? -14.334 6.206 9.244 1.00 81.00 512 ASP A N 1
ATOM 3866 C CA . ASP A 1 512 ? -15.664 6.392 8.629 1.00 81.00 512 ASP A CA 1
ATOM 3867 C C . ASP A 1 512 ? -15.977 7.873 8.342 1.00 81.00 512 ASP A C 1
ATOM 3869 O O . ASP A 1 512 ? -16.472 8.219 7.272 1.00 81.00 512 ASP A O 1
ATOM 3873 N N . ARG A 1 513 ? -15.672 8.789 9.275 1.00 76.56 513 ARG A N 1
ATOM 3874 C CA . ARG A 1 513 ? -16.075 10.204 9.131 1.00 76.56 513 ARG A CA 1
ATOM 3875 C C . ARG A 1 513 ? -15.259 10.978 8.103 1.00 76.56 513 ARG A C 1
ATOM 3877 O O . ARG A 1 513 ? -15.749 11.993 7.599 1.00 76.56 513 ARG A O 1
ATOM 3884 N N . LYS A 1 514 ? -14.002 10.590 7.888 1.00 75.88 514 LYS A N 1
ATOM 3885 C CA . LYS A 1 514 ? -13.023 11.391 7.145 1.00 75.88 514 LYS A CA 1
ATOM 3886 C C . LYS A 1 514 ? -12.134 10.590 6.195 1.00 75.88 514 LYS A C 1
ATOM 3888 O O . LYS A 1 514 ? -11.321 11.218 5.528 1.00 75.88 514 LYS A O 1
ATOM 3893 N N . LEU A 1 515 ? -12.265 9.261 6.128 1.00 70.62 515 LEU A N 1
ATOM 3894 C CA . LEU A 1 515 ? -11.304 8.387 5.437 1.00 70.62 515 LEU A CA 1
ATOM 3895 C C . LEU A 1 515 ? -9.877 8.607 5.960 1.00 70.62 515 LEU A C 1
ATOM 3897 O O . LEU A 1 515 ? -8.896 8.622 5.219 1.00 70.62 515 LEU A O 1
ATOM 3901 N N . TRP A 1 516 ? -9.764 8.849 7.269 1.00 77.50 516 TRP A N 1
ATOM 3902 C CA . TRP A 1 516 ? -8.476 9.057 7.913 1.00 77.50 516 TRP A CA 1
ATOM 3903 C C . TRP A 1 516 ? -7.976 7.769 8.530 1.00 77.50 516 TRP A C 1
ATOM 3905 O O . TRP A 1 516 ? -8.637 7.169 9.380 1.00 77.50 516 TRP A O 1
ATOM 3915 N N . LYS A 1 517 ? -6.756 7.393 8.162 1.00 72.75 517 LYS A N 1
ATOM 3916 C CA . LYS A 1 517 ? -6.040 6.309 8.817 1.00 72.75 517 LYS A CA 1
ATOM 3917 C C . LYS A 1 517 ? -5.087 6.888 9.851 1.00 72.75 517 LYS A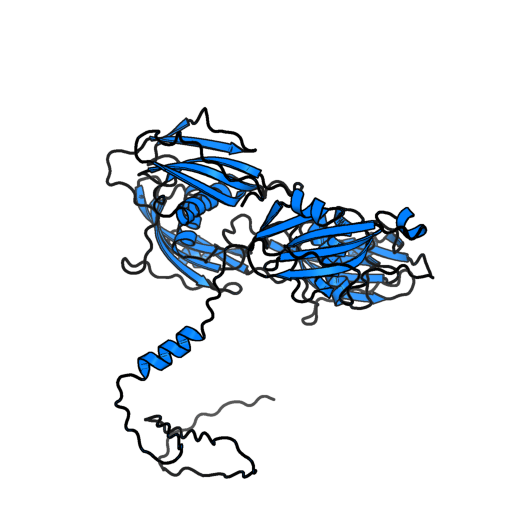 C 1
ATOM 3919 O O . LYS A 1 517 ? -4.110 7.546 9.498 1.00 72.75 517 LYS A O 1
ATOM 3924 N N . LEU A 1 518 ? -5.374 6.657 11.129 1.00 74.81 518 LEU A N 1
ATOM 3925 C CA . LEU A 1 518 ? -4.506 7.115 12.214 1.00 74.81 518 LEU A CA 1
ATOM 3926 C C . LEU A 1 518 ? -3.209 6.306 12.231 1.00 74.81 518 LEU A C 1
ATOM 3928 O O . LEU A 1 518 ? -3.232 5.077 12.189 1.00 74.81 518 LEU A O 1
ATOM 3932 N N . THR A 1 519 ? -2.088 7.014 12.306 1.00 70.00 519 THR A N 1
ATOM 3933 C CA . THR A 1 519 ? -0.742 6.438 12.388 1.00 70.00 519 THR A CA 1
ATOM 3934 C C . THR A 1 519 ? -0.179 6.550 13.798 1.00 70.00 519 THR A C 1
ATOM 3936 O O . THR A 1 519 ? 0.519 5.647 14.245 1.00 70.00 519 THR A O 1
ATOM 3939 N N . GLU A 1 520 ? -0.507 7.624 14.515 1.00 77.88 520 GLU A N 1
ATOM 3940 C CA . GLU A 1 520 ? -0.139 7.813 15.917 1.00 77.88 520 GLU A CA 1
ATOM 3941 C C . GLU A 1 520 ? -1.268 8.516 16.661 1.00 77.88 520 GLU A C 1
ATOM 3943 O O . GLU A 1 520 ? -2.015 9.320 16.097 1.00 77.88 520 GLU A O 1
ATOM 3948 N N . CYS A 1 521 ? -1.386 8.217 17.946 1.00 84.75 521 CYS A N 1
ATOM 3949 C CA . CYS A 1 521 ? -2.368 8.824 18.820 1.00 84.75 521 CYS A CA 1
ATOM 3950 C C . CYS A 1 521 ? -1.820 8.835 20.239 1.00 84.75 521 CYS A C 1
ATOM 3952 O O . CYS A 1 521 ? -1.255 7.845 20.700 1.00 84.75 521 CYS A O 1
ATOM 3954 N N . LYS A 1 522 ? -1.993 9.972 20.905 1.00 87.94 522 LYS A N 1
ATOM 3955 C CA . LYS A 1 522 ? -1.748 10.135 22.332 1.00 87.94 522 LYS A CA 1
ATOM 3956 C C . LYS A 1 522 ? -2.956 10.815 22.932 1.00 87.94 522 LYS A C 1
ATOM 3958 O O . LYS A 1 522 ? -3.430 11.812 22.383 1.00 87.94 522 LYS A O 1
ATOM 3963 N N . ILE A 1 523 ? -3.442 10.289 24.043 1.00 90.69 523 ILE A N 1
ATOM 3964 C CA . ILE A 1 523 ? -4.713 10.705 24.630 1.00 90.69 523 ILE A CA 1
ATOM 3965 C C . ILE A 1 523 ? -4.539 11.038 26.107 1.00 90.69 523 ILE A C 1
ATOM 3967 O O . ILE A 1 523 ? -3.764 10.425 26.836 1.00 90.69 523 ILE A O 1
ATOM 3971 N N . HIS A 1 524 ? -5.279 12.040 26.557 1.00 91.19 524 HIS A N 1
ATOM 3972 C CA . HIS A 1 524 ? -5.486 12.324 27.961 1.00 91.19 524 HIS A CA 1
ATOM 3973 C C . HIS A 1 524 ? -6.973 12.279 28.262 1.00 91.19 524 HIS A C 1
ATOM 3975 O O . HIS A 1 524 ? -7.786 12.819 27.512 1.00 91.19 524 HIS A O 1
ATOM 3981 N N . CYS A 1 525 ? -7.312 11.668 29.388 1.00 91.25 525 CYS A N 1
ATOM 3982 C CA . CYS A 1 525 ? -8.683 11.537 29.829 1.00 91.25 525 CYS A CA 1
ATOM 3983 C C . CYS A 1 525 ? -8.895 12.122 31.212 1.00 91.25 525 CYS A C 1
ATOM 3985 O O . CYS A 1 525 ? -7.986 12.160 32.043 1.00 91.25 525 CYS A O 1
ATOM 3987 N N . CYS A 1 526 ? -10.131 12.525 31.457 1.00 90.31 526 CYS A N 1
ATOM 3988 C CA . CYS A 1 526 ? -10.573 13.058 32.729 1.00 90.31 526 CYS A CA 1
ATOM 3989 C C . CYS A 1 526 ? -12.049 12.717 32.964 1.00 90.31 526 CYS A C 1
ATOM 3991 O O . CYS A 1 526 ? -12.805 12.421 32.034 1.00 90.31 526 CYS A O 1
ATOM 3993 N N . THR A 1 527 ? -12.454 12.781 34.228 1.00 89.38 527 THR A N 1
ATOM 3994 C CA . THR A 1 527 ? -13.836 12.569 34.658 1.00 89.38 527 THR A CA 1
ATOM 3995 C C . THR A 1 527 ? -14.369 13.880 35.224 1.00 89.38 527 THR A C 1
ATOM 3997 O O . THR A 1 527 ? -13.732 14.479 36.088 1.00 89.38 527 THR A O 1
ATOM 4000 N N . GLY A 1 528 ? -15.525 14.326 34.741 1.00 86.69 528 GLY A N 1
ATOM 4001 C CA . GLY A 1 528 ? -16.140 15.601 35.117 1.00 86.69 528 GLY A CA 1
ATOM 4002 C C . GLY A 1 528 ? -16.586 16.395 33.891 1.00 86.69 528 GLY A C 1
ATOM 4003 O O . GLY A 1 528 ? -16.053 16.212 32.797 1.00 86.69 528 GLY A O 1
ATOM 4004 N N . ASP A 1 529 ? -17.597 17.246 34.055 1.00 89.06 529 ASP A N 1
ATOM 4005 C CA . ASP A 1 529 ? -18.133 18.012 32.931 1.00 89.06 529 ASP A CA 1
ATOM 4006 C C . ASP A 1 529 ? -17.074 18.965 32.365 1.00 89.06 529 ASP A C 1
ATOM 4008 O O . ASP A 1 529 ? -16.466 19.756 33.086 1.00 89.06 529 ASP A O 1
ATOM 4012 N N . LYS A 1 530 ? -16.871 18.886 31.047 1.00 90.50 530 LYS A N 1
ATOM 4013 C CA . LYS A 1 530 ? -15.998 19.742 30.232 1.00 90.50 530 LYS A CA 1
ATOM 4014 C C . LYS A 1 530 ? -14.559 19.785 30.753 1.00 90.50 530 LYS A C 1
ATOM 4016 O O . LYS A 1 530 ? -13.850 20.766 30.548 1.00 90.50 530 LYS A O 1
ATOM 4021 N N . CYS A 1 531 ? -14.111 18.711 31.403 1.00 90.06 531 CYS A N 1
ATOM 4022 C CA . CYS A 1 531 ? -12.786 18.639 32.017 1.00 90.06 531 CYS A CA 1
ATOM 4023 C C . CYS A 1 531 ? -11.641 18.503 30.996 1.00 90.06 531 CYS A C 1
ATOM 4025 O O . CYS A 1 531 ? -10.474 18.669 31.347 1.00 90.06 531 CYS A O 1
ATOM 4027 N N . ASN A 1 532 ? -11.941 18.183 29.733 1.00 89.62 532 ASN A N 1
ATOM 4028 C CA . ASN A 1 532 ? -10.963 17.840 28.696 1.00 89.62 532 ASN A CA 1
ATOM 4029 C C . ASN A 1 532 ? -10.300 19.057 28.034 1.00 89.62 532 ASN A C 1
ATOM 4031 O O . ASN A 1 532 ? -10.052 19.068 26.829 1.00 89.62 532 ASN A O 1
ATOM 4035 N N . THR A 1 533 ? -9.979 20.075 28.828 1.00 84.69 533 THR A N 1
ATOM 4036 C CA . THR A 1 533 ? -9.271 21.288 28.395 1.00 84.69 533 THR A CA 1
ATOM 4037 C C . THR A 1 533 ? -7.759 21.099 28.309 1.00 84.69 533 THR A C 1
ATOM 4039 O O . THR A 1 533 ? -7.076 21.924 27.708 1.00 84.69 533 THR A O 1
ATOM 4042 N N . LYS A 1 534 ? -7.218 20.017 28.887 1.00 82.38 534 LYS A N 1
ATOM 4043 C CA . LYS A 1 534 ? -5.779 19.748 28.867 1.00 82.38 534 LYS A CA 1
ATOM 4044 C C . LYS A 1 534 ? -5.289 19.531 27.439 1.00 82.38 534 LYS A C 1
ATOM 4046 O O . LYS A 1 534 ? -5.808 18.669 26.727 1.00 82.38 534 LYS A O 1
ATOM 4051 N N . GLU A 1 535 ? -4.249 20.268 27.067 1.00 78.56 535 GLU A N 1
ATOM 4052 C CA . GLU A 1 535 ? -3.560 20.077 25.797 1.00 78.56 535 GLU A CA 1
ATOM 4053 C C . GLU A 1 535 ? -2.695 18.814 25.817 1.00 78.56 535 GLU A C 1
ATOM 4055 O O . GLU A 1 535 ? -1.929 18.562 26.753 1.00 78.56 535 GLU A O 1
ATOM 4060 N N . VAL A 1 536 ? -2.831 18.017 24.761 1.00 82.38 536 VAL A N 1
ATOM 4061 C CA . VAL A 1 536 ? -2.008 16.835 24.503 1.00 82.38 536 VAL A CA 1
ATOM 4062 C C . VAL A 1 536 ? -1.131 17.108 23.294 1.00 82.38 536 VAL A C 1
ATOM 4064 O O . VAL A 1 536 ? -1.577 17.695 22.311 1.00 82.38 536 VAL A O 1
ATOM 4067 N N . PHE A 1 537 ? 0.121 16.670 23.357 1.00 79.00 537 PHE A N 1
ATOM 4068 C CA . PHE A 1 537 ? 1.085 16.866 22.285 1.00 79.00 537 PHE A CA 1
ATOM 4069 C C . PHE A 1 537 ? 1.718 15.540 21.902 1.00 79.00 537 PHE A C 1
ATOM 4071 O O . PHE A 1 537 ? 2.123 14.762 22.772 1.00 79.00 537 PHE A O 1
ATOM 4078 N N . LEU A 1 538 ? 1.827 15.313 20.596 1.00 70.94 538 LEU A N 1
ATOM 4079 C CA . LEU A 1 538 ? 2.722 14.301 20.060 1.00 70.94 538 LEU A CA 1
ATOM 4080 C C . LEU A 1 538 ? 4.128 14.912 19.945 1.00 70.94 538 LEU A C 1
ATOM 4082 O O . LEU A 1 538 ? 4.240 16.039 19.449 1.00 70.94 538 LEU A O 1
ATOM 4086 N N . PRO A 1 539 ? 5.185 14.208 20.389 1.00 61.09 539 PRO A N 1
ATOM 4087 C CA . PRO A 1 539 ? 6.565 14.637 20.158 1.00 61.09 539 PRO A CA 1
ATOM 4088 C C . PRO A 1 539 ? 6.803 14.836 18.658 1.00 61.09 539 PRO A C 1
ATOM 4090 O O . PRO A 1 539 ? 6.156 14.166 17.848 1.00 61.09 539 PRO A O 1
ATOM 4093 N N . TYR A 1 540 ? 7.679 15.770 18.269 1.00 51.81 540 TYR A N 1
ATOM 4094 C CA . TYR A 1 540 ? 8.003 15.994 16.853 1.00 51.81 540 TYR A CA 1
ATOM 4095 C C . TYR A 1 540 ? 8.452 14.669 16.211 1.00 51.81 540 TYR A C 1
ATOM 4097 O O . TYR A 1 540 ? 9.044 13.839 16.903 1.00 51.81 540 TYR A O 1
ATOM 4105 N N . PRO A 1 541 ? 8.146 14.415 14.924 1.00 44.22 541 PRO A N 1
ATOM 4106 C CA . PRO A 1 541 ? 8.615 13.196 14.274 1.00 44.22 541 PRO A CA 1
ATOM 4107 C C . PRO A 1 541 ? 10.141 13.113 14.434 1.00 44.22 541 PRO A C 1
ATOM 4109 O O . PRO A 1 541 ? 10.838 14.028 14.008 1.00 44.22 541 PRO A O 1
ATOM 4112 N N . GLY A 1 542 ? 10.642 12.068 15.099 1.00 40.41 542 GLY A N 1
ATOM 4113 C CA . GLY A 1 542 ? 12.079 11.878 15.332 1.00 40.41 542 GLY A CA 1
ATOM 4114 C C . GLY A 1 542 ? 12.655 12.437 16.641 1.00 40.41 542 GLY A C 1
ATOM 4115 O O . GLY A 1 542 ? 13.871 12.412 16.784 1.00 40.41 542 GLY A O 1
ATOM 4116 N N . SER A 1 543 ? 11.843 12.907 17.596 1.00 29.19 543 SER A N 1
ATOM 4117 C CA . SER A 1 543 ? 12.317 13.204 18.958 1.00 29.19 543 SER A CA 1
ATOM 4118 C C . SER A 1 543 ? 11.964 12.067 19.927 1.00 29.19 543 SER A C 1
ATOM 4120 O O . SER A 1 543 ? 10.953 12.161 20.621 1.00 29.19 543 SER A O 1
ATOM 4122 N N . ASP A 1 544 ? 12.783 11.015 19.931 1.00 34.00 544 ASP A N 1
ATOM 4123 C CA . ASP A 1 544 ? 12.998 10.098 21.064 1.00 34.00 544 ASP A CA 1
ATOM 4124 C C . ASP A 1 544 ? 14.508 9.907 21.249 1.00 34.00 544 ASP A C 1
ATOM 4126 O O . ASP A 1 544 ? 15.188 9.622 20.231 1.00 34.00 544 ASP A O 1
#

Secondary structure (DSSP, 8-state):
------------------------S----------TT--------TT------TTSHHHHHHHHHHHHS------SS-EEEEEEESSHHHHHHH-EEEETTTSTT-B-SS-EEEEEEEEE-SHHHHHTT--EEEEEEEEB--SSHHHHHHHHHHHHHHHH--EEEEEEEEEE-STT-------TTSTT-EE-----SSPPPEEEEEEESSHHHHHHS-EEEETTTSTT-B-SS-EEEEEEEEE-TTS-EEEEEEEEEB-TTSHHHHHHHHHHHHHHHH--EEEEEEEEEE-STT---------TTPEE-SPPPPEEEEEEESSHHHHHHS-EEEETTTSTT-B-SSEEEEEEEEEE-TTS-EEEEEEEEEB--SSHHHHHHHHHHHHHHHH--EEEEEEEEEEESTT-TTPPPPP-TTTPEE---PPPSS---EEEEEEEETT---SSPEEEETTT-TT-B-SSEEEEEEEEEEETT-TT---PEEEEEEEEES-TTSHHHHHHHHHHHHHHHH-EEEEEEEEEEE-STT-TT----PPPTT--

Solvent-accessible surface area (backbone atoms only — not comparable to full-atom values): 28963 Å² total; per-residue (Å²): 138,91,83,86,88,86,91,81,83,93,79,92,80,92,79,86,88,85,85,89,83,89,81,96,77,94,71,89,84,85,66,86,62,86,51,103,84,62,83,62,86,70,84,90,66,93,89,71,92,79,88,77,76,94,78,59,66,65,59,55,55,49,50,55,52,57,68,67,54,72,77,78,75,53,66,66,71,32,32,9,37,25,32,82,31,64,34,64,68,58,19,70,74,65,39,39,82,36,47,22,47,50,38,64,78,39,65,15,53,64,25,13,20,13,33,20,34,34,25,22,68,45,57,70,27,56,78,66,69,44,73,43,62,32,18,35,31,25,24,34,44,48,97,47,56,68,45,32,48,28,18,49,33,20,23,38,21,54,74,62,44,28,50,44,29,35,35,10,74,43,75,36,75,51,67,56,55,36,74,63,82,48,52,70,87,47,92,79,44,40,80,74,47,64,89,59,90,84,66,83,37,41,15,37,22,31,79,30,70,34,65,68,62,20,67,76,62,52,38,85,36,45,25,58,62,37,69,84,36,65,13,45,62,26,18,24,12,33,35,32,37,29,28,44,58,80,53,51,76,42,63,33,21,36,28,26,26,27,42,50,95,42,63,67,38,29,43,20,17,52,28,21,20,37,19,54,67,70,45,23,46,31,38,36,33,18,71,41,72,39,68,55,74,51,54,34,73,64,79,45,64,89,48,98,83,38,42,75,59,44,81,82,53,24,37,12,46,22,29,77,27,68,39,68,67,58,25,68,69,65,45,39,86,34,30,18,28,43,23,84,85,39,62,12,48,53,28,16,23,8,29,25,31,42,27,27,43,82,86,65,48,80,42,51,37,25,39,29,22,24,30,45,67,66,40,68,62,36,33,47,20,20,51,28,18,26,42,14,51,75,70,41,28,45,39,28,34,34,22,71,44,70,39,72,51,63,54,57,38,76,62,71,52,78,74,41,88,92,73,39,40,80,46,28,69,78,73,80,85,89,79,60,43,39,16,36,27,36,81,34,61,77,63,34,77,75,87,78,45,46,83,34,47,16,75,74,42,58,83,32,59,20,32,69,28,15,25,17,29,19,35,29,28,38,56,71,81,51,91,83,59,99,56,74,37,40,27,28,41,32,23,23,31,44,31,70,95,36,63,65,30,35,44,27,19,52,32,19,27,36,26,66,75,61,40,27,48,61,77,46,68,47,77,48,71,38,73,54,69,51,54,38,74,62,87,53,79,71,70,61,88,86,68,128

Mean predicted aligned error: 16.64 Å

Organism: Pocillopora damicornis (NCBI:txid46731)

Sequence (544 aa):
MLLCMRTLRRTSSSTPLFSFISSPRSRPLIVIAVSPRRCKVIIRESGNFVLFWYATMKAFVYFAICCLSINAVDAGPTQCHSCIEADDASCSANQKNQTCASDPLSLGTTHCASVAISYYGNETDILNDKLHDGFIRGCIDCGDKTAACFALMGALKAQKTWSVRECSIECCTGNNCNKQTPNLDTGDRKRVFTPEADWPKKCNYCSEKDAGTCAANEQSQTCVTDPKSLGTGECASVLGQYRDKDGKIHESFFRGCLQCTHAKRACFSLGGFFKRNGGWTMQQCAIDCCQTRNCNTGVPTMTPAAIPVFPETAECNSCFETDSASCKTNQKPQFCATSEDSLGTSHCASMVGSFRDQNGNKVNGFYRGCVNCSEKKIACSTIGGFIKANRRWWLGQCEITCCTGSNCNTHIPTLSDATSIQVFQPPASGQSLQCLYCLKVNSGRCYDGTVQVCARDRESLGTRQCYSAAIRYWDESRFQSPSIYGGYVQGCIDSCEDEKAACAAIAGLLKDRKLWKLTECKIHCCTGDKCNTKEVFLPYPGSD